Protein AF-0000000084715375 (afdb_homodimer)

Foldseek 3Di:
DAKEKFWAAQAAQDQVVLLVLVLVALLVCLVVRHQEYEAAFASRHDYDPVCQLVQAEACPDPSLQVVLVSLQVSLHWYWDHWGWHADDPPRATWTKIWIAGSNSDTFDIDTAADADQDDLPLPDTDDRVVRHPHDDDFDWGDYPVFIETEHEAVCLVPLVSLLVSLVVPGQEYEYRYFAAQRCCVPPVLVSQLVSLAQSLHKYWYHYHFADRDPSGGGHAFTFIAHSNRDTPFTDDGHTDMTMDDHDVVVSVVSCVVCVNSVVDDDD/DAKEKFWAAQAAQDQVVLLVLVLVALLVCLVVRHQEYEAAFASRHDYDPVCQLVQADACPDPSLQVVLVSLQVSLHWYWDHWGWHADDPPRATWTKIWIAGSNSDTFDIDTAADADQDDLPLPDTDDRVVRHPHDDDFDWTDYPVFIETEHEAVCLVPLVSLLVSLVVPGQEYEYRYFAAQRCCVPPVLVSQLVSLAQSLHKYWYHYHFADRDPRGGGHAFTFIAHSNRDTPFTDDGHTDMTMDDHDVVVSVVSCVVCVNSVVDDDD

Nearest PDB structures (foldseek):
  2w1v-assembly1_B  TM=9.618E-01  e=9.807E-34  Mus musculus
  1ems-assembly1_A  TM=9.326E-01  e=2.195E-31  Caenorhabditis elegans
  4hgd-assembly2_C  TM=9.286E-01  e=5.578E-31  Saccharomyces cerevisiae S288C
  4hgd-assembly2_B  TM=9.184E-01  e=4.629E-31  Saccharomyces cerevisiae S288C
  1f89-assembly1_B  TM=9.109E-01  e=2.325E-28  Saccharomyces cerevisiae

pLDDT: mean 96.84, std 4.15, range [70.62, 98.94]

InterPro domains:
  IPR001110 Uncharacterised protein family UPF0012, conserved site [PS01227] (149-169)
  IPR003010 Carbon-nitrogen hydrolase [PF00795] (3-256)
  IPR003010 Carbon-nitrogen hydrolase [PS50263] (1-248)
  IPR036526 Carbon-nitrogen hydrolase superfamily [G3DSA:3.60.110.10] (4-267)
  IPR036526 Carbon-nitrogen hydrolase superfamily [SSF56317] (3-264)
  IPR045254 Nit1/2, carbon-nitrogen hydrolase domain [cd07572] (3-265)

Radius of gyration: 24.36 Å; Cα contacts (8 Å, |Δi|>4): 1463; chains: 2; bounding box: 46×70×52 Å

Secondary structure (DSSP, 8-state):
-EEEEEEEE---S-HHHHHHHHHHHHHHHHHTTEEEEEPPTTTT----GGGHHHH-B-TTSHHHHHHHHHHHHHT-EEE---EEES--GGG-BEEEEEEE-TTS-EEEEEE--S--EE--SSS--EEGGGTBPPP----EEEETTEEEEE--GGGGG-HHHHHHHHHTT-SEEE--B--BHHHIIIIIHHHHHHHHHHHT-EEEE-EEEEEEETTEEEE---EEE-TTS-EEEE--SSSEEEEEEE-HHHHHHHHHHS-GGGG----/-EEEEEEEE---S-HHHHHHHHHHHHHHHHHTTEEEEEPPTTTT----GGGHHHH-B-TTSHHHHHHHHHHHHHT-EEE---EEES--GGG-BEEEEEEE-TTS-EEEEEE--S--EE--SSS--EEGGGTBPPP----EEEETTEEEEE--GGGGG-HHHHHHHHHTT-SEEE--B--BHHHIIIIIHHHHHHHHHHHT-EEEE-EEEEEEETTEEEE---EEE-TTS-EEEE--SSSEEEEEEE-HHHHHHHHHHS-GGGG----

Structure (mmCIF, N/CA/C/O backbone):
data_AF-0000000084715375-model_v1
#
loop_
_entity.id
_entity.type
_entity.pdbx_description
1 polymer 'Nitrilase/cyanide hydratase'
#
loop_
_atom_site.group_PDB
_atom_site.id
_atom_site.type_symbol
_atom_site.label_atom_id
_atom_site.label_alt_id
_atom_site.label_comp_id
_atom_site.label_asym_id
_atom_site.label_entity_id
_atom_site.label_seq_id
_atom_site.pdbx_PDB_ins_code
_atom_site.Cartn_x
_atom_site.Cartn_y
_atom_site.Cartn_z
_atom_site.occupancy
_atom_site.B_iso_or_equiv
_atom_site.auth_seq_id
_atom_site.auth_comp_id
_atom_site.auth_asym_id
_atom_site.auth_atom_id
_atom_site.pdbx_PDB_model_num
ATOM 1 N N . MET A 1 1 ? -22.453 -15.141 -0.609 1 87.88 1 MET A N 1
ATOM 2 C CA . MET A 1 1 ? -21.094 -15.242 -0.093 1 87.88 1 MET A CA 1
ATOM 3 C C . MET A 1 1 ? -20.375 -16.438 -0.702 1 87.88 1 MET A C 1
ATOM 5 O O . MET A 1 1 ? -20.953 -17.5 -0.887 1 87.88 1 MET A O 1
ATOM 9 N N . HIS A 1 2 ? -19.25 -16.172 -1.217 1 94 2 HIS A N 1
ATOM 10 C CA . HIS A 1 2 ? -18.422 -17.25 -1.771 1 94 2 HIS A CA 1
ATOM 11 C C . HIS A 1 2 ? -17.172 -17.469 -0.929 1 94 2 HIS A C 1
ATOM 13 O O . HIS A 1 2 ? -16.609 -16.516 -0.388 1 94 2 HIS A O 1
ATOM 19 N N . LEU A 1 3 ? -16.844 -18.766 -0.757 1 98 3 LEU A N 1
ATOM 20 C CA . LEU A 1 3 ? -15.531 -19.062 -0.186 1 98 3 LEU A CA 1
ATOM 21 C C . LEU A 1 3 ? -14.461 -19.047 -1.265 1 98 3 LEU A C 1
ATOM 23 O O . LEU A 1 3 ? -14.68 -19.547 -2.371 1 98 3 LEU A O 1
ATOM 27 N N . ILE A 1 4 ? -13.352 -18.484 -0.941 1 98.56 4 ILE A N 1
ATOM 28 C CA . ILE A 1 4 ? -12.195 -18.5 -1.824 1 98.56 4 ILE A CA 1
ATOM 29 C C . ILE A 1 4 ? -10.977 -19.031 -1.069 1 98.56 4 ILE A C 1
ATOM 31 O O . ILE A 1 4 ? -10.898 -18.922 0.156 1 98.56 4 ILE A O 1
ATOM 35 N N . ALA A 1 5 ? -10.047 -19.625 -1.796 1 98.88 5 ALA A N 1
ATOM 36 C CA . ALA A 1 5 ? -8.906 -20.266 -1.158 1 98.88 5 ALA A CA 1
ATOM 37 C C . ALA A 1 5 ? -7.598 -19.875 -1.847 1 98.88 5 ALA A C 1
ATOM 39 O O . ALA A 1 5 ? -7.477 -20 -3.068 1 98.88 5 ALA A O 1
ATOM 40 N N . ALA A 1 6 ? -6.664 -19.422 -1.084 1 98.94 6 ALA A N 1
ATOM 41 C CA . ALA A 1 6 ? -5.285 -19.219 -1.518 1 98.94 6 ALA A CA 1
ATOM 42 C C . ALA A 1 6 ? -4.395 -20.375 -1.066 1 98.94 6 ALA A C 1
ATOM 44 O O . ALA A 1 6 ? -4.207 -20.594 0.133 1 98.94 6 ALA A O 1
ATOM 45 N N . ALA A 1 7 ? -3.855 -21.062 -1.98 1 98.94 7 ALA A N 1
ATOM 46 C CA . ALA A 1 7 ? -3.002 -22.203 -1.64 1 98.94 7 ALA A CA 1
ATOM 47 C C . ALA A 1 7 ? -1.571 -21.75 -1.364 1 98.94 7 ALA A C 1
ATOM 49 O O . ALA A 1 7 ? -1.09 -20.781 -1.969 1 98.94 7 ALA A O 1
ATOM 50 N N . GLN A 1 8 ? -0.954 -22.406 -0.475 1 98.94 8 GLN A N 1
ATOM 51 C CA . GLN A 1 8 ? 0.484 -22.312 -0.246 1 98.94 8 GLN A CA 1
ATOM 52 C C . GLN A 1 8 ? 1.18 -23.625 -0.59 1 98.94 8 GLN A C 1
ATOM 54 O O . GLN A 1 8 ? 0.784 -24.703 -0.109 1 98.94 8 GLN A O 1
ATOM 59 N N . MET A 1 9 ? 2.121 -23.531 -1.477 1 98.88 9 MET A N 1
ATOM 60 C CA . MET A 1 9 ? 2.879 -24.719 -1.873 1 98.88 9 MET A CA 1
ATOM 61 C C . MET A 1 9 ? 4.363 -24.531 -1.577 1 98.88 9 MET A C 1
ATOM 63 O O . MET A 1 9 ? 4.82 -23.422 -1.327 1 98.88 9 MET A O 1
ATOM 67 N N . VAL A 1 10 ? 5.082 -25.641 -1.551 1 98.69 10 VAL A N 1
ATOM 68 C CA . VAL A 1 10 ? 6.543 -25.688 -1.549 1 98.69 10 VAL A CA 1
ATOM 69 C C . VAL A 1 10 ? 7.043 -26.406 -2.793 1 98.69 10 VAL A C 1
ATOM 71 O O . VAL A 1 10 ? 7.496 -27.562 -2.711 1 98.69 10 VAL A O 1
ATOM 74 N N . SER A 1 11 ? 7 -25.75 -3.891 1 98.69 11 SER A N 1
ATOM 75 C CA . SER A 1 11 ? 7.328 -26.375 -5.168 1 98.69 11 SER A CA 1
ATOM 76 C C . SER A 1 11 ? 8.828 -26.641 -5.285 1 98.69 11 SER A C 1
ATOM 78 O O . SER A 1 11 ? 9.641 -25.906 -4.723 1 98.69 11 SER A O 1
ATOM 80 N N . THR A 1 12 ? 9.133 -27.688 -5.992 1 98.06 12 THR A N 1
ATOM 81 C CA . THR A 1 12 ? 10.516 -28.078 -6.242 1 98.06 12 THR A CA 1
ATOM 82 C C . THR A 1 12 ? 10.766 -28.25 -7.738 1 98.06 12 THR A C 1
ATOM 84 O O . THR A 1 12 ? 9.953 -27.828 -8.562 1 98.06 12 THR A O 1
ATOM 87 N N . SER A 1 13 ? 11.945 -28.828 -8.031 1 97.56 13 SER A N 1
ATOM 88 C CA . SER A 1 13 ? 12.242 -29.094 -9.438 1 97.56 13 SER A CA 1
ATOM 89 C C . SER A 1 13 ? 11.539 -30.344 -9.93 1 97.56 13 SER A C 1
ATOM 91 O O . SER A 1 13 ? 11.586 -30.672 -11.125 1 97.56 13 SER A O 1
ATOM 93 N N . ASP A 1 14 ? 10.852 -31 -9.062 1 97.69 14 ASP A N 1
ATOM 94 C CA . ASP A 1 14 ? 10.094 -32.188 -9.406 1 97.69 14 ASP A CA 1
ATOM 95 C C . ASP A 1 14 ? 8.664 -31.828 -9.812 1 97.69 14 ASP A C 1
ATOM 97 O O . ASP A 1 14 ? 7.797 -31.672 -8.953 1 97.69 14 ASP A O 1
ATOM 101 N N . LYS A 1 15 ? 8.391 -31.797 -11.062 1 97.75 15 LYS A N 1
ATOM 102 C CA . LYS A 1 15 ? 7.102 -31.359 -11.594 1 97.75 15 LYS A CA 1
ATOM 103 C C . LYS A 1 15 ? 5.98 -32.281 -11.125 1 97.75 15 LYS A C 1
ATOM 105 O O . LYS A 1 15 ? 4.871 -31.828 -10.836 1 97.75 15 LYS A O 1
ATOM 110 N N . THR A 1 16 ? 6.27 -33.531 -11.148 1 97.88 16 THR A N 1
ATOM 111 C CA . THR A 1 16 ? 5.254 -34.469 -10.727 1 97.88 16 THR A CA 1
ATOM 112 C C . THR A 1 16 ? 4.832 -34.219 -9.281 1 97.88 16 THR A C 1
ATOM 114 O O . THR A 1 16 ? 3.641 -34.156 -8.977 1 97.88 16 THR A O 1
ATOM 117 N N . HIS A 1 17 ? 5.824 -34.062 -8.43 1 98.12 17 HIS A N 1
ATOM 118 C CA . HIS A 1 17 ? 5.566 -33.75 -7.031 1 98.12 17 HIS A CA 1
ATOM 119 C C . HIS A 1 17 ? 4.715 -32.469 -6.906 1 98.12 17 HIS A C 1
ATOM 121 O O . HIS A 1 17 ? 3.754 -32.438 -6.133 1 98.12 17 HIS A O 1
ATOM 127 N N . ASN A 1 18 ? 5.098 -31.5 -7.617 1 98.75 18 ASN A N 1
ATOM 128 C CA . ASN A 1 18 ? 4.395 -30.219 -7.566 1 98.75 18 ASN A CA 1
ATOM 129 C C . ASN A 1 18 ? 2.947 -30.359 -8.031 1 98.75 18 ASN A C 1
ATOM 131 O O . ASN A 1 18 ? 2.035 -29.797 -7.418 1 98.75 18 ASN A O 1
ATOM 135 N N . LEU A 1 19 ? 2.719 -31.062 -9.117 1 98.69 19 LEU A N 1
ATOM 136 C CA . LEU A 1 19 ? 1.375 -31.234 -9.656 1 98.69 19 LEU A CA 1
ATOM 137 C C . LEU A 1 19 ? 0.493 -32 -8.68 1 98.69 19 LEU A C 1
ATOM 139 O O . LEU A 1 19 ? -0.688 -31.688 -8.523 1 98.69 19 LEU A O 1
ATOM 143 N N . ASP A 1 20 ? 1.064 -33 -8.078 1 98.69 20 ASP A N 1
ATOM 144 C CA . ASP A 1 20 ? 0.317 -33.75 -7.082 1 98.69 20 ASP A CA 1
ATOM 145 C C . ASP A 1 20 ? -0.12 -32.844 -5.926 1 98.69 20 ASP A C 1
ATOM 147 O O . ASP A 1 20 ? -1.262 -32.938 -5.469 1 98.69 20 ASP A O 1
ATOM 151 N N . SER A 1 21 ? 0.772 -32.062 -5.441 1 98.75 21 SER A N 1
ATOM 152 C CA . SER A 1 21 ? 0.451 -31.125 -4.375 1 98.75 21 SER A CA 1
ATOM 153 C C . SER A 1 21 ? -0.646 -30.156 -4.801 1 98.75 21 SER A C 1
ATOM 155 O O . SER A 1 21 ? -1.585 -29.891 -4.043 1 98.75 21 SER A O 1
ATOM 157 N N . ALA A 1 22 ? -0.502 -29.609 -5.996 1 98.88 22 ALA A N 1
ATOM 158 C CA . ALA A 1 22 ? -1.492 -28.672 -6.527 1 98.88 22 ALA A CA 1
ATOM 159 C C . ALA A 1 22 ? -2.877 -29.312 -6.578 1 98.88 22 ALA A C 1
ATOM 161 O O . ALA A 1 22 ? -3.857 -28.734 -6.113 1 98.88 22 ALA A O 1
ATOM 162 N N . LEU A 1 23 ? -2.904 -30.5 -7.145 1 98.81 23 LEU A N 1
ATOM 163 C CA . LEU A 1 23 ? -4.176 -31.203 -7.277 1 98.81 23 LEU A CA 1
ATOM 164 C C . LEU A 1 23 ? -4.789 -31.484 -5.906 1 98.81 23 LEU A C 1
ATOM 166 O O . LEU A 1 23 ? -5.992 -31.312 -5.711 1 98.81 23 LEU A O 1
ATOM 170 N N . ARG A 1 24 ? -3.975 -31.891 -4.996 1 98.75 24 ARG A N 1
ATOM 171 C CA . ARG A 1 24 ? -4.438 -32.156 -3.639 1 98.75 24 ARG A CA 1
ATOM 172 C C . ARG A 1 24 ? -5.023 -30.906 -3.002 1 98.75 24 ARG A C 1
ATOM 174 O O . ARG A 1 24 ? -6.098 -30.953 -2.4 1 98.75 24 ARG A O 1
ATOM 181 N N . LEU A 1 25 ? -4.391 -29.844 -3.119 1 98.88 25 LEU A N 1
ATOM 182 C CA . LEU A 1 25 ? -4.82 -28.594 -2.494 1 98.88 25 LEU A CA 1
ATOM 183 C C . LEU A 1 25 ? -6.094 -28.078 -3.152 1 98.88 25 LEU A C 1
ATOM 185 O O . LEU A 1 25 ? -6.988 -27.578 -2.467 1 98.88 25 LEU A O 1
ATOM 189 N N . VAL A 1 26 ? -6.145 -28.141 -4.473 1 98.88 26 VAL A N 1
ATOM 190 C CA . VAL A 1 26 ? -7.348 -27.703 -5.18 1 98.88 26 VAL A CA 1
ATOM 191 C C . VAL A 1 26 ? -8.539 -28.547 -4.734 1 98.88 26 VAL A C 1
ATOM 193 O O . VAL A 1 26 ? -9.609 -28 -4.422 1 98.88 26 VAL A O 1
ATOM 196 N N . ARG A 1 27 ? -8.359 -29.844 -4.738 1 98.88 27 ARG A N 1
ATOM 197 C CA . ARG A 1 27 ? -9.438 -30.734 -4.332 1 98.88 27 ARG A CA 1
ATOM 198 C C . ARG A 1 27 ? -9.859 -30.469 -2.891 1 98.88 27 ARG A C 1
ATOM 200 O O . ARG A 1 27 ? -11.047 -30.422 -2.584 1 98.88 27 ARG A O 1
ATOM 207 N N . ARG A 1 28 ? -8.867 -30.297 -2.029 1 98.81 28 ARG A N 1
ATOM 208 C CA . ARG A 1 28 ? -9.172 -30.016 -0.629 1 98.81 28 ARG A CA 1
ATOM 209 C C . ARG A 1 28 ? -9.945 -28.703 -0.487 1 98.81 28 ARG A C 1
ATOM 211 O O . ARG A 1 28 ? -10.914 -28.625 0.275 1 98.81 28 ARG A O 1
ATOM 218 N N . ALA A 1 29 ? -9.508 -27.656 -1.15 1 98.88 29 ALA A N 1
ATOM 219 C CA . ALA A 1 29 ? -10.211 -26.375 -1.114 1 98.88 29 ALA A CA 1
ATOM 220 C C . ALA A 1 29 ? -11.648 -26.531 -1.59 1 98.88 29 ALA A C 1
ATOM 222 O O . ALA A 1 29 ? -12.57 -25.969 -0.987 1 98.88 29 ALA A O 1
ATOM 223 N N . ALA A 1 30 ? -11.812 -27.234 -2.672 1 98.62 30 ALA A N 1
ATOM 224 C CA . ALA A 1 30 ? -13.156 -27.5 -3.189 1 98.62 30 ALA A CA 1
ATOM 225 C C . ALA A 1 30 ? -14 -28.234 -2.164 1 98.62 30 ALA A C 1
ATOM 227 O O . ALA A 1 30 ? -15.18 -27.938 -1.986 1 98.62 30 ALA A O 1
ATOM 228 N N . ASP A 1 31 ? -13.391 -29.219 -1.522 1 98.62 31 ASP A N 1
ATOM 229 C CA . ASP A 1 31 ? -14.094 -29.984 -0.5 1 98.62 31 ASP A CA 1
ATOM 230 C C . ASP A 1 31 ? -14.547 -29.078 0.646 1 98.62 31 ASP A C 1
ATOM 232 O O . ASP A 1 31 ? -15.57 -29.344 1.279 1 98.62 31 ASP A O 1
ATOM 236 N N . LEU A 1 32 ? -13.82 -28.062 0.886 1 98.31 32 LEU A N 1
ATOM 237 C CA . LEU A 1 32 ? -14.156 -27.109 1.944 1 98.31 32 LEU A CA 1
ATOM 238 C C . LEU A 1 32 ? -15.227 -26.125 1.473 1 98.31 32 LEU A C 1
ATOM 240 O O . LEU A 1 32 ? -15.695 -25.297 2.252 1 98.31 32 LEU A O 1
ATOM 244 N N . GLY A 1 33 ? -15.5 -26.172 0.191 1 98.31 33 GLY A N 1
ATOM 245 C CA . GLY A 1 33 ? -16.594 -25.359 -0.335 1 98.31 33 GLY A CA 1
ATOM 246 C C . GLY A 1 33 ? -16.109 -24.156 -1.117 1 98.31 33 GLY A C 1
ATOM 247 O O . GLY A 1 33 ? -16.906 -23.297 -1.501 1 98.31 33 GLY A O 1
ATOM 248 N N . ALA A 1 34 ? -14.844 -24.031 -1.344 1 98.62 34 ALA A N 1
ATOM 249 C CA . ALA A 1 34 ? -14.312 -22.906 -2.1 1 98.62 34 ALA A CA 1
ATOM 250 C C . ALA A 1 34 ? -14.82 -22.922 -3.541 1 98.62 34 ALA A C 1
ATOM 252 O O . ALA A 1 34 ? -14.898 -23.984 -4.16 1 98.62 34 ALA A O 1
ATOM 253 N N . ARG A 1 35 ? -15.102 -21.781 -4.008 1 98.44 35 ARG A N 1
ATOM 254 C CA . ARG A 1 35 ? -15.555 -21.641 -5.387 1 98.44 35 ARG A CA 1
ATOM 255 C C . ARG A 1 35 ? -14.461 -21.047 -6.266 1 98.44 35 ARG A C 1
ATOM 257 O O . ARG A 1 35 ? -14.539 -21.109 -7.496 1 98.44 35 ARG A O 1
ATOM 264 N N . LEU A 1 36 ? -13.5 -20.5 -5.676 1 98.69 36 LEU A N 1
ATOM 265 C CA . LEU A 1 36 ? -12.281 -20 -6.305 1 98.69 36 LEU A CA 1
ATOM 266 C C . LEU A 1 36 ? -11.047 -20.469 -5.547 1 98.69 36 LEU A C 1
ATOM 268 O O . LEU A 1 36 ? -10.961 -20.297 -4.328 1 98.69 36 LEU A O 1
ATOM 272 N N . VAL A 1 37 ? -10.148 -21.125 -6.242 1 98.88 37 VAL A N 1
ATOM 273 C CA . VAL A 1 37 ? -8.891 -21.594 -5.68 1 98.88 37 VAL A CA 1
ATOM 274 C C . VAL A 1 37 ? -7.719 -21.031 -6.484 1 98.88 37 VAL A C 1
ATOM 276 O O . VAL A 1 37 ? -7.77 -20.984 -7.715 1 98.88 37 VAL A O 1
ATOM 279 N N . GLY A 1 38 ? -6.75 -20.531 -5.809 1 98.94 38 GLY A N 1
ATOM 280 C CA . GLY A 1 38 ? -5.555 -20.031 -6.477 1 98.94 38 GLY A CA 1
ATOM 281 C C . GLY A 1 38 ? -4.293 -20.766 -6.074 1 98.94 38 GLY A C 1
ATOM 282 O O . GLY A 1 38 ? -4.105 -21.094 -4.898 1 98.94 38 GLY A O 1
ATOM 283 N N . LEU A 1 39 ? -3.48 -21.078 -6.996 1 98.94 39 LEU A N 1
ATOM 284 C CA . LEU A 1 39 ? -2.156 -21.656 -6.793 1 98.94 39 LEU A CA 1
ATOM 285 C C . LEU A 1 39 ? -1.077 -20.578 -6.887 1 98.94 39 LEU A C 1
ATOM 287 O O . LEU A 1 39 ? -1.317 -19.5 -7.43 1 98.94 39 LEU A O 1
ATOM 291 N N . PRO A 1 40 ? 0.099 -20.844 -6.367 1 98.94 40 PRO A N 1
ATOM 292 C CA . PRO A 1 40 ? 1.11 -19.797 -6.301 1 98.94 40 PRO A CA 1
ATOM 293 C C . PRO A 1 40 ? 1.907 -19.656 -7.598 1 98.94 40 PRO A C 1
ATOM 295 O O . PRO A 1 40 ? 1.756 -20.469 -8.508 1 98.94 40 PRO A O 1
ATOM 298 N N . GLU A 1 41 ? 2.688 -18.547 -7.66 1 98.94 41 GLU A N 1
ATOM 299 C CA . GLU A 1 41 ? 3.658 -18.359 -8.734 1 98.94 41 GLU A CA 1
ATOM 300 C C . GLU A 1 41 ? 4.586 -19.562 -8.852 1 98.94 41 GLU A C 1
ATOM 302 O O . GLU A 1 41 ? 5.062 -20.078 -7.84 1 98.94 41 GLU A O 1
ATOM 307 N N . ASN A 1 42 ? 4.832 -19.984 -10.055 1 98.56 42 ASN A N 1
ATOM 308 C CA . ASN A 1 42 ? 5.754 -21.094 -10.328 1 98.56 42 ASN A CA 1
ATOM 309 C C . ASN A 1 42 ? 5.312 -22.375 -9.625 1 98.56 42 ASN A C 1
ATOM 311 O O . ASN A 1 42 ? 6.145 -23.125 -9.109 1 98.56 42 ASN A O 1
ATOM 315 N N . PHE A 1 43 ? 4.062 -22.578 -9.617 1 98.88 43 PHE A N 1
ATOM 316 C CA . PHE A 1 43 ? 3.561 -23.703 -8.852 1 98.88 43 PHE A CA 1
ATOM 317 C C . PHE A 1 43 ? 4.035 -25.031 -9.453 1 98.88 43 PHE A C 1
ATOM 319 O O . PHE A 1 43 ? 4.203 -26.016 -8.742 1 98.88 43 PHE A O 1
ATOM 326 N N . SER A 1 44 ? 4.273 -25.094 -10.758 1 98.5 44 SER A N 1
ATOM 327 C CA . SER A 1 44 ? 4.57 -26.344 -11.438 1 98.5 44 SER A CA 1
ATOM 328 C C . SER A 1 44 ? 6.059 -26.672 -11.367 1 98.5 44 SER A C 1
ATOM 330 O O . SER A 1 44 ? 6.461 -27.812 -11.594 1 98.5 44 SER A O 1
ATOM 332 N N . TRP A 1 45 ? 6.855 -25.609 -11.148 1 98.31 45 TRP A N 1
ATOM 333 C CA . TRP A 1 45 ? 8.289 -25.875 -11.203 1 98.31 45 TRP A CA 1
ATOM 334 C C . TRP A 1 45 ? 9.078 -24.75 -10.547 1 98.31 45 TRP A C 1
ATOM 336 O O . TRP A 1 45 ? 8.859 -23.578 -10.844 1 98.31 45 TRP A O 1
ATOM 346 N 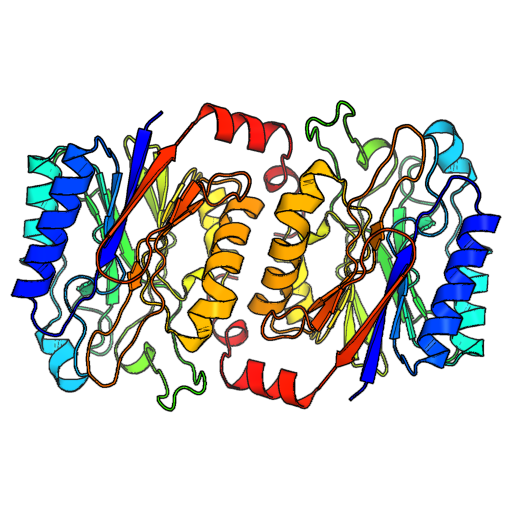N . MET A 1 46 ? 9.945 -25.078 -9.672 1 96.62 46 MET A N 1
ATOM 347 C CA . MET A 1 46 ? 10.984 -24.219 -9.109 1 96.62 46 MET A CA 1
ATOM 348 C C . MET A 1 46 ? 12.312 -24.969 -9.016 1 96.62 46 MET A C 1
ATOM 350 O O . MET A 1 46 ? 12.461 -25.891 -8.211 1 96.62 46 MET A O 1
ATOM 354 N N . GLY A 1 47 ? 13.242 -24.656 -9.82 1 94.19 47 GLY A N 1
ATOM 355 C CA . GLY A 1 47 ? 14.5 -25.391 -9.859 1 94.19 47 GLY A CA 1
ATOM 356 C C . GLY A 1 47 ? 15.648 -24.578 -10.422 1 94.19 47 GLY A C 1
ATOM 357 O O . GLY A 1 47 ? 15.562 -23.344 -10.508 1 94.19 47 GLY A O 1
ATOM 358 N N . PRO A 1 48 ? 16.734 -25.25 -10.711 1 92.69 48 PRO A N 1
ATOM 359 C CA . PRO A 1 48 ? 17.922 -24.562 -11.211 1 92.69 48 PRO A CA 1
ATOM 360 C C . PRO A 1 48 ? 17.688 -23.906 -12.57 1 92.69 48 PRO A C 1
ATOM 362 O O . PRO A 1 48 ? 16.969 -24.453 -13.414 1 92.69 48 PRO A O 1
ATOM 365 N N . GLU A 1 49 ? 18.391 -22.797 -12.742 1 89.5 49 GLU A N 1
ATOM 366 C CA . GLU A 1 49 ? 18.266 -22 -13.961 1 89.5 49 GLU A CA 1
ATOM 367 C C . GLU A 1 49 ? 18.531 -22.859 -15.203 1 89.5 49 GLU A C 1
ATOM 369 O O . GLU A 1 49 ? 17.844 -22.703 -16.219 1 89.5 49 GLU A O 1
ATOM 374 N N . ALA A 1 50 ? 19.406 -23.781 -15.102 1 92.06 50 ALA A N 1
ATOM 375 C CA . ALA A 1 50 ? 19.812 -24.594 -16.25 1 92.06 50 ALA A CA 1
ATOM 376 C C . ALA A 1 50 ? 18.656 -25.453 -16.75 1 92.06 50 ALA A C 1
ATOM 378 O O . ALA A 1 50 ? 18.641 -25.875 -17.906 1 92.06 50 ALA A O 1
ATOM 379 N N . GLU A 1 51 ? 17.703 -25.719 -15.945 1 95.19 51 GLU A N 1
ATOM 380 C CA . GLU A 1 51 ? 16.609 -26.625 -16.281 1 95.19 51 GLU A CA 1
ATOM 381 C C . GLU A 1 51 ? 15.328 -25.859 -16.625 1 95.19 51 GLU A C 1
ATOM 383 O O . GLU A 1 51 ? 14.312 -26.453 -16.969 1 95.19 51 GLU A O 1
ATOM 388 N N . ARG A 1 52 ? 15.359 -24.594 -16.609 1 94.56 52 ARG A N 1
ATOM 389 C CA . ARG A 1 52 ? 14.195 -23.734 -16.75 1 94.56 52 ARG A CA 1
ATOM 390 C C . ARG A 1 52 ? 13.531 -23.922 -18.109 1 94.56 52 ARG A C 1
ATOM 392 O O . ARG A 1 52 ? 12.312 -24.078 -18.188 1 94.56 52 ARG A O 1
ATOM 399 N N . ALA A 1 53 ? 14.312 -23.953 -19.125 1 94.06 53 ALA A N 1
ATOM 400 C CA . ALA A 1 53 ? 13.773 -24.078 -20.469 1 94.06 53 ALA A CA 1
ATOM 401 C C . ALA A 1 53 ? 13.047 -25.406 -20.656 1 94.06 53 ALA A C 1
ATOM 403 O O . ALA A 1 53 ? 11.992 -25.453 -21.297 1 94.06 53 ALA A O 1
ATOM 404 N N . ALA A 1 54 ? 13.609 -26.406 -20.109 1 95.75 54 ALA A N 1
ATOM 405 C CA . ALA A 1 54 ? 13.023 -27.734 -20.234 1 95.75 54 ALA A CA 1
ATOM 406 C C . ALA A 1 54 ? 11.719 -27.844 -19.438 1 95.75 54 ALA A C 1
ATOM 408 O O . ALA A 1 54 ? 10.852 -28.656 -19.766 1 95.75 54 ALA A O 1
ATOM 409 N N . ALA A 1 55 ? 11.57 -27.047 -18.422 1 97.19 55 ALA A N 1
ATOM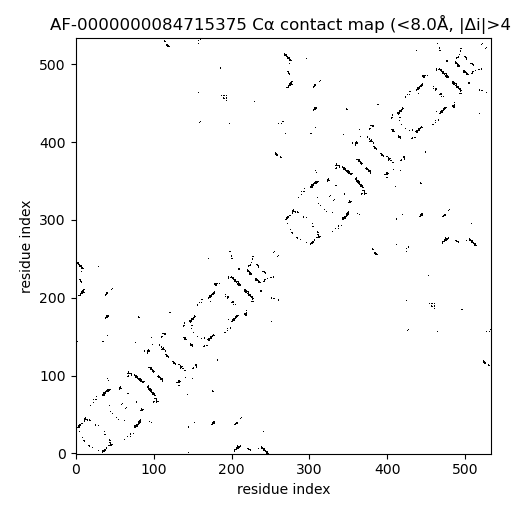 410 C CA . ALA A 1 55 ? 10.398 -27.078 -17.562 1 97.19 55 ALA A CA 1
ATOM 411 C C . ALA A 1 55 ? 9.242 -26.281 -18.172 1 97.19 55 ALA A C 1
ATOM 413 O O . ALA A 1 55 ? 8.102 -26.406 -17.734 1 97.19 55 ALA A O 1
ATOM 414 N N . ALA A 1 56 ? 9.539 -25.453 -19.172 1 98.25 56 ALA A N 1
ATOM 415 C CA . ALA A 1 56 ? 8.555 -24.562 -19.781 1 98.25 56 ALA A CA 1
ATOM 416 C C . ALA A 1 56 ? 7.57 -25.344 -20.641 1 98.25 56 ALA A C 1
ATOM 418 O O . ALA A 1 56 ? 7.906 -26.406 -21.156 1 98.25 56 ALA A O 1
ATOM 419 N N . GLU A 1 57 ? 6.398 -24.844 -20.703 1 98.44 57 GLU A N 1
ATOM 420 C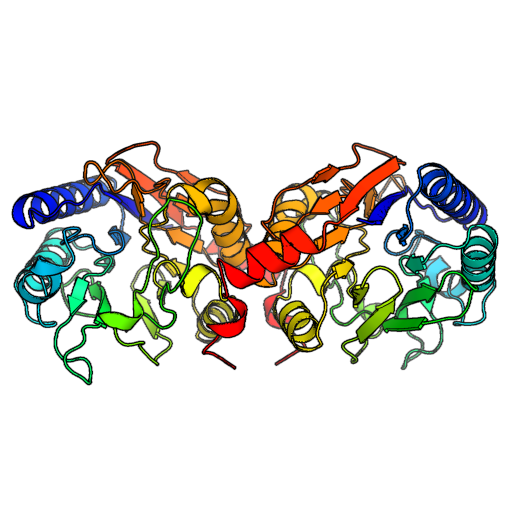 CA . GLU A 1 57 ? 5.336 -25.438 -21.516 1 98.44 57 GLU A CA 1
ATOM 421 C C . GLU A 1 57 ? 4.594 -24.375 -22.328 1 98.44 57 GLU A C 1
ATOM 423 O O . GLU A 1 57 ? 4.75 -23.188 -22.078 1 98.44 57 GLU A O 1
ATOM 428 N N . THR A 1 58 ? 3.836 -24.828 -23.297 1 98.31 58 THR A N 1
ATOM 429 C CA . THR A 1 58 ? 2.898 -23.953 -23.984 1 98.31 58 THR A CA 1
ATOM 430 C C . THR A 1 58 ? 1.585 -23.859 -23.219 1 98.31 58 THR A C 1
ATOM 432 O O . THR A 1 58 ? 1.381 -24.578 -22.234 1 98.31 58 THR A O 1
ATOM 435 N N . LEU A 1 59 ? 0.713 -23 -23.641 1 98.5 59 LEU A N 1
ATOM 436 C CA . LEU A 1 59 ? -0.589 -22.844 -23 1 98.5 59 LEU A CA 1
ATOM 437 C C . LEU A 1 59 ? -1.414 -24.125 -23.141 1 98.5 59 LEU A C 1
ATOM 439 O O . LEU A 1 59 ? -2.4 -24.312 -22.422 1 98.5 59 LEU A O 1
ATOM 443 N N . GLU A 1 60 ? -1.042 -24.969 -24.031 1 98.06 60 GLU A N 1
ATOM 444 C CA . GLU A 1 60 ? -1.744 -26.219 -24.266 1 98.06 60 GLU A CA 1
ATOM 445 C C . GLU A 1 60 ? -1.004 -27.391 -23.625 1 98.06 60 GLU A C 1
ATOM 447 O O . GLU A 1 60 ? -1.349 -28.562 -23.859 1 98.06 60 GLU A O 1
ATOM 452 N N . GLY A 1 61 ? -0.053 -27.125 -22.828 1 98.19 61 GLY A N 1
ATOM 453 C CA . GLY A 1 61 ? 0.794 -28.141 -22.234 1 98.19 61 GLY A CA 1
ATOM 454 C C . GLY A 1 61 ? 0.091 -28.953 -21.172 1 98.19 61 GLY A C 1
ATOM 455 O O . GLY A 1 61 ? -1.056 -28.672 -20.812 1 98.19 61 GLY A O 1
ATOM 456 N N . PRO A 1 62 ? 0.752 -30.016 -20.672 1 98.12 62 PRO A N 1
ATOM 457 C CA . PRO A 1 62 ? 0.134 -30.969 -19.75 1 98.12 62 PRO A CA 1
ATOM 458 C C . PRO A 1 62 ? -0.236 -30.344 -18.422 1 98.12 62 PRO A C 1
ATOM 460 O O . PRO A 1 62 ? -1.244 -30.719 -17.812 1 98.12 62 PRO A O 1
ATOM 463 N N . THR A 1 63 ? 0.592 -29.438 -17.922 1 98.62 63 THR A N 1
ATOM 464 C CA . THR A 1 63 ? 0.325 -28.828 -16.625 1 98.62 63 THR A CA 1
ATOM 465 C C . THR A 1 63 ? -1.022 -28.109 -16.625 1 98.62 63 THR A C 1
ATOM 467 O O . THR A 1 63 ? -1.882 -28.391 -15.789 1 98.62 63 THR A O 1
ATOM 470 N N . LEU A 1 64 ? -1.215 -27.219 -17.609 1 98.81 64 LEU A N 1
ATOM 471 C CA . LEU A 1 64 ? -2.449 -26.453 -17.656 1 98.81 64 LEU A CA 1
ATOM 472 C C . LEU A 1 64 ? -3.633 -27.344 -18.031 1 98.81 64 LEU A C 1
ATOM 474 O O . LEU A 1 64 ? -4.758 -27.094 -17.578 1 98.81 64 LEU A O 1
ATOM 478 N N . SER A 1 65 ? -3.342 -28.344 -18.828 1 98.69 65 SER A N 1
ATOM 479 C CA . SER A 1 65 ? -4.395 -29.297 -19.141 1 98.69 65 SER A CA 1
ATOM 480 C C . SER A 1 65 ? -4.91 -29.984 -17.875 1 98.69 65 SER A C 1
ATOM 482 O O . SER A 1 65 ? -6.117 -30.141 -17.703 1 98.69 65 SER A O 1
ATOM 484 N N . ARG A 1 66 ? -4.027 -30.375 -17 1 98.69 66 ARG A N 1
ATOM 485 C CA . ARG A 1 66 ? -4.41 -31 -15.734 1 98.69 66 ARG A CA 1
ATOM 486 C C . ARG A 1 66 ? -5.188 -30.016 -14.859 1 98.69 66 ARG A C 1
ATOM 488 O O . ARG A 1 66 ? -6.117 -30.422 -14.156 1 98.69 66 ARG A O 1
ATOM 495 N N . MET A 1 67 ? -4.785 -28.797 -14.867 1 98.81 67 MET A N 1
ATOM 496 C CA . MET A 1 67 ? -5.484 -27.781 -14.086 1 98.81 67 MET A CA 1
ATOM 497 C C . MET A 1 67 ? -6.895 -27.562 -14.617 1 98.81 67 MET A C 1
ATOM 499 O O . MET A 1 67 ? -7.84 -27.406 -13.836 1 98.81 67 MET A O 1
ATOM 503 N N . ALA A 1 68 ? -7.027 -27.484 -15.914 1 98.81 68 ALA A N 1
ATOM 504 C CA . ALA A 1 68 ? -8.352 -27.375 -16.516 1 98.81 68 ALA A CA 1
ATOM 505 C C . ALA A 1 68 ? -9.234 -28.562 -16.094 1 98.81 68 ALA A C 1
ATOM 507 O O . ALA A 1 68 ? -10.406 -28.375 -15.773 1 98.81 68 ALA A O 1
ATOM 508 N N . GLU A 1 69 ? -8.656 -29.688 -16.141 1 98.81 69 GLU A N 1
ATOM 509 C CA . GLU A 1 69 ? -9.383 -30.906 -15.805 1 98.81 69 GLU A CA 1
ATOM 510 C C . GLU A 1 69 ? -9.867 -30.875 -14.359 1 98.81 69 GLU A C 1
ATOM 512 O O . GLU A 1 69 ? -11.016 -31.203 -14.078 1 98.81 69 GLU A O 1
ATOM 517 N N . VAL A 1 70 ? -8.984 -30.531 -13.445 1 98.88 70 VAL A N 1
ATOM 518 C CA . VAL A 1 70 ? -9.383 -30.547 -12.039 1 98.88 70 VAL A CA 1
ATOM 519 C C . VAL A 1 70 ? -10.391 -29.438 -11.766 1 98.88 70 VAL A C 1
ATOM 521 O O . VAL A 1 70 ? -11.305 -29.609 -10.945 1 98.88 70 VAL A O 1
ATOM 524 N N . ALA A 1 71 ? -10.25 -28.281 -12.422 1 98.81 71 ALA A N 1
ATOM 525 C CA . ALA A 1 71 ? -11.25 -27.234 -12.297 1 98.81 71 ALA A CA 1
ATOM 526 C C . ALA A 1 71 ? -12.633 -27.734 -12.68 1 98.81 71 ALA A C 1
ATOM 528 O O . ALA A 1 71 ? -13.609 -27.5 -11.969 1 98.81 71 ALA A O 1
ATOM 529 N N . ARG A 1 72 ? -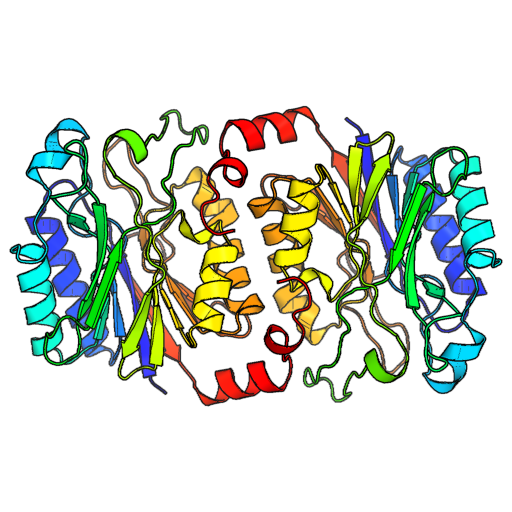12.672 -28.438 -13.773 1 98.69 72 ARG A N 1
ATOM 530 C CA . ARG A 1 72 ? -13.922 -29.016 -14.258 1 98.69 72 ARG A CA 1
ATOM 531 C C . ARG A 1 72 ? -14.438 -30.094 -13.305 1 98.69 72 ARG A C 1
ATOM 533 O O . ARG A 1 72 ? -15.617 -30.109 -12.953 1 98.69 72 ARG A O 1
ATOM 540 N N . GLU A 1 73 ? -13.531 -30.938 -12.961 1 98.69 73 GLU A N 1
ATOM 541 C CA . GLU A 1 73 ? -13.875 -32.031 -12.07 1 98.69 73 GLU A CA 1
ATOM 542 C C . GLU A 1 73 ? -14.516 -31.531 -10.781 1 98.69 73 GLU A C 1
ATOM 544 O O . GLU A 1 73 ? -15.508 -32.094 -10.312 1 98.69 73 GLU A O 1
ATOM 549 N N . ARG A 1 74 ? -13.938 -30.469 -10.227 1 98.75 74 ARG A N 1
ATOM 550 C CA . ARG A 1 74 ? -14.367 -30 -8.914 1 98.75 74 ARG A CA 1
ATOM 551 C C . ARG A 1 74 ? -15.297 -28.797 -9.055 1 98.75 74 ARG A C 1
ATOM 553 O O . ARG A 1 74 ? -15.797 -28.281 -8.055 1 98.75 74 ARG A O 1
ATOM 560 N N . LYS A 1 75 ? -15.562 -28.391 -10.266 1 98.56 75 LYS A N 1
ATOM 561 C CA . LYS A 1 75 ? -16.469 -27.297 -10.586 1 98.56 75 LYS A CA 1
ATOM 562 C C . LYS A 1 75 ? -16.094 -26.031 -9.828 1 98.56 75 LYS A C 1
ATOM 564 O O . LYS A 1 75 ? -16.938 -25.422 -9.172 1 98.56 75 LYS A O 1
ATOM 569 N N . VAL A 1 76 ? -14.891 -25.672 -9.891 1 98.69 76 VAL A N 1
ATOM 570 C CA . VAL A 1 76 ? -14.391 -24.453 -9.25 1 98.69 76 VAL A CA 1
ATOM 571 C C . VAL A 1 76 ? -13.719 -23.562 -10.281 1 98.69 76 VAL A C 1
ATOM 573 O O . VAL A 1 76 ? -13.281 -24.031 -11.328 1 98.69 76 VAL A O 1
ATOM 576 N N . THR A 1 77 ? -13.727 -22.266 -10.055 1 98.88 77 THR A N 1
ATOM 577 C CA . THR A 1 77 ? -12.797 -21.375 -10.742 1 98.88 77 THR A CA 1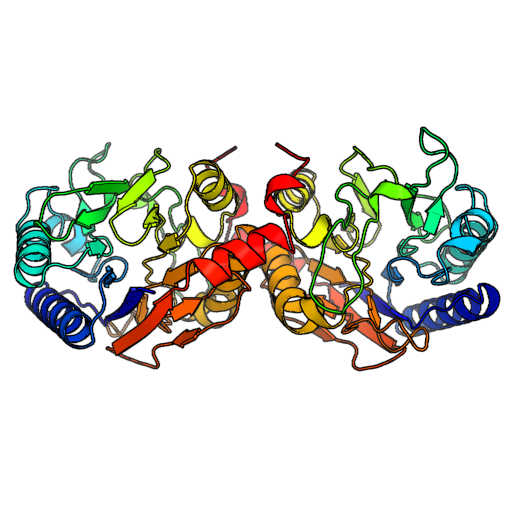
ATOM 578 C C . THR A 1 77 ? -11.383 -21.562 -10.219 1 98.88 77 THR A C 1
ATOM 580 O O . THR A 1 77 ? -11.164 -21.609 -9.008 1 98.88 77 THR A O 1
ATOM 583 N N . LEU A 1 78 ? -10.461 -21.781 -11.109 1 98.94 78 LEU A N 1
ATOM 584 C CA . LEU A 1 78 ? -9.094 -22.078 -10.695 1 98.94 78 LEU A CA 1
ATOM 585 C C . LEU A 1 78 ? -8.117 -21.078 -11.297 1 98.94 78 LEU A C 1
ATOM 587 O O . LEU A 1 78 ? -8.023 -20.938 -12.516 1 98.94 78 LEU A O 1
ATOM 591 N N . LEU A 1 79 ? -7.48 -20.25 -10.461 1 98.94 79 LEU A N 1
ATOM 592 C CA . LEU A 1 79 ? -6.27 -19.531 -10.852 1 98.94 79 LEU A CA 1
ATOM 593 C C . LEU A 1 79 ? -5.059 -20.469 -10.836 1 98.94 79 LEU A C 1
ATOM 595 O O . LEU A 1 79 ? -4.57 -20.844 -9.766 1 98.94 79 LEU A O 1
ATOM 599 N N . ALA A 1 80 ? -4.57 -20.812 -11.898 1 98.69 80 ALA A N 1
ATOM 600 C CA . ALA A 1 80 ? -3.463 -21.766 -12.008 1 98.69 80 ALA A CA 1
ATOM 601 C C . ALA A 1 80 ? -2.123 -21.062 -11.789 1 98.69 80 ALA A C 1
ATOM 603 O O . ALA A 1 80 ? -1.248 -21.109 -12.656 1 98.69 80 ALA A O 1
ATOM 604 N N . GLY A 1 81 ? -1.978 -20.453 -10.555 1 98.5 81 GLY A N 1
ATOM 605 C CA . GLY A 1 81 ? -0.718 -19.781 -10.25 1 98.5 81 GLY A CA 1
ATOM 606 C C . GLY A 1 81 ? -0.044 -19.188 -11.461 1 98.5 81 GLY A C 1
ATOM 607 O O . GLY A 1 81 ? -0.631 -18.344 -12.156 1 98.5 81 GLY A O 1
ATOM 608 N N . SER A 1 82 ? 1.191 -19.609 -11.602 1 98.75 82 SER A N 1
ATOM 609 C CA . SER A 1 82 ? 1.809 -19.266 -12.875 1 98.75 82 SER A CA 1
ATOM 610 C C . SER A 1 82 ? 2.764 -20.359 -13.336 1 98.75 82 SER A C 1
ATOM 612 O O . SER A 1 82 ? 3.199 -21.203 -12.539 1 98.75 82 SER A O 1
ATOM 614 N N . ILE A 1 83 ? 2.967 -20.453 -14.617 1 98.69 83 ILE A N 1
ATOM 615 C CA . ILE A 1 83 ? 3.906 -21.391 -15.242 1 98.69 83 ILE A CA 1
ATOM 616 C C . ILE A 1 83 ? 4.891 -20.609 -16.109 1 98.69 83 ILE A C 1
ATOM 618 O O . ILE A 1 83 ? 4.672 -19.438 -16.406 1 98.69 83 ILE A O 1
ATOM 622 N N . LEU A 1 84 ? 5.938 -21.344 -16.453 1 98.56 84 LEU A N 1
ATOM 623 C CA . LEU A 1 84 ? 6.832 -20.875 -17.5 1 98.56 84 LEU A CA 1
ATOM 624 C C . LEU A 1 84 ? 6.289 -21.203 -18.875 1 98.56 84 LEU A C 1
ATOM 626 O O . LEU A 1 84 ? 6.141 -22.375 -19.219 1 98.56 84 LEU A O 1
ATOM 630 N N . GLU A 1 85 ? 5.973 -20.156 -19.594 1 98.81 85 GLU A N 1
ATOM 631 C CA . GLU A 1 85 ? 5.352 -20.312 -20.906 1 98.81 85 GLU A CA 1
ATOM 632 C C . GLU A 1 85 ? 6.363 -20.094 -22.016 1 98.81 85 GLU A C 1
ATOM 634 O O . GLU A 1 85 ? 7.039 -19.062 -22.062 1 98.81 85 GLU A O 1
ATOM 639 N N . GLN A 1 86 ? 6.395 -21 -22.875 1 98.12 86 GLN A N 1
ATOM 640 C CA . GLN A 1 86 ? 7.246 -20.859 -24.062 1 98.12 86 GLN A CA 1
ATOM 641 C C . GLN A 1 86 ? 6.688 -19.828 -25.016 1 98.12 86 GLN A C 1
ATOM 643 O O . GLN A 1 86 ? 5.504 -19.484 -24.969 1 98.12 86 GLN A O 1
ATOM 648 N N . GLY A 1 87 ? 7.652 -19.219 -25.875 1 95.31 87 GLY A N 1
ATOM 649 C CA . GLY A 1 87 ? 7.188 -18.438 -27.016 1 95.31 87 GLY A CA 1
ATOM 650 C C . GLY A 1 87 ? 7.422 -16.953 -26.859 1 95.31 87 GLY A C 1
ATOM 651 O O . GLY A 1 87 ? 7.031 -16.172 -27.734 1 95.31 87 GLY A O 1
ATOM 652 N N . ALA A 1 88 ? 7.973 -16.562 -25.797 1 96.25 88 ALA A N 1
ATOM 653 C CA . ALA A 1 88 ? 8.305 -15.141 -25.672 1 96.25 88 ALA A CA 1
ATOM 654 C C . ALA A 1 88 ? 9.43 -14.758 -26.625 1 96.25 88 ALA A C 1
ATOM 656 O O . ALA A 1 88 ? 10.195 -15.617 -27.078 1 96.25 88 ALA A O 1
ATOM 657 N N . PRO A 1 89 ? 9.508 -13.484 -26.953 1 93.88 89 PRO A N 1
ATOM 658 C CA . PRO A 1 89 ? 10.547 -13.039 -27.875 1 93.88 89 PRO A CA 1
ATOM 659 C C . PRO A 1 89 ? 11.961 -13.328 -27.359 1 93.88 89 PRO A C 1
ATOM 661 O O . PRO A 1 89 ? 12.188 -13.336 -26.156 1 93.88 89 PRO A O 1
ATOM 664 N N . GLY A 1 90 ? 12.945 -13.531 -28.312 1 92.88 90 GLY A N 1
ATOM 665 C CA . GLY A 1 90 ? 14.359 -13.641 -27.984 1 92.88 90 GLY A CA 1
ATOM 666 C C . GLY A 1 90 ? 14.703 -14.922 -27.25 1 92.88 90 GLY A C 1
ATOM 667 O O . GLY A 1 90 ? 15.656 -14.961 -26.469 1 92.88 90 GLY A O 1
ATOM 668 N N . GLY A 1 91 ? 13.789 -15.977 -27.453 1 92.56 91 GLY A N 1
ATOM 669 C CA . GLY A 1 91 ? 14.039 -17.25 -26.797 1 92.56 91 GLY A CA 1
ATOM 670 C C . GLY A 1 91 ? 13.727 -17.219 -25.312 1 92.56 91 GLY A C 1
ATOM 671 O O . GLY A 1 91 ? 14.023 -18.172 -24.594 1 92.56 91 GLY A O 1
ATOM 672 N N . ARG A 1 92 ? 13.219 -16.219 -24.875 1 96.06 92 ARG A N 1
ATOM 673 C CA . ARG A 1 92 ? 12.828 -16.094 -23.484 1 96.06 92 ARG A CA 1
ATOM 674 C C . ARG A 1 92 ? 11.484 -16.766 -23.234 1 96.06 92 ARG A C 1
ATOM 676 O O . ARG A 1 92 ? 10.898 -17.359 -24.141 1 96.06 92 ARG A O 1
ATOM 683 N N . LEU A 1 93 ? 11.031 -16.75 -21.984 1 98.56 93 LEU A N 1
ATOM 684 C CA . LEU A 1 93 ? 9.758 -17.312 -21.547 1 98.56 93 LEU A CA 1
ATOM 685 C C . LEU A 1 93 ? 8.852 -16.234 -20.984 1 98.56 93 LEU A C 1
ATOM 687 O O . LEU A 1 93 ? 9.289 -15.102 -20.766 1 98.56 93 LEU A O 1
ATOM 691 N N . TYR A 1 94 ? 7.609 -16.516 -20.844 1 98.81 94 TYR A N 1
ATOM 692 C CA . TYR A 1 94 ? 6.711 -15.703 -20.031 1 98.81 94 TYR A CA 1
ATOM 693 C C . TYR A 1 94 ? 6.445 -16.359 -18.688 1 98.81 94 TYR A C 1
ATOM 695 O O . TYR A 1 94 ? 6.535 -17.594 -18.562 1 98.81 94 TYR A O 1
ATOM 703 N N . ASN A 1 95 ? 6.301 -15.57 -17.688 1 98.81 95 ASN A N 1
ATOM 704 C CA . ASN A 1 95 ? 5.652 -15.992 -16.453 1 98.81 95 ASN A CA 1
ATOM 705 C C . ASN A 1 95 ? 4.145 -15.758 -16.5 1 98.81 95 ASN A C 1
ATOM 707 O O . ASN A 1 95 ? 3.689 -14.617 -16.422 1 98.81 95 ASN A O 1
ATOM 711 N N . THR A 1 96 ? 3.375 -16.859 -16.594 1 98.94 96 THR A N 1
ATOM 712 C CA . THR A 1 96 ? 2.006 -16.734 -17.078 1 98.94 96 THR A CA 1
ATOM 713 C C . THR A 1 96 ? 1.02 -17.344 -16.094 1 98.94 96 THR A C 1
ATOM 715 O O . THR A 1 96 ? 1.21 -18.484 -15.648 1 98.94 96 THR A O 1
ATOM 718 N N . THR A 1 97 ? 0.068 -16.562 -15.742 1 98.75 97 THR A N 1
ATOM 719 C CA . THR A 1 97 ? -1.087 -17.031 -14.984 1 98.75 97 THR A CA 1
ATOM 720 C C . THR A 1 97 ? -2.256 -17.344 -15.922 1 98.75 97 THR A C 1
ATOM 722 O O . THR A 1 97 ? -2.535 -16.578 -16.844 1 98.75 97 THR A O 1
ATOM 725 N N . VAL A 1 98 ? -2.953 -18.453 -15.695 1 98.88 98 VAL A N 1
ATOM 726 C CA . VAL A 1 98 ? -4.16 -18.797 -16.438 1 98.88 98 VAL A CA 1
ATOM 727 C C . VAL A 1 98 ? -5.312 -19.047 -15.461 1 98.88 98 VAL A C 1
ATOM 729 O O . VAL A 1 98 ? -5.129 -19.672 -14.414 1 98.88 98 VAL A O 1
ATOM 732 N N . VAL A 1 99 ? -6.469 -18.531 -15.82 1 98.94 99 VAL A N 1
ATOM 733 C CA . VAL A 1 99 ? -7.68 -18.75 -15.031 1 98.94 99 VAL A CA 1
ATOM 734 C C . VAL A 1 99 ? -8.602 -19.719 -15.766 1 98.94 99 VAL A C 1
ATOM 736 O O . VAL A 1 99 ? -8.906 -19.531 -16.953 1 98.94 99 VAL A O 1
ATOM 739 N N . PHE A 1 100 ? -9.023 -20.75 -15.078 1 98.88 100 PHE A N 1
ATOM 740 C CA . PHE A 1 100 ? -9.992 -21.703 -15.617 1 98.88 100 PHE A CA 1
ATOM 741 C C . PHE A 1 100 ? -11.336 -21.562 -14.914 1 98.88 100 PHE A C 1
ATOM 743 O O . PHE A 1 100 ? -11.391 -21.391 -13.695 1 98.88 100 PHE A O 1
ATOM 750 N N . GLY A 1 101 ? -12.375 -21.672 -15.711 1 98.75 101 GLY A N 1
ATOM 751 C CA . GLY A 1 101 ? -13.703 -21.703 -15.133 1 98.75 101 GLY A CA 1
ATOM 752 C C . GLY A 1 101 ? -14.109 -23.078 -14.625 1 98.75 101 GLY A C 1
ATOM 753 O O . GLY A 1 101 ? -13.367 -24.047 -14.789 1 98.75 101 GLY A O 1
ATOM 754 N N . PRO A 1 102 ? -15.297 -23.125 -13.992 1 98.5 102 PRO A N 1
ATOM 755 C CA . PRO A 1 102 ? -15.773 -24.391 -13.422 1 98.5 102 PRO A CA 1
ATOM 756 C C . PRO A 1 102 ? -16.047 -25.438 -14.484 1 98.5 102 PRO A C 1
ATOM 758 O O . PRO A 1 102 ? -16.266 -26.609 -14.156 1 98.5 102 PRO A O 1
ATOM 761 N N . ASP A 1 103 ? -16.078 -25.047 -15.719 1 98.44 103 ASP A N 1
ATOM 762 C CA . ASP A 1 103 ? -16.281 -26.016 -16.797 1 98.44 103 ASP A CA 1
ATOM 763 C C . ASP A 1 103 ? -14.945 -26.422 -17.422 1 98.44 103 ASP A C 1
ATOM 765 O O . ASP A 1 103 ? -14.922 -27.172 -18.406 1 98.44 103 ASP A O 1
ATOM 769 N N . GLY A 1 104 ? -13.867 -25.859 -16.875 1 98.44 104 GLY A N 1
ATOM 770 C CA . GLY A 1 104 ? -12.539 -26.172 -17.375 1 98.44 104 GLY A CA 1
ATOM 771 C C . GLY A 1 104 ? -12.094 -25.266 -18.5 1 98.44 104 GLY A C 1
ATOM 772 O O . GLY A 1 104 ? -10.961 -25.375 -18.984 1 98.44 104 GLY A O 1
ATOM 773 N N . ALA A 1 105 ? -12.977 -24.375 -18.969 1 98.44 105 ALA A N 1
ATOM 774 C CA . ALA A 1 105 ? -12.617 -23.453 -20.031 1 98.44 105 ALA A CA 1
ATOM 775 C C . ALA A 1 105 ? -11.633 -22.406 -19.531 1 98.44 105 ALA A C 1
ATOM 777 O O . ALA A 1 105 ? -11.742 -21.922 -18.406 1 98.44 105 ALA A O 1
ATOM 778 N N . ARG A 1 106 ? -10.711 -22.016 -20.391 1 98.62 106 ARG A N 1
ATOM 779 C CA . ARG A 1 106 ? -9.797 -20.922 -20.094 1 98.62 106 ARG A CA 1
ATOM 780 C C . ARG A 1 106 ? -10.516 -19.578 -20.125 1 98.62 106 ARG A C 1
ATOM 782 O O . ARG A 1 106 ? -11.086 -19.203 -21.156 1 98.62 106 ARG A O 1
ATOM 789 N N . LEU A 1 107 ? -10.5 -18.844 -19.062 1 98.69 107 LEU A N 1
ATOM 790 C CA . LEU A 1 107 ? -11.211 -17.562 -18.969 1 98.69 107 LEU A CA 1
ATOM 791 C C . LEU A 1 107 ? -10.273 -16.391 -19.25 1 98.69 107 LEU A C 1
ATOM 793 O O . LEU A 1 107 ? -10.711 -15.352 -19.734 1 98.69 107 LEU A O 1
ATOM 797 N N . ALA A 1 108 ? -9.023 -16.531 -18.906 1 98.88 108 ALA A N 1
ATOM 798 C CA . ALA A 1 108 ? -8.078 -15.422 -19.047 1 98.88 108 ALA A CA 1
ATOM 799 C C . ALA A 1 108 ? -6.637 -15.922 -19.016 1 98.88 108 ALA A C 1
ATOM 801 O O . ALA A 1 108 ? -6.355 -16.984 -18.453 1 98.88 108 ALA A O 1
ATOM 802 N N . VAL A 1 109 ? -5.801 -15.25 -19.641 1 98.88 109 VAL A N 1
ATOM 803 C CA . VAL A 1 109 ? -4.352 -15.414 -19.609 1 98.88 109 VAL A CA 1
ATOM 804 C C . VAL A 1 109 ? -3.684 -14.086 -19.281 1 98.88 109 VAL A C 1
ATOM 806 O O . VAL A 1 109 ? -4.004 -13.055 -19.875 1 98.88 109 VAL A O 1
ATOM 809 N N . TYR A 1 110 ? -2.814 -14.086 -18.297 1 98.88 110 TYR A N 1
ATOM 810 C CA . TYR A 1 110 ? -2.037 -12.914 -17.906 1 98.88 110 TYR A CA 1
ATOM 811 C C . TYR A 1 110 ? -0.549 -13.234 -17.859 1 98.88 110 TYR A C 1
ATOM 813 O O . TYR A 1 110 ? -0.143 -14.242 -17.266 1 98.88 110 TYR A O 1
ATOM 821 N N . ARG A 1 111 ? 0.217 -12.453 -18.5 1 98.94 111 ARG A N 1
ATOM 822 C CA . ARG A 1 111 ? 1.672 -12.555 -18.469 1 98.94 111 ARG A CA 1
ATOM 823 C C . ARG A 1 111 ? 2.279 -11.438 -17.625 1 98.94 111 ARG A C 1
ATOM 825 O O . ARG A 1 111 ? 1.972 -10.258 -17.828 1 98.94 111 ARG A O 1
ATOM 832 N N . LYS A 1 112 ? 3.133 -11.852 -16.75 1 98.75 112 LYS A N 1
ATOM 833 C CA . LYS A 1 112 ? 3.709 -10.945 -15.758 1 98.75 112 LYS A CA 1
ATOM 834 C C . LYS A 1 112 ? 4.32 -9.719 -16.422 1 98.75 112 LYS A C 1
ATOM 836 O O . LYS A 1 112 ? 5.066 -9.844 -17.406 1 98.75 112 LYS A O 1
ATOM 841 N N . ILE A 1 113 ? 3.973 -8.578 -15.812 1 98.56 113 ILE A N 1
ATOM 842 C CA . ILE A 1 113 ? 4.395 -7.332 -16.438 1 98.56 113 ILE A CA 1
ATOM 843 C C . ILE A 1 113 ? 5.719 -6.875 -15.836 1 98.56 113 ILE A C 1
ATOM 845 O O . ILE A 1 113 ? 6.633 -6.477 -16.562 1 98.56 113 ILE A O 1
ATOM 849 N N . HIS A 1 114 ? 5.809 -6.844 -14.547 1 98.5 114 HIS A N 1
ATOM 850 C CA . HIS A 1 114 ? 7.004 -6.379 -13.859 1 98.5 114 HIS A CA 1
ATOM 851 C C . HIS A 1 114 ? 7.91 -7.543 -13.477 1 98.5 114 HIS A C 1
ATOM 853 O O . HIS A 1 114 ? 7.48 -8.469 -12.781 1 98.5 114 HIS A O 1
ATOM 859 N N . LEU A 1 115 ? 9.125 -7.426 -13.875 1 98 115 LEU A N 1
ATOM 860 C CA . LEU A 1 115 ? 10.055 -8.531 -13.672 1 98 115 LEU A CA 1
ATOM 861 C C . LEU A 1 115 ? 11.008 -8.234 -12.516 1 98 115 LEU A C 1
ATOM 863 O O . LEU A 1 115 ? 11.453 -7.094 -12.352 1 98 115 LEU A O 1
ATOM 867 N N . PHE A 1 116 ? 11.367 -9.203 -11.75 1 96.56 116 PHE A N 1
ATOM 868 C CA . PHE A 1 116 ? 12.102 -9.117 -10.5 1 96.56 116 PHE A CA 1
ATOM 869 C C . PHE A 1 116 ? 13.609 -9.109 -10.758 1 96.56 116 PHE A C 1
ATOM 871 O O . PHE A 1 116 ? 14.266 -10.148 -10.656 1 96.56 116 PHE A O 1
ATOM 878 N N . ASP A 1 117 ? 14.164 -7.98 -11.078 1 96.31 117 ASP A N 1
ATOM 879 C CA . ASP A 1 117 ? 15.594 -7.742 -11.234 1 96.31 117 ASP A CA 1
ATOM 880 C C . ASP A 1 117 ? 16.156 -6.969 -10.047 1 96.31 117 ASP A C 1
ATOM 882 O O . ASP A 1 117 ? 16.188 -5.734 -10.055 1 96.31 117 ASP A O 1
ATOM 886 N N . VAL A 1 118 ? 16.578 -7.738 -9 1 94.88 118 VAL A N 1
ATOM 887 C CA . VAL A 1 118 ? 16.938 -7.078 -7.746 1 94.88 118 VAL A CA 1
ATOM 888 C C . VAL A 1 118 ? 18.125 -7.777 -7.109 1 94.88 118 VAL A C 1
ATOM 890 O O . VAL A 1 118 ? 18.516 -8.875 -7.523 1 94.88 118 VAL A O 1
ATOM 893 N N . ASP A 1 119 ? 18.75 -7.078 -6.172 1 91.69 119 ASP A N 1
ATOM 894 C CA . ASP A 1 119 ? 19.75 -7.621 -5.262 1 91.69 119 ASP A CA 1
ATOM 895 C C . ASP A 1 119 ? 19.344 -7.395 -3.805 1 91.69 119 ASP A C 1
ATOM 897 O O . ASP A 1 119 ? 19.75 -6.398 -3.195 1 91.69 119 ASP A O 1
ATOM 901 N N . VAL A 1 120 ? 18.656 -8.312 -3.215 1 80.62 120 VAL A N 1
ATOM 902 C CA . VAL A 1 120 ? 18.016 -8.023 -1.938 1 80.62 120 VAL A CA 1
ATOM 903 C C . VAL A 1 120 ? 18.906 -8.484 -0.792 1 80.62 120 VAL A C 1
ATOM 905 O O . VAL A 1 120 ? 18.484 -8.5 0.367 1 80.62 120 VAL A O 1
ATOM 908 N N . GLY A 1 121 ? 20.047 -8.805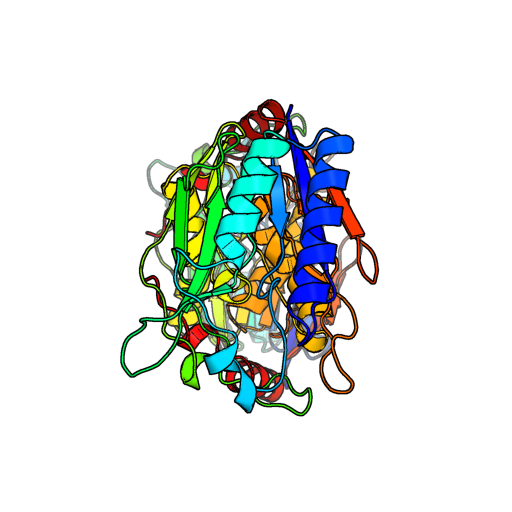 -1.048 1 73.88 121 GLY A N 1
ATOM 909 C CA . GLY A 1 121 ? 21.031 -9.023 -0.006 1 73.88 121 GLY A CA 1
ATOM 910 C C . GLY A 1 121 ? 21.031 -10.445 0.531 1 73.88 121 GLY A C 1
ATOM 911 O O . GLY A 1 121 ? 21.469 -10.688 1.651 1 73.88 121 GLY A O 1
ATOM 912 N N . ASP A 1 122 ? 20.375 -11.297 -0.16 1 71.31 122 ASP A N 1
ATOM 913 C CA . ASP A 1 122 ? 20.375 -12.68 0.297 1 71.31 122 ASP A CA 1
ATOM 914 C C . ASP A 1 122 ? 21.516 -13.469 -0.349 1 71.31 122 ASP A C 1
ATOM 916 O O . ASP A 1 122 ? 21.578 -14.695 -0.222 1 71.31 122 ASP A O 1
ATOM 920 N N . GLY A 1 123 ? 22.391 -12.703 -0.913 1 73.06 123 GLY A N 1
ATOM 921 C CA . GLY A 1 123 ? 23.562 -13.344 -1.504 1 73.06 123 GLY A CA 1
ATOM 922 C C . GLY A 1 123 ? 23.344 -13.766 -2.943 1 73.06 123 GLY A C 1
ATOM 923 O O . GLY A 1 123 ? 24.281 -14.203 -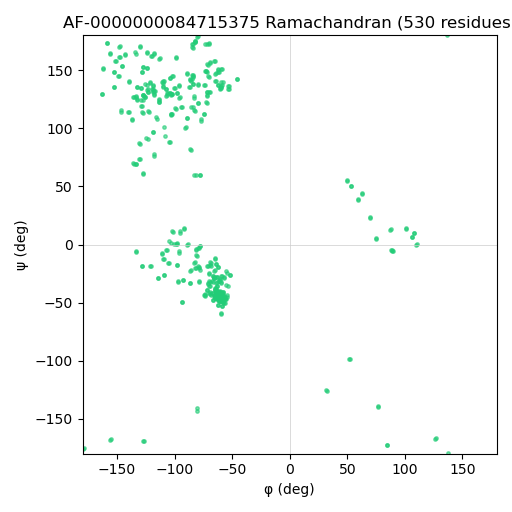3.613 1 73.06 123 GLY A O 1
ATOM 924 N N . THR A 1 124 ? 22.188 -13.617 -3.457 1 77.81 124 THR A N 1
ATOM 925 C CA . THR A 1 124 ? 21.859 -14.039 -4.816 1 77.81 124 THR A CA 1
ATOM 926 C C . THR A 1 124 ? 21.203 -12.898 -5.594 1 77.81 124 THR A C 1
ATOM 928 O O . THR A 1 124 ? 20.109 -12.461 -5.254 1 77.81 124 THR A O 1
ATOM 931 N N . PRO A 1 125 ? 21.875 -12.422 -6.594 1 85.5 125 PRO A N 1
ATOM 932 C CA . PRO A 1 125 ? 21.188 -11.469 -7.473 1 85.5 125 PRO A CA 1
ATOM 933 C C . PRO A 1 125 ? 20.094 -12.117 -8.312 1 85.5 125 PRO A C 1
ATOM 935 O O . PRO A 1 125 ? 20.281 -13.227 -8.82 1 85.5 125 PRO A O 1
ATOM 938 N N . TYR A 1 126 ? 18.969 -11.477 -8.289 1 90.56 126 TYR A N 1
ATOM 939 C CA . TYR A 1 126 ? 17.875 -11.938 -9.133 1 90.56 126 TYR A CA 1
ATOM 940 C C . TYR A 1 126 ? 17.812 -11.133 -10.43 1 90.56 126 TYR A C 1
ATOM 942 O O . TYR A 1 126 ? 17.875 -9.898 -10.406 1 90.56 126 TYR A O 1
ATOM 950 N N . ARG A 1 127 ? 17.734 -11.859 -11.516 1 93.12 127 ARG A N 1
ATOM 951 C CA . ARG A 1 127 ? 17.609 -11.273 -12.844 1 93.12 127 ARG A CA 1
ATOM 952 C C . ARG A 1 127 ? 16.562 -12.008 -13.664 1 93.12 127 ARG A C 1
ATOM 954 O O . ARG A 1 127 ? 16.875 -12.641 -14.672 1 93.12 127 ARG A O 1
ATOM 961 N N . GLU A 1 128 ? 15.344 -11.82 -13.266 1 94.94 128 GLU A N 1
ATOM 962 C CA . GLU A 1 128 ? 14.234 -12.508 -13.914 1 94.94 128 GLU A CA 1
ATOM 963 C C . GLU A 1 128 ? 14.164 -12.148 -15.398 1 94.94 128 GLU A C 1
ATOM 965 O O . GLU A 1 128 ? 13.812 -12.992 -16.219 1 94.94 128 GLU A O 1
ATOM 970 N N . SER A 1 129 ? 14.539 -10.953 -15.758 1 95.25 129 SER A N 1
ATOM 971 C CA . SER A 1 129 ? 14.406 -10.461 -17.125 1 95.25 129 SER A CA 1
ATOM 972 C C . SER A 1 129 ? 15.359 -11.18 -18.062 1 95.25 129 SER A C 1
ATOM 974 O O . SER A 1 129 ? 15.211 -11.109 -19.297 1 95.25 129 SER A O 1
ATOM 976 N N . ALA A 1 130 ? 16.344 -11.805 -17.531 1 93.94 130 ALA A N 1
ATOM 977 C CA . ALA A 1 130 ? 17.281 -12.562 -18.359 1 93.94 130 ALA A CA 1
ATOM 978 C C . ALA A 1 130 ? 16.609 -13.758 -19 1 93.94 130 ALA A C 1
ATOM 980 O O . ALA A 1 130 ? 16.969 -14.156 -20.109 1 93.94 130 ALA A O 1
ATOM 981 N N . ALA A 1 131 ? 15.547 -14.297 -18.359 1 95.75 131 ALA A N 1
ATOM 982 C CA . ALA A 1 131 ? 14.93 -15.531 -18.844 1 95.75 131 ALA A CA 1
ATOM 983 C C . ALA A 1 131 ? 13.453 -15.312 -19.172 1 95.75 131 ALA A C 1
ATOM 985 O O . ALA A 1 131 ? 12.836 -16.109 -19.875 1 95.75 131 ALA A O 1
ATOM 986 N N . VAL A 1 132 ? 12.891 -14.258 -18.641 1 97.75 132 VAL A N 1
ATOM 987 C CA . VAL A 1 132 ? 11.453 -14.023 -18.766 1 97.75 132 VAL A CA 1
ATOM 988 C C . VAL A 1 132 ? 11.203 -12.672 -19.422 1 97.75 132 VAL A C 1
ATOM 990 O O . VAL A 1 132 ? 11.844 -11.672 -19.078 1 97.75 132 VAL A O 1
ATOM 993 N N . ALA A 1 133 ? 10.344 -12.664 -20.422 1 98.06 133 ALA A N 1
ATOM 994 C CA . ALA A 1 133 ? 9.93 -11.422 -21.062 1 98.06 133 ALA A CA 1
ATOM 995 C C . ALA A 1 133 ? 8.711 -10.828 -20.375 1 98.06 133 ALA A C 1
ATOM 997 O O . ALA A 1 133 ? 7.852 -11.555 -19.875 1 98.06 133 ALA A O 1
ATOM 998 N N . PRO A 1 134 ? 8.633 -9.492 -20.344 1 98.06 134 PRO A N 1
ATOM 999 C CA . PRO A 1 134 ? 7.477 -8.852 -19.719 1 98.06 134 PRO A CA 1
ATOM 1000 C C . PRO A 1 134 ? 6.207 -8.961 -20.562 1 98.06 134 PRO A C 1
ATOM 1002 O O . PRO A 1 134 ? 6.262 -8.883 -21.781 1 98.06 134 PRO A O 1
ATOM 1005 N N . GLY A 1 135 ? 5.094 -9.266 -19.875 1 98.06 135 GLY A N 1
ATOM 1006 C CA . GLY A 1 135 ? 3.807 -9.039 -20.516 1 98.06 135 GLY A CA 1
ATOM 1007 C C . GLY A 1 135 ? 3.463 -7.57 -20.672 1 98.06 135 GLY A C 1
ATOM 1008 O O . GLY A 1 135 ? 4.188 -6.707 -20.172 1 98.06 135 GLY A O 1
ATOM 1009 N N . THR A 1 136 ? 2.369 -7.293 -21.375 1 96.88 136 THR A N 1
ATOM 1010 C CA . THR A 1 136 ? 2.018 -5.895 -21.594 1 96.88 136 THR A CA 1
ATOM 1011 C C . THR A 1 136 ? 0.535 -5.656 -21.328 1 96.88 136 THR A C 1
ATOM 1013 O O . THR A 1 136 ? 0.079 -4.512 -21.281 1 96.88 136 THR A O 1
ATOM 1016 N N . GLU A 1 137 ? -0.196 -6.668 -21.078 1 98.12 137 GLU A N 1
ATOM 1017 C CA . GLU A 1 137 ? -1.646 -6.523 -20.984 1 98.12 137 GLU A CA 1
ATOM 1018 C C . GLU A 1 137 ? -2.119 -6.559 -19.531 1 98.12 137 GLU A C 1
ATOM 1020 O O . GLU A 1 137 ? -1.706 -7.43 -18.766 1 98.12 137 GLU A O 1
ATOM 1025 N N . VAL A 1 138 ? -2.938 -5.559 -19.203 1 98.75 138 VAL A N 1
ATOM 1026 C CA . VAL A 1 138 ? -3.666 -5.586 -17.938 1 98.75 138 VAL A CA 1
ATOM 1027 C C . VAL A 1 138 ? -4.93 -6.426 -18.094 1 98.75 138 VAL A C 1
ATOM 1029 O O . VAL A 1 138 ? -5.754 -6.168 -18.969 1 98.75 138 VAL A O 1
ATOM 1032 N N . VAL A 1 139 ? -5.18 -7.43 -17.219 1 98.88 139 VAL A N 1
ATOM 1033 C CA . VAL A 1 139 ? -6.223 -8.414 -17.5 1 98.88 139 VAL A CA 1
ATOM 1034 C C . VAL A 1 139 ? -7.148 -8.531 -16.281 1 98.88 139 VAL A C 1
ATOM 1036 O O . VAL A 1 139 ? -6.688 -8.711 -15.156 1 98.88 139 VAL A O 1
ATOM 1039 N N . VAL A 1 140 ? -8.391 -8.336 -16.5 1 98.88 140 VAL A N 1
ATOM 1040 C CA . VAL A 1 140 ? -9.453 -8.648 -15.555 1 98.88 140 VAL A CA 1
ATOM 1041 C C . VAL A 1 140 ? -10.32 -9.773 -16.109 1 98.88 140 VAL A C 1
ATOM 1043 O O . VAL A 1 140 ? -10.852 -9.672 -17.219 1 98.88 140 VAL A O 1
ATOM 1046 N N . ALA A 1 141 ? -10.492 -10.852 -15.352 1 98.75 141 ALA A N 1
ATOM 1047 C CA . ALA A 1 141 ? -11.25 -12.023 -15.797 1 98.75 141 ALA A CA 1
ATOM 1048 C C . ALA A 1 141 ? -12.656 -12.016 -15.211 1 98.75 141 ALA A C 1
ATOM 1050 O O . ALA A 1 141 ? -12.828 -11.82 -14.008 1 98.75 141 ALA A O 1
ATOM 1051 N N . ASP A 1 142 ? -13.641 -12.289 -16.031 1 98.25 142 ASP A N 1
ATOM 1052 C CA . ASP A 1 142 ? -14.992 -12.5 -15.523 1 98.25 142 ASP A CA 1
ATOM 1053 C C . ASP A 1 142 ? -15.148 -13.906 -14.953 1 98.25 142 ASP A C 1
ATOM 1055 O O . ASP A 1 142 ? -14.906 -14.898 -15.648 1 98.25 142 ASP A O 1
ATOM 1059 N N . THR A 1 143 ? -15.516 -13.977 -13.688 1 97.69 143 THR A N 1
ATOM 1060 C CA . THR A 1 143 ? -15.742 -15.266 -13.047 1 97.69 143 THR A CA 1
ATOM 1061 C C . THR A 1 143 ? -17.094 -15.281 -12.328 1 97.69 143 THR A C 1
ATOM 1063 O O . THR A 1 143 ? -17.734 -14.242 -12.188 1 97.69 143 THR A O 1
ATOM 1066 N N . GLU A 1 144 ? -17.484 -16.438 -11.883 1 93.44 144 GLU A N 1
ATOM 1067 C CA . GLU A 1 144 ? -18.734 -16.562 -11.148 1 93.44 144 GLU A CA 1
ATOM 1068 C C . GLU A 1 144 ? -18.625 -15.945 -9.758 1 93.44 144 GLU A C 1
ATOM 1070 O O . GLU A 1 144 ? -19.625 -15.609 -9.133 1 93.44 144 GLU A O 1
ATOM 1075 N N . VAL A 1 145 ? -17.406 -15.773 -9.336 1 94.44 145 VAL A N 1
ATOM 1076 C CA . VAL A 1 145 ? -17.203 -15.258 -7.984 1 94.44 145 VAL A CA 1
ATOM 1077 C C . VAL A 1 145 ? -16.984 -13.75 -8.039 1 94.44 145 VAL A C 1
ATOM 1079 O O . VAL A 1 145 ? -16.891 -13.094 -6.996 1 94.44 145 VAL A O 1
ATOM 1082 N N . GLY A 1 146 ? -16.891 -13.18 -9.18 1 95.69 146 GLY A N 1
ATOM 1083 C CA . GLY A 1 146 ? -16.625 -11.766 -9.383 1 95.69 146 GLY A CA 1
ATOM 1084 C C . GLY A 1 146 ? -15.617 -11.5 -10.477 1 95.69 146 GLY A C 1
ATOM 1085 O O . GLY A 1 146 ? -15.172 -12.422 -11.156 1 95.69 146 GLY A O 1
ATOM 1086 N N . ARG A 1 147 ? -15.336 -10.281 -10.711 1 98.19 147 ARG A N 1
ATOM 1087 C CA . ARG A 1 147 ? -14.32 -9.883 -11.68 1 98.19 147 ARG A CA 1
ATOM 1088 C C . ARG A 1 147 ? -12.922 -9.906 -11.055 1 98.19 147 ARG A C 1
ATOM 1090 O O . ARG A 1 147 ? -12.641 -9.133 -10.133 1 98.19 147 ARG A O 1
ATOM 1097 N N . LEU A 1 148 ? -12.086 -10.727 -11.594 1 98.81 148 LEU A N 1
ATOM 1098 C CA . LEU A 1 148 ? -10.797 -11.062 -10.992 1 98.81 148 LEU A CA 1
ATOM 1099 C C . LEU A 1 148 ? -9.656 -10.336 -11.711 1 98.81 148 LEU A C 1
ATOM 1101 O O . LEU A 1 148 ? -9.383 -10.602 -12.883 1 98.81 148 LEU A O 1
ATOM 1105 N N . GLY A 1 149 ? -9.008 -9.352 -10.977 1 98.94 149 GLY A N 1
ATOM 1106 C CA . GLY A 1 149 ? -7.801 -8.734 -11.508 1 98.94 149 GLY A CA 1
ATOM 1107 C C . GLY A 1 149 ? -6.562 -9.586 -11.312 1 98.94 149 GLY A C 1
ATOM 1108 O O . GLY A 1 149 ? -6.355 -10.164 -10.242 1 98.94 149 GLY A O 1
ATOM 1109 N N . LEU A 1 150 ? -5.727 -9.656 -12.336 1 98.94 150 LEU A N 1
ATOM 1110 C CA . LEU A 1 150 ? -4.621 -10.609 -12.305 1 98.94 150 LEU A CA 1
ATOM 1111 C C . LEU A 1 150 ? -3.287 -9.883 -12.156 1 98.94 150 LEU A C 1
ATOM 1113 O O . LEU A 1 150 ? -3.076 -8.828 -12.766 1 98.94 150 LEU A O 1
ATOM 1117 N N . SER A 1 151 ? -2.436 -10.352 -11.32 1 98.94 151 SER A N 1
ATOM 1118 C CA . SER A 1 151 ? -1.044 -9.945 -11.141 1 98.94 151 SER A CA 1
ATOM 1119 C C . SER A 1 151 ? -0.181 -11.133 -10.711 1 98.94 151 SER A C 1
ATOM 1121 O O . SER A 1 151 ? -0.694 -12.227 -10.469 1 98.94 151 SER A O 1
ATOM 1123 N N . ILE A 1 152 ? 1.125 -10.945 -10.688 1 98.94 152 ILE A N 1
ATOM 1124 C CA . ILE A 1 152 ? 2.031 -11.992 -10.227 1 98.94 152 ILE A CA 1
ATOM 1125 C C . ILE A 1 152 ? 3.156 -11.367 -9.398 1 98.94 152 ILE A C 1
ATOM 1127 O O . ILE A 1 152 ? 3.955 -10.586 -9.922 1 98.94 152 ILE A O 1
ATOM 1131 N N . CYS A 1 153 ? 3.215 -11.641 -8.203 1 98.69 153 CYS A N 1
ATOM 1132 C CA . CYS A 1 153 ? 4.344 -11.469 -7.301 1 98.69 153 CYS A CA 1
ATOM 1133 C C . CYS A 1 153 ? 4.895 -10.047 -7.371 1 98.69 153 CYS A C 1
ATOM 1135 O O . CYS A 1 153 ? 4.277 -9.117 -6.859 1 98.69 153 CYS A O 1
ATOM 1137 N N . TYR A 1 154 ? 5.992 -9.773 -8.133 1 98.69 154 TYR A N 1
ATOM 1138 C CA . TYR A 1 154 ? 6.672 -8.484 -8.211 1 98.69 154 TYR A CA 1
ATOM 1139 C C . TYR A 1 154 ? 5.711 -7.387 -8.648 1 98.69 154 TYR A C 1
ATOM 1141 O O . TYR A 1 154 ? 5.875 -6.227 -8.266 1 98.69 154 TYR A O 1
ATOM 1149 N N . ASP A 1 155 ? 4.66 -7.699 -9.414 1 98.81 155 ASP A N 1
ATOM 1150 C CA . ASP A 1 155 ? 3.604 -6.766 -9.797 1 98.81 155 ASP A CA 1
ATOM 1151 C C . ASP A 1 155 ? 3.023 -6.062 -8.578 1 98.81 155 ASP A C 1
ATOM 1153 O O . ASP A 1 155 ? 2.559 -4.926 -8.672 1 98.81 155 ASP A O 1
ATOM 1157 N N . LEU A 1 156 ? 3.129 -6.746 -7.434 1 98.81 156 LEU A N 1
ATOM 1158 C CA . LEU A 1 156 ? 2.531 -6.262 -6.191 1 98.81 156 LEU A CA 1
ATOM 1159 C C . LEU A 1 156 ? 3.096 -4.895 -5.816 1 98.81 156 LEU A C 1
ATOM 1161 O O . LEU A 1 156 ? 2.412 -4.094 -5.18 1 98.81 156 LEU A O 1
ATOM 1165 N N . ARG A 1 157 ? 4.289 -4.621 -6.23 1 98.5 157 ARG A N 1
ATOM 1166 C CA . ARG A 1 157 ? 4.992 -3.418 -5.805 1 98.5 157 ARG A CA 1
ATOM 1167 C C . ARG A 1 157 ? 4.547 -2.205 -6.613 1 98.5 157 ARG A C 1
ATOM 1169 O O . ARG A 1 157 ? 4.957 -1.077 -6.332 1 98.5 157 ARG A O 1
ATOM 1176 N N . PHE A 1 158 ? 3.699 -2.379 -7.602 1 98.5 158 PHE A N 1
ATOM 1177 C CA . PHE A 1 158 ? 3.352 -1.313 -8.531 1 98.5 158 PHE A CA 1
ATOM 1178 C C . PHE A 1 158 ? 1.86 -1.002 -8.469 1 98.5 158 PHE A C 1
ATOM 1180 O O . PHE A 1 158 ? 1.061 -1.616 -9.18 1 98.5 158 PHE A O 1
ATOM 1187 N N . PRO A 1 159 ? 1.523 0.045 -7.684 1 97.88 159 PRO A N 1
ATOM 1188 C CA . PRO A 1 159 ? 0.106 0.37 -7.504 1 97.88 159 PRO A CA 1
ATOM 1189 C C . PRO A 1 159 ? -0.582 0.749 -8.812 1 97.88 159 PRO A C 1
ATOM 1191 O O . PRO A 1 159 ? -1.805 0.633 -8.93 1 97.88 159 PRO A O 1
ATOM 1194 N N . GLU A 1 160 ? 0.171 1.134 -9.852 1 97.25 160 GLU A N 1
ATOM 1195 C CA . GLU A 1 160 ? -0.387 1.491 -11.148 1 97.25 160 GLU A CA 1
ATOM 1196 C C . GLU A 1 160 ? -1.204 0.343 -11.734 1 97.25 160 GLU A C 1
ATOM 1198 O O . GLU A 1 160 ? -2.295 0.558 -12.273 1 97.25 160 GLU A O 1
ATOM 1203 N N . LEU A 1 161 ? -0.708 -0.824 -11.594 1 98.56 161 LEU A N 1
ATOM 1204 C CA . LEU A 1 161 ? -1.399 -1.993 -12.125 1 98.56 161 LEU A CA 1
ATOM 1205 C C . LEU A 1 161 ? -2.738 -2.199 -11.422 1 98.56 161 LEU A C 1
ATOM 1207 O O . LEU A 1 161 ? -3.766 -2.387 -12.086 1 98.56 161 LEU A O 1
ATOM 1211 N N . TYR A 1 162 ? -2.762 -2.102 -10.18 1 98.56 162 TYR A N 1
ATOM 1212 C CA . TYR A 1 162 ? -3.957 -2.402 -9.398 1 98.56 162 TYR A CA 1
ATOM 1213 C C . TYR A 1 162 ? -5.02 -1.329 -9.602 1 98.56 162 TYR A C 1
ATOM 1215 O O . TYR A 1 162 ? -6.219 -1.62 -9.57 1 98.56 162 TYR A O 1
ATOM 1223 N N . ARG A 1 163 ? -4.555 -0.106 -9.781 1 97.5 163 ARG A N 1
ATOM 1224 C CA . ARG A 1 163 ? -5.512 0.941 -10.125 1 97.5 163 ARG A CA 1
ATOM 1225 C C . ARG A 1 163 ? -6.168 0.668 -11.469 1 97.5 163 ARG A C 1
ATOM 1227 O O . ARG A 1 163 ? -7.371 0.874 -11.641 1 97.5 163 ARG A O 1
ATOM 1234 N N . ARG A 1 164 ? -5.352 0.211 -12.414 1 97.69 164 ARG A N 1
ATOM 1235 C CA . ARG A 1 164 ? -5.914 -0.135 -13.711 1 97.69 164 ARG A CA 1
ATOM 1236 C C . ARG A 1 164 ? -6.879 -1.312 -13.602 1 97.69 164 ARG A C 1
ATOM 1238 O O . ARG A 1 164 ? -7.906 -1.348 -14.281 1 97.69 164 ARG A O 1
ATOM 1245 N N . LEU A 1 165 ? -6.555 -2.273 -12.773 1 98.69 165 LEU A N 1
ATOM 1246 C CA . LEU A 1 165 ? -7.445 -3.404 -12.547 1 98.69 165 LEU A CA 1
ATOM 1247 C C . LEU A 1 165 ? -8.766 -2.941 -11.945 1 98.69 165 LEU A C 1
ATOM 1249 O O . LEU A 1 165 ? -9.836 -3.365 -12.383 1 98.69 165 LEU A O 1
ATOM 1253 N N . ALA A 1 166 ? -8.672 -2.078 -10.953 1 97.38 166 ALA A N 1
ATOM 1254 C CA . ALA A 1 166 ? -9.883 -1.534 -10.336 1 97.38 166 ALA A CA 1
ATOM 1255 C C . ALA A 1 166 ? -10.711 -0.759 -11.359 1 97.38 166 ALA A C 1
ATOM 1257 O O . ALA A 1 166 ? -11.938 -0.886 -11.391 1 97.38 166 ALA A O 1
ATOM 1258 N N . ALA A 1 167 ? -10.031 0.024 -12.172 1 95.88 167 ALA A N 1
ATOM 1259 C CA . ALA A 1 167 ? -10.711 0.78 -13.219 1 95.88 167 ALA A CA 1
ATOM 1260 C C . ALA A 1 167 ? -11.406 -0.154 -14.203 1 95.88 167 ALA A C 1
ATOM 1262 O O . ALA A 1 167 ? -12.438 0.197 -14.781 1 95.88 167 ALA A O 1
ATOM 1263 N N . GLY A 1 168 ? -10.797 -1.309 -14.367 1 97.31 168 GLY A N 1
ATOM 1264 C CA . GLY A 1 168 ? -11.383 -2.316 -15.234 1 97.31 168 GLY A CA 1
ATOM 1265 C C . GLY A 1 168 ? -12.531 -3.064 -14.578 1 97.31 168 GLY A C 1
ATOM 1266 O O . GLY A 1 168 ? -13.109 -3.977 -15.18 1 97.31 168 GLY A O 1
ATOM 1267 N N . GLY A 1 169 ? -12.82 -2.736 -13.344 1 97.75 169 GLY A N 1
ATOM 1268 C CA . GLY A 1 169 ? -14 -3.277 -12.688 1 97.75 169 GLY A CA 1
ATOM 1269 C C . GLY A 1 169 ? -13.68 -4.426 -11.742 1 97.75 169 GLY A C 1
ATOM 1270 O O . GLY A 1 169 ? -14.586 -5.113 -11.273 1 97.75 169 GLY A O 1
ATOM 1271 N N . ALA A 1 170 ? -12.469 -4.633 -11.414 1 98.62 170 ALA A N 1
ATOM 1272 C CA . ALA A 1 170 ? -12.102 -5.738 -10.531 1 98.62 170 ALA A CA 1
ATOM 1273 C C . ALA A 1 170 ? -12.773 -5.598 -9.164 1 98.62 170 ALA A C 1
ATOM 1275 O O . ALA A 1 170 ? -12.844 -4.5 -8.609 1 98.62 170 ALA A O 1
ATOM 1276 N N . THR A 1 171 ? -13.328 -6.652 -8.672 1 98.12 171 THR A N 1
ATOM 1277 C CA . THR A 1 171 ? -13.867 -6.738 -7.324 1 98.12 171 THR A CA 1
ATOM 1278 C C . THR A 1 171 ? -13 -7.641 -6.449 1 98.12 171 THR A C 1
ATOM 1280 O O . THR A 1 171 ? -13.141 -7.652 -5.227 1 98.12 171 THR A O 1
ATOM 1283 N N . LEU A 1 172 ? -12.125 -8.352 -7.094 1 98.12 172 LEU A N 1
ATOM 1284 C CA . LEU A 1 172 ? -11.164 -9.273 -6.496 1 98.12 172 LEU A CA 1
ATOM 1285 C C . LEU A 1 172 ? -9.812 -9.164 -7.18 1 98.12 172 LEU A C 1
ATOM 1287 O O . LEU A 1 172 ? -9.734 -8.984 -8.398 1 98.12 172 LEU A O 1
ATOM 1291 N N . LEU A 1 173 ? -8.773 -9.242 -6.363 1 98.88 173 LEU A N 1
ATOM 1292 C CA . LEU A 1 173 ? -7.41 -9.195 -6.891 1 98.88 173 LEU A CA 1
ATOM 1293 C C . LEU A 1 173 ? -6.656 -10.477 -6.551 1 98.88 173 LEU A C 1
ATOM 1295 O O . LEU A 1 173 ? -6.738 -10.977 -5.426 1 98.88 173 LEU A O 1
ATOM 1299 N N . ALA A 1 174 ? -5.98 -11.047 -7.484 1 98.88 174 ALA A N 1
ATOM 1300 C CA . ALA A 1 174 ? -5.156 -12.234 -7.273 1 98.88 174 ALA A CA 1
ATOM 1301 C C . ALA A 1 174 ? -3.67 -11.891 -7.32 1 98.88 174 ALA A C 1
ATOM 1303 O O . ALA A 1 174 ? -3.221 -11.172 -8.219 1 98.88 174 ALA A O 1
ATOM 1304 N N . VAL A 1 175 ? -2.939 -12.391 -6.379 1 98.94 175 VAL A N 1
ATOM 1305 C CA . VAL A 1 175 ? -1.501 -12.148 -6.332 1 98.94 175 VAL A CA 1
ATOM 1306 C C . VAL A 1 175 ? -0.764 -13.461 -6.074 1 98.94 175 VAL A C 1
ATOM 1308 O O . VAL A 1 175 ? -0.18 -13.656 -5.004 1 98.94 175 VAL A O 1
ATOM 1311 N N . PRO A 1 176 ? -0.747 -14.406 -7.043 1 98.94 176 PRO A N 1
ATOM 1312 C CA . PRO A 1 176 ? 0.151 -15.547 -6.867 1 98.94 176 PRO A CA 1
ATOM 1313 C C . PRO A 1 176 ? 1.617 -15.133 -6.758 1 98.94 176 PRO A C 1
ATOM 1315 O O . PRO A 1 176 ? 2.082 -14.289 -7.523 1 98.94 176 PRO A O 1
ATOM 1318 N N . ALA A 1 177 ? 2.285 -15.773 -5.77 1 98.88 177 ALA A N 1
ATOM 1319 C CA . ALA A 1 177 ? 3.605 -15.188 -5.539 1 98.88 177 ALA A CA 1
ATOM 1320 C C . ALA A 1 177 ? 4.578 -16.234 -5 1 98.88 177 ALA A C 1
ATOM 1322 O O . ALA A 1 177 ? 4.16 -17.266 -4.477 1 98.88 177 ALA A O 1
ATOM 1323 N N . ALA A 1 178 ? 5.832 -15.969 -5.176 1 98.19 178 ALA A N 1
ATOM 1324 C CA . ALA A 1 178 ? 6.984 -16.609 -4.543 1 98.19 178 ALA A CA 1
ATOM 1325 C C . ALA A 1 178 ? 7.91 -15.57 -3.916 1 98.19 178 ALA A C 1
ATOM 1327 O O . ALA A 1 178 ? 9.109 -15.547 -4.203 1 98.19 178 ALA A O 1
ATOM 1328 N N . PHE A 1 179 ? 7.418 -14.836 -2.988 1 96.81 179 PHE A N 1
ATOM 1329 C CA . PHE A 1 179 ? 8.211 -13.797 -2.334 1 96.81 179 PHE A CA 1
ATOM 1330 C C . PHE A 1 179 ? 9.406 -14.406 -1.607 1 96.81 179 PHE A C 1
ATOM 1332 O O . PHE A 1 179 ? 9.258 -15.398 -0.892 1 96.81 179 PHE A O 1
ATOM 1339 N N . THR A 1 180 ? 10.523 -13.75 -1.754 1 94.81 180 THR A N 1
ATOM 1340 C CA . THR A 1 180 ? 11.68 -14.18 -0.984 1 94.81 180 THR A CA 1
ATOM 1341 C C . THR A 1 180 ? 11.445 -13.977 0.509 1 94.81 180 THR A C 1
ATOM 1343 O O . THR A 1 180 ? 10.625 -13.141 0.905 1 94.81 180 THR A O 1
ATOM 1346 N N . LEU A 1 181 ? 12.172 -14.695 1.257 1 94.38 181 LEU A N 1
ATOM 1347 C CA . LEU A 1 181 ? 12.094 -14.531 2.703 1 94.38 181 LEU A CA 1
ATOM 1348 C C . LEU A 1 181 ? 12.445 -13.102 3.105 1 94.38 181 LEU A C 1
ATOM 1350 O O . LEU A 1 181 ? 11.766 -12.5 3.934 1 94.38 181 LEU A O 1
ATOM 1354 N N . MET A 1 182 ? 13.477 -12.484 2.523 1 92.25 182 MET A N 1
ATOM 1355 C CA . MET A 1 182 ? 14.031 -11.195 2.904 1 92.25 182 MET A CA 1
ATOM 1356 C C . MET A 1 182 ? 13.023 -10.078 2.674 1 92.25 182 MET A C 1
ATOM 1358 O O . MET A 1 182 ? 12.844 -9.211 3.529 1 92.25 182 MET A O 1
ATOM 1362 N N . THR A 1 183 ? 12.344 -10.078 1.56 1 94.75 183 THR A N 1
ATOM 1363 C CA . THR A 1 183 ? 11.375 -9.023 1.298 1 94.75 183 THR A CA 1
ATOM 1364 C C . THR A 1 183 ? 10.016 -9.383 1.889 1 94.75 183 THR A C 1
ATOM 1366 O O . THR A 1 183 ? 9.266 -8.5 2.316 1 94.75 183 THR A O 1
ATOM 1369 N N . GLY A 1 184 ? 9.734 -10.68 1.871 1 96.62 184 GLY A N 1
ATOM 1370 C CA . GLY A 1 184 ? 8.422 -11.117 2.312 1 96.62 184 GLY A CA 1
ATOM 1371 C C . GLY A 1 184 ? 8.125 -10.758 3.756 1 96.62 184 GLY A C 1
ATOM 1372 O O . GLY A 1 184 ? 7.023 -10.312 4.07 1 96.62 184 GLY A O 1
ATOM 1373 N N . LYS A 1 185 ? 9.109 -10.891 4.598 1 95.88 185 LYS A N 1
ATOM 1374 C CA . LYS A 1 185 ? 8.883 -10.672 6.023 1 95.88 185 LYS A CA 1
ATOM 1375 C C . LYS A 1 185 ? 8.477 -9.227 6.301 1 95.88 185 LYS A C 1
ATOM 1377 O O . LYS A 1 185 ? 7.762 -8.953 7.266 1 95.88 185 LYS A O 1
ATOM 1382 N N . ASP A 1 186 ? 8.906 -8.305 5.465 1 97.25 186 ASP A N 1
ATOM 1383 C CA . ASP A 1 186 ? 8.695 -6.891 5.754 1 97.25 186 ASP A CA 1
ATOM 1384 C C . ASP A 1 186 ? 7.664 -6.281 4.809 1 97.25 186 ASP A C 1
ATOM 1386 O O . ASP A 1 186 ? 6.973 -5.328 5.168 1 97.25 186 ASP A O 1
ATOM 1390 N N . HIS A 1 187 ? 7.469 -6.82 3.586 1 98.56 187 HIS A N 1
ATOM 1391 C CA . HIS A 1 187 ? 6.727 -6.105 2.553 1 98.56 187 HIS A CA 1
ATOM 1392 C C . HIS A 1 187 ? 5.426 -6.824 2.211 1 98.56 187 HIS A C 1
ATOM 1394 O O . HIS A 1 187 ? 4.438 -6.184 1.846 1 98.56 187 HIS A O 1
ATOM 1400 N N . TRP A 1 188 ? 5.367 -8.148 2.365 1 98.69 188 TRP A N 1
ATOM 1401 C CA . TRP A 1 188 ? 4.32 -8.984 1.798 1 98.69 188 TRP A CA 1
ATOM 1402 C C . TRP A 1 188 ? 2.947 -8.57 2.314 1 98.69 188 TRP A C 1
ATOM 1404 O O . TRP A 1 188 ? 2.115 -8.07 1.552 1 98.69 188 TRP A O 1
ATOM 1414 N N . GLU A 1 189 ? 2.762 -8.617 3.572 1 98.81 189 GLU A N 1
ATOM 1415 C CA . GLU A 1 189 ? 1.457 -8.312 4.152 1 98.81 189 GLU A CA 1
ATOM 1416 C C . GLU A 1 189 ? 1.097 -6.844 3.967 1 98.81 189 GLU A C 1
ATOM 1418 O O . GLU A 1 189 ? -0.038 -6.516 3.611 1 98.81 189 GLU A O 1
ATOM 1423 N N . VAL A 1 190 ? 2.037 -5.984 4.16 1 98.88 190 VAL A N 1
ATOM 1424 C CA . VAL A 1 190 ? 1.809 -4.547 4.07 1 98.88 190 VAL A CA 1
ATOM 1425 C C . VAL A 1 190 ? 1.284 -4.191 2.68 1 98.88 190 VAL A C 1
ATOM 1427 O O . VAL A 1 190 ? 0.271 -3.498 2.551 1 98.88 190 VAL A O 1
ATOM 1430 N N . LEU A 1 191 ? 1.927 -4.676 1.69 1 98.94 191 LEU A N 1
ATOM 1431 C CA . LEU A 1 191 ? 1.57 -4.309 0.324 1 98.94 191 LEU A CA 1
ATOM 1432 C C . LEU A 1 191 ? 0.25 -4.953 -0.084 1 98.94 191 LEU A C 1
ATOM 1434 O O . LEU A 1 191 ? -0.557 -4.332 -0.783 1 98.94 191 LEU A O 1
ATOM 1438 N N . LEU A 1 192 ? 0.016 -6.199 0.319 1 98.94 192 LEU A N 1
ATOM 1439 C CA . LEU A 1 192 ? -1.25 -6.855 0.007 1 98.94 192 LEU A CA 1
ATOM 1440 C C . LEU A 1 192 ? -2.422 -6.086 0.606 1 98.94 192 LEU A C 1
ATOM 1442 O O . LEU A 1 192 ? -3.404 -5.805 -0.085 1 98.94 192 LEU A O 1
ATOM 1446 N N . ARG A 1 193 ? -2.291 -5.754 1.856 1 98.94 193 ARG A N 1
ATOM 1447 C CA . ARG A 1 193 ? -3.359 -5.023 2.525 1 98.94 193 ARG A CA 1
ATOM 1448 C C . ARG A 1 193 ? -3.561 -3.646 1.896 1 98.94 193 ARG A C 1
ATOM 1450 O O . ARG A 1 193 ? -4.695 -3.195 1.729 1 98.94 193 ARG A O 1
ATOM 1457 N N . ALA A 1 194 ? -2.482 -3.006 1.582 1 98.94 194 ALA A N 1
ATOM 1458 C CA . ALA A 1 194 ? -2.586 -1.69 0.957 1 98.94 194 ALA A CA 1
ATOM 1459 C C . ALA A 1 194 ? -3.361 -1.767 -0.356 1 98.94 194 ALA A C 1
ATOM 1461 O O . ALA A 1 194 ? -4.211 -0.916 -0.634 1 98.94 194 ALA A O 1
ATOM 1462 N N . ARG A 1 195 ? -3.021 -2.797 -1.186 1 98.94 195 ARG A N 1
ATOM 1463 C CA . ARG A 1 195 ? -3.723 -2.943 -2.457 1 98.94 195 ARG A CA 1
ATOM 1464 C C . ARG A 1 195 ? -5.211 -3.188 -2.234 1 98.94 195 ARG A C 1
ATOM 1466 O O . ARG A 1 195 ? -6.051 -2.65 -2.965 1 98.94 195 ARG A O 1
ATOM 1473 N N . ALA A 1 196 ? -5.516 -3.98 -1.249 1 98.88 196 ALA A N 1
ATOM 1474 C CA . ALA A 1 196 ? -6.926 -4.223 -0.947 1 98.88 196 ALA A CA 1
ATOM 1475 C C . ALA A 1 196 ? -7.617 -2.936 -0.503 1 98.88 196 ALA A C 1
ATOM 1477 O O . ALA A 1 196 ? -8.703 -2.609 -0.988 1 98.88 196 ALA A O 1
ATOM 1478 N N . ILE A 1 197 ? -6.996 -2.191 0.38 1 98.69 197 ILE A N 1
ATOM 1479 C CA . ILE A 1 197 ? -7.555 -0.978 0.962 1 98.69 197 ILE A CA 1
ATOM 1480 C C . ILE A 1 197 ? -7.793 0.059 -0.134 1 98.69 197 ILE A C 1
ATOM 1482 O O . ILE A 1 197 ? -8.914 0.552 -0.298 1 98.69 197 ILE A O 1
ATOM 1486 N N . GLU A 1 198 ? -6.781 0.345 -0.931 1 98.12 198 GLU A N 1
ATOM 1487 C CA . GLU A 1 198 ? -6.84 1.507 -1.812 1 98.12 198 GLU A CA 1
ATOM 1488 C C . GLU A 1 198 ? -7.676 1.217 -3.055 1 98.12 198 GLU A C 1
ATOM 1490 O O . GLU A 1 198 ? -8.117 2.141 -3.746 1 98.12 198 GLU A O 1
ATOM 1495 N N . ASN A 1 199 ? -7.863 -0.086 -3.348 1 98.5 199 ASN A N 1
ATOM 1496 C CA . ASN A 1 199 ? -8.688 -0.431 -4.5 1 98.5 199 ASN A CA 1
ATOM 1497 C C . ASN A 1 199 ? -10.047 -0.979 -4.078 1 98.5 199 ASN A C 1
ATOM 1499 O O . ASN A 1 199 ? -10.891 -1.272 -4.922 1 98.5 199 ASN A O 1
ATOM 1503 N N . GLN A 1 200 ? -10.203 -1.13 -2.77 1 97.5 200 GLN A N 1
ATOM 1504 C CA . GLN A 1 200 ? -11.445 -1.615 -2.189 1 97.5 200 GLN A CA 1
ATOM 1505 C C . GLN A 1 200 ? -11.914 -2.896 -2.879 1 97.5 200 GLN A C 1
ATOM 1507 O O . GLN A 1 200 ? -13.047 -2.975 -3.354 1 97.5 200 GLN A O 1
ATOM 1512 N N . CYS A 1 201 ? -11.055 -3.828 -2.891 1 98.56 201 CYS A N 1
ATOM 1513 C CA . CYS A 1 201 ? -11.258 -5.164 -3.438 1 98.56 201 CYS A CA 1
ATOM 1514 C C . CYS A 1 201 ? -10.883 -6.234 -2.416 1 98.56 201 CYS A C 1
ATOM 1516 O O . CYS A 1 201 ? -10.039 -6.004 -1.549 1 98.56 201 CYS A O 1
ATOM 1518 N N . TYR A 1 202 ? -11.57 -7.355 -2.494 1 98.75 202 TYR A N 1
ATOM 1519 C CA . TYR A 1 202 ? -10.961 -8.531 -1.89 1 98.75 202 TYR A CA 1
ATOM 1520 C C . TYR A 1 202 ? -9.648 -8.883 -2.574 1 98.75 202 TYR A C 1
ATOM 1522 O O . TYR A 1 202 ? -9.453 -8.586 -3.756 1 98.75 202 TYR A O 1
ATOM 1530 N N . LEU A 1 203 ? -8.789 -9.422 -1.811 1 98.88 203 LEU A N 1
ATOM 1531 C CA . LEU A 1 203 ? -7.508 -9.859 -2.357 1 98.88 203 LEU A CA 1
ATOM 1532 C C . LEU A 1 203 ? -7.133 -11.234 -1.831 1 98.88 203 LEU A C 1
ATOM 1534 O O . LEU A 1 203 ? -7.266 -11.508 -0.635 1 98.88 203 LEU A O 1
ATOM 1538 N N . PHE A 1 204 ? -6.824 -12.164 -2.682 1 98.38 204 PHE A N 1
ATOM 1539 C CA . PHE A 1 204 ? -6.242 -13.414 -2.207 1 98.38 204 PHE A CA 1
ATOM 1540 C C . PHE A 1 204 ? -4.883 -13.656 -2.852 1 98.38 204 PHE A C 1
ATOM 1542 O O . PHE A 1 204 ? -4.684 -13.344 -4.027 1 98.38 204 PHE A O 1
ATOM 1549 N N . ALA A 1 205 ? -4.023 -14.133 -2.064 1 98.88 205 ALA A N 1
ATOM 1550 C CA . ALA A 1 205 ? -2.611 -14.219 -2.432 1 98.88 205 ALA A CA 1
ATOM 1551 C C . ALA A 1 205 ? -2.053 -15.609 -2.15 1 98.88 205 ALA A C 1
ATOM 1553 O O . ALA A 1 205 ? -1.479 -15.852 -1.085 1 98.88 205 ALA A O 1
ATOM 1554 N N . PRO A 1 206 ? -2.209 -16.516 -3.146 1 98.94 206 PRO A N 1
ATOM 1555 C CA . PRO A 1 206 ? -1.467 -17.766 -3.016 1 98.94 206 PRO A CA 1
ATOM 1556 C C . PRO A 1 206 ? 0.047 -17.562 -3.018 1 98.94 206 PRO A C 1
ATOM 1558 O O . PRO A 1 206 ? 0.547 -16.641 -3.668 1 98.94 206 PRO A O 1
ATOM 1561 N N . ALA A 1 207 ? 0.733 -18.5 -2.318 1 98.88 207 ALA A N 1
ATOM 1562 C CA . ALA A 1 207 ? 2.15 -18.188 -2.152 1 98.88 207 ALA A CA 1
ATOM 1563 C C . ALA A 1 207 ? 2.986 -19.453 -2.078 1 98.88 207 ALA A C 1
ATOM 1565 O O . ALA A 1 207 ? 2.547 -20.469 -1.516 1 98.88 207 ALA A O 1
ATOM 1566 N N . GLN A 1 208 ? 4.168 -19.344 -2.637 1 98.75 208 GLN A N 1
ATOM 1567 C CA . GLN A 1 208 ? 5.207 -20.281 -2.25 1 98.75 208 GLN A CA 1
ATOM 1568 C C . GLN A 1 208 ? 5.703 -20 -0.833 1 98.75 208 GLN A C 1
ATOM 1570 O O . GLN A 1 208 ? 5.996 -18.859 -0.486 1 98.75 208 GLN A O 1
ATOM 1575 N N . GLY A 1 209 ? 5.77 -21.062 0.001 1 98.19 209 GLY A N 1
ATOM 1576 C CA . GLY A 1 209 ? 6.16 -20.859 1.386 1 98.19 209 GLY A CA 1
ATOM 1577 C C . GLY A 1 209 ? 6.938 -22.016 1.97 1 98.19 209 GLY A C 1
ATOM 1578 O O . GLY A 1 209 ? 6.355 -23.031 2.34 1 98.19 209 GLY A O 1
ATOM 1579 N N . GLY A 1 210 ? 8.094 -21.781 2.258 1 97.12 210 GLY A N 1
ATOM 1580 C CA . GLY A 1 210 ? 8.953 -22.812 2.803 1 97.12 210 GLY A CA 1
ATOM 1581 C C . GLY A 1 210 ? 10.258 -22.969 2.045 1 97.12 210 GLY A C 1
ATOM 1582 O O . GLY A 1 210 ? 10.664 -22.062 1.312 1 97.12 210 GLY A O 1
ATOM 1583 N N . ARG A 1 211 ? 10.961 -24.062 2.301 1 96.94 211 ARG A N 1
ATOM 1584 C CA . ARG A 1 211 ? 12.25 -24.328 1.672 1 96.94 211 ARG A CA 1
ATOM 1585 C C . ARG A 1 211 ? 12.078 -25.188 0.427 1 96.94 211 ARG A C 1
ATOM 1587 O O . ARG A 1 211 ? 11.625 -26.328 0.516 1 96.94 211 ARG A O 1
ATOM 1594 N N . HIS A 1 212 ? 12.453 -24.656 -0.696 1 96.38 212 HIS A N 1
ATOM 1595 C CA . HIS A 1 212 ? 12.273 -25.312 -1.985 1 96.38 212 HIS A CA 1
ATOM 1596 C C . HIS A 1 212 ? 13.508 -26.125 -2.367 1 96.38 212 HIS A C 1
ATOM 1598 O O . HIS A 1 212 ? 13.414 -27.078 -3.141 1 96.38 212 HIS A O 1
ATOM 1604 N N . SER A 1 213 ? 14.672 -25.672 -1.913 1 93.81 213 SER A N 1
ATOM 1605 C CA . SER A 1 213 ? 16 -26.25 -2.076 1 93.81 213 SER A CA 1
ATOM 1606 C C . SER A 1 213 ? 16.953 -25.75 -1.003 1 93.81 213 SER A C 1
ATOM 1608 O O . SER A 1 213 ? 16.578 -24.922 -0.171 1 93.81 213 SER A O 1
ATOM 1610 N N . PRO A 1 214 ? 18.141 -26.297 -0.954 1 90.44 214 PRO A N 1
ATOM 1611 C CA . PRO A 1 214 ? 19.094 -25.781 0.029 1 90.44 214 PRO A CA 1
ATOM 1612 C C . PRO A 1 214 ? 19.328 -24.281 -0.099 1 90.44 214 PRO A C 1
ATOM 1614 O O . PRO A 1 214 ? 19.641 -23.609 0.891 1 90.44 214 PRO A O 1
ATOM 1617 N N . GLN A 1 215 ? 19.078 -23.688 -1.272 1 86.94 215 GLN A N 1
ATOM 1618 C CA . GLN A 1 215 ? 19.453 -22.312 -1.526 1 86.94 215 GLN A CA 1
ATOM 1619 C C . GLN A 1 215 ? 18.234 -21.406 -1.631 1 86.94 215 GLN A C 1
ATOM 1621 O O . GLN A 1 215 ? 18.359 -20.188 -1.718 1 86.94 215 GLN A O 1
ATOM 1626 N N . ARG A 1 216 ? 17.062 -22 -1.629 1 92 216 ARG A N 1
ATOM 1627 C CA . ARG A 1 216 ? 15.898 -21.188 -1.946 1 92 216 ARG A CA 1
ATOM 1628 C C . ARG A 1 216 ? 14.805 -21.359 -0.892 1 92 216 ARG A C 1
ATOM 1630 O O . ARG A 1 216 ? 14.312 -22.469 -0.669 1 92 216 ARG A O 1
ATOM 1637 N N . VAL A 1 217 ? 14.453 -20.219 -0.226 1 94.94 217 VAL A N 1
ATOM 1638 C CA . VAL A 1 217 ? 13.375 -20.172 0.753 1 94.94 217 VAL A CA 1
ATOM 1639 C C . VAL A 1 217 ? 12.43 -19.016 0.418 1 94.94 217 VAL A C 1
ATOM 1641 O O . VAL A 1 217 ? 12.875 -17.938 0.034 1 94.94 217 VAL A O 1
ATOM 1644 N N . THR A 1 218 ? 11.195 -19.25 0.461 1 96.81 218 THR A N 1
ATOM 1645 C CA . THR A 1 218 ? 10.195 -18.219 0.246 1 96.81 218 THR A CA 1
ATOM 1646 C C . THR A 1 218 ? 9.406 -17.953 1.525 1 96.81 218 THR A C 1
ATOM 1648 O O . THR A 1 218 ? 9.398 -18.781 2.439 1 96.81 218 THR A O 1
ATOM 1651 N N . TRP A 1 219 ? 8.789 -16.844 1.611 1 97.5 219 TRP A N 1
ATOM 1652 C CA . TRP A 1 219 ? 8.164 -16.297 2.816 1 97.5 219 TRP A CA 1
ATOM 1653 C C . TRP A 1 219 ? 6.883 -17.047 3.152 1 97.5 219 TRP A C 1
ATOM 1655 O O . TRP A 1 219 ? 6.648 -17.406 4.309 1 97.5 219 TRP A O 1
ATOM 1665 N N . GLY A 1 220 ? 6.074 -17.328 2.055 1 98.38 220 GLY A N 1
ATOM 1666 C CA . GLY A 1 220 ? 4.781 -17.953 2.283 1 98.38 220 GLY A CA 1
ATOM 1667 C C . GLY A 1 220 ? 3.734 -16.984 2.803 1 98.38 220 GLY A C 1
ATOM 1668 O O . GLY A 1 220 ? 3.553 -15.898 2.246 1 98.38 220 GLY A O 1
ATOM 1669 N N . HIS A 1 221 ? 2.93 -17.5 3.773 1 98.69 221 HIS A N 1
ATOM 1670 C CA . HIS A 1 221 ? 1.856 -16.719 4.379 1 98.69 221 HIS A CA 1
ATOM 1671 C C . HIS A 1 221 ? 0.806 -16.344 3.344 1 98.69 221 HIS A C 1
ATOM 1673 O O . HIS A 1 221 ? 0.415 -15.172 3.256 1 98.69 221 HIS A O 1
ATOM 1679 N N . ALA A 1 222 ? 0.444 -17.328 2.508 1 98.94 222 ALA A N 1
ATOM 1680 C CA . ALA A 1 222 ? -0.731 -17.109 1.669 1 98.94 222 ALA A CA 1
ATOM 1681 C C . ALA A 1 222 ? -1.888 -16.531 2.482 1 98.94 222 ALA A C 1
ATOM 1683 O O . ALA A 1 222 ? -2.086 -16.906 3.641 1 98.94 222 ALA A O 1
ATOM 1684 N N . MET A 1 223 ? -2.621 -15.617 1.849 1 98.88 223 MET A N 1
ATOM 1685 C CA . MET A 1 223 ? -3.641 -15 2.691 1 98.88 223 MET A CA 1
ATOM 1686 C C . MET A 1 223 ? -4.781 -14.445 1.846 1 98.88 223 MET A C 1
ATOM 1688 O O . MET A 1 223 ? -4.68 -14.383 0.619 1 98.88 223 MET A O 1
ATOM 1692 N N . VAL A 1 224 ? -5.863 -14.18 2.533 1 98.88 224 VAL A N 1
ATOM 1693 C CA . VAL A 1 224 ? -7.008 -13.453 1.994 1 98.88 224 VAL A CA 1
ATOM 1694 C C . VAL A 1 224 ? -7.203 -12.148 2.77 1 98.88 224 VAL A C 1
ATOM 1696 O O . VAL A 1 224 ? -7.102 -12.133 4 1 98.88 224 VAL A O 1
ATOM 1699 N N . VAL A 1 225 ? -7.367 -11.07 2.086 1 98.88 225 VAL A N 1
ATOM 1700 C CA . VAL A 1 225 ? -7.598 -9.75 2.666 1 98.88 225 VAL A CA 1
ATOM 1701 C C . VAL A 1 225 ? -8.953 -9.211 2.211 1 98.88 225 VAL A C 1
ATOM 1703 O O . VAL A 1 225 ? -9.289 -9.289 1.026 1 98.88 225 VAL A O 1
ATOM 1706 N N . ASP A 1 226 ? -9.75 -8.727 3.094 1 98.75 226 ASP A N 1
ATOM 1707 C CA . ASP A 1 226 ? -11.047 -8.18 2.699 1 98.75 226 ASP A CA 1
ATOM 1708 C C . ASP A 1 226 ? -10.914 -6.746 2.199 1 98.75 226 ASP A C 1
ATOM 1710 O O . ASP A 1 226 ? -9.82 -6.176 2.223 1 98.75 226 ASP A O 1
ATOM 1714 N N . PRO A 1 227 ? -12 -6.148 1.691 1 98.44 227 PRO A N 1
ATOM 1715 C CA . PRO A 1 227 ? -11.883 -4.832 1.055 1 98.44 227 PRO A CA 1
ATOM 1716 C C . PRO A 1 227 ? -11.555 -3.723 2.051 1 98.44 227 PRO A C 1
ATOM 1718 O O . PRO A 1 227 ? -11.172 -2.619 1.648 1 98.44 227 PRO A O 1
ATOM 1721 N N . TRP A 1 228 ? -11.727 -3.963 3.33 1 97.88 228 TRP A N 1
ATOM 1722 C CA . TRP A 1 228 ? -11.352 -2.998 4.363 1 97.88 228 TRP A CA 1
ATOM 1723 C C . TRP A 1 228 ? -9.859 -3.072 4.668 1 97.88 228 TRP A C 1
ATOM 1725 O O . TRP A 1 228 ? -9.289 -2.131 5.219 1 97.88 228 TRP A O 1
ATOM 1735 N N . GLY A 1 229 ? -9.273 -4.188 4.312 1 98.5 229 GLY A N 1
ATOM 1736 C CA . GLY A 1 229 ? -7.84 -4.352 4.523 1 98.5 229 GLY A CA 1
ATOM 1737 C C . GLY A 1 229 ? -7.512 -5.32 5.645 1 98.5 229 GLY A C 1
ATOM 1738 O O . GLY A 1 229 ? -6.352 -5.445 6.043 1 98.5 229 GLY A O 1
ATOM 1739 N N . LEU A 1 230 ? -8.469 -6.02 6.137 1 98.44 230 LEU A N 1
ATOM 1740 C CA . LEU A 1 230 ? -8.227 -6.988 7.199 1 98.44 230 LEU A CA 1
ATOM 1741 C C . LEU A 1 230 ? -7.832 -8.344 6.621 1 98.44 230 LEU A C 1
ATOM 1743 O O . LEU A 1 230 ? -8.43 -8.805 5.648 1 98.44 230 LEU A O 1
ATOM 1747 N N . VAL A 1 231 ? -6.812 -8.953 7.215 1 98.81 231 VAL A N 1
ATOM 1748 C CA . VAL A 1 231 ? -6.461 -10.328 6.871 1 98.81 231 VAL A CA 1
ATOM 1749 C C . VAL A 1 231 ? -7.48 -11.289 7.48 1 98.81 231 VAL A C 1
ATOM 1751 O O . VAL A 1 231 ? -7.551 -11.43 8.703 1 98.81 231 VAL A O 1
ATOM 1754 N N . THR A 1 232 ? -8.219 -11.906 6.637 1 98.69 232 THR A N 1
ATOM 1755 C CA . THR A 1 232 ? -9.312 -12.734 7.145 1 98.69 232 THR A CA 1
ATOM 1756 C C . THR A 1 232 ? -8.898 -14.203 7.191 1 98.69 232 THR A C 1
ATOM 1758 O O . THR A 1 232 ? -9.562 -15.016 7.84 1 98.69 232 THR A O 1
ATOM 1761 N N . ALA A 1 233 ? -7.855 -14.602 6.492 1 98.81 233 ALA A N 1
ATOM 1762 C CA . ALA A 1 233 ? -7.25 -15.93 6.543 1 98.81 233 ALA A CA 1
ATOM 1763 C C . ALA A 1 233 ? -5.77 -15.875 6.18 1 98.81 233 ALA A C 1
ATOM 1765 O O . ALA A 1 233 ? -5.363 -15.07 5.336 1 98.81 233 ALA A O 1
ATOM 1766 N N . ARG A 1 234 ? -4.977 -16.734 6.742 1 98.69 234 ARG A N 1
ATOM 1767 C CA . ARG A 1 234 ? -3.545 -16.812 6.473 1 98.69 234 ARG A CA 1
ATOM 1768 C C . ARG A 1 234 ? -3.016 -18.219 6.695 1 98.69 234 ARG A C 1
ATOM 1770 O O . ARG A 1 234 ? -3.379 -18.875 7.676 1 98.69 234 ARG A O 1
ATOM 1777 N N . ALA A 1 235 ? -2.201 -18.625 5.742 1 98.25 235 ALA A N 1
ATOM 1778 C CA . ALA A 1 235 ? -1.499 -19.891 5.941 1 98.25 235 ALA A CA 1
ATOM 1779 C C . ALA A 1 235 ? -0.23 -19.688 6.762 1 98.25 235 ALA A C 1
ATOM 1781 O O . ALA A 1 235 ? 0.448 -18.656 6.633 1 98.25 235 ALA A O 1
ATOM 1782 N N . SER A 1 236 ? 0.086 -20.656 7.586 1 94.38 236 SER A N 1
ATOM 1783 C CA . SER A 1 236 ? 1.34 -20.641 8.328 1 94.38 236 SER A CA 1
ATOM 1784 C C . SER A 1 236 ? 2.502 -21.125 7.469 1 94.38 236 SER A C 1
ATOM 1786 O O . SER A 1 236 ? 2.488 -20.969 6.25 1 94.38 236 SER A O 1
ATOM 1788 N N . GLU A 1 237 ? 3.432 -21.844 8.031 1 92.12 237 GLU A N 1
ATOM 1789 C CA . GLU A 1 237 ? 4.602 -22.328 7.297 1 92.12 237 GLU A CA 1
ATOM 1790 C C . GLU A 1 237 ? 4.297 -23.625 6.566 1 92.12 237 GLU A C 1
ATOM 1792 O O . GLU A 1 237 ? 3.572 -24.484 7.078 1 92.12 237 GLU A O 1
ATOM 1797 N N . GLY A 1 238 ? 4.844 -23.766 5.375 1 96.88 238 GLY A N 1
ATOM 1798 C CA . GLY A 1 238 ? 4.695 -25 4.613 1 96.88 238 GLY A CA 1
ATOM 1799 C C . GLY A 1 238 ? 3.408 -25.047 3.811 1 96.88 238 GLY A C 1
ATOM 1800 O O . GLY A 1 238 ? 2.73 -24.031 3.646 1 96.88 238 GLY A O 1
ATOM 1801 N N . GLU A 1 239 ? 3.133 -26.203 3.225 1 98.25 239 GLU A N 1
ATOM 1802 C CA . GLU A 1 239 ? 1.948 -26.406 2.398 1 98.25 239 GLU A CA 1
ATOM 1803 C C . GLU A 1 239 ? 0.669 -26.156 3.191 1 98.25 239 GLU A C 1
ATOM 1805 O O . GLU A 1 239 ? 0.564 -26.562 4.352 1 98.25 239 GLU A O 1
ATOM 1810 N N . GLY A 1 240 ? -0.274 -25.469 2.6 1 98.44 240 GLY A N 1
ATOM 1811 C CA . GLY A 1 240 ? -1.513 -25.172 3.305 1 98.44 240 GLY A CA 1
ATOM 1812 C C . GLY A 1 240 ? -2.502 -24.391 2.469 1 98.44 240 GLY A C 1
ATOM 1813 O O . GLY A 1 240 ? -2.334 -24.266 1.255 1 98.44 240 GLY A O 1
ATOM 1814 N N . LEU A 1 241 ? -3.611 -24.016 3.123 1 98.81 241 LEU A N 1
ATOM 1815 C CA . LEU A 1 241 ? -4.668 -23.234 2.498 1 98.81 241 LEU A CA 1
ATOM 1816 C C . LEU A 1 241 ? -5.086 -22.078 3.393 1 98.81 241 LEU A C 1
ATOM 1818 O O . LEU A 1 241 ? -5.18 -22.219 4.613 1 98.81 241 LEU A O 1
ATOM 1822 N N . ALA A 1 242 ? -5.242 -20.938 2.857 1 98.88 242 ALA A N 1
ATOM 1823 C CA . ALA A 1 242 ? -6 -19.844 3.469 1 98.88 242 ALA A CA 1
ATOM 1824 C C . ALA A 1 242 ? -7.379 -19.719 2.832 1 98.88 242 ALA A C 1
ATOM 1826 O O . ALA A 1 242 ? -7.496 -19.312 1.67 1 98.88 242 ALA A O 1
ATOM 1827 N N . VAL A 1 243 ? -8.414 -20.016 3.59 1 98.75 243 VAL A N 1
ATOM 1828 C CA . VAL A 1 243 ? -9.773 -20.031 3.064 1 98.75 243 VAL A CA 1
ATOM 1829 C C . VAL A 1 243 ? -10.625 -18.984 3.787 1 98.75 243 VAL A C 1
ATOM 1831 O O . VAL A 1 243 ? -10.625 -18.922 5.02 1 98.75 243 VAL A O 1
ATOM 1834 N N . ALA A 1 244 ? -11.289 -18.188 3.047 1 98.44 244 ALA A N 1
ATOM 1835 C CA . ALA A 1 244 ? -12.133 -17.172 3.66 1 98.44 244 ALA A CA 1
ATOM 1836 C C . ALA A 1 244 ? -13.359 -16.875 2.807 1 98.44 244 ALA A C 1
ATOM 1838 O O . ALA A 1 244 ? -13.406 -17.234 1.628 1 98.44 244 ALA A O 1
ATOM 1839 N N . ALA A 1 245 ? -14.32 -16.281 3.449 1 97.62 245 ALA A N 1
ATOM 1840 C CA . ALA A 1 245 ? -15.539 -15.891 2.752 1 97.62 245 ALA A CA 1
ATOM 1841 C C . ALA A 1 245 ? -15.391 -14.523 2.105 1 97.62 245 ALA A C 1
ATOM 1843 O O . ALA A 1 245 ? -14.766 -13.625 2.678 1 97.62 245 ALA A O 1
ATOM 1844 N N . MET A 1 246 ? -15.93 -14.438 0.973 1 96.44 246 MET A N 1
ATOM 1845 C CA . MET A 1 246 ? -16.125 -13.141 0.332 1 96.44 246 MET A CA 1
ATOM 1846 C C . MET A 1 246 ? -17.578 -12.695 0.428 1 96.44 246 MET A C 1
ATOM 1848 O O . MET A 1 246 ? -18.484 -13.461 0.111 1 96.44 246 MET A O 1
ATOM 1852 N N . ASP A 1 247 ? -17.734 -11.492 0.885 1 95.62 247 ASP A N 1
ATOM 1853 C CA . ASP A 1 247 ? -19.062 -10.906 1.082 1 95.62 247 ASP A CA 1
ATOM 1854 C C . ASP A 1 247 ? -19.266 -9.695 0.173 1 95.62 247 ASP A C 1
ATOM 1856 O O . ASP A 1 247 ? -18.75 -8.617 0.442 1 95.62 247 ASP A O 1
ATOM 1860 N N . THR A 1 248 ? -20.141 -9.93 -0.812 1 94.38 248 THR A N 1
ATOM 1861 C CA . THR A 1 248 ? -20.359 -8.867 -1.781 1 94.38 248 THR A CA 1
ATOM 1862 C C . THR A 1 248 ? -21.031 -7.664 -1.117 1 94.38 248 THR A C 1
ATOM 1864 O O . THR A 1 248 ? -20.859 -6.527 -1.561 1 94.38 248 THR A O 1
ATOM 1867 N N . GLU A 1 249 ? -21.734 -7.926 -0.102 1 96.19 249 GLU A N 1
ATOM 1868 C CA . GLU A 1 249 ? -22.375 -6.824 0.615 1 96.19 249 GLU A CA 1
ATOM 1869 C C . GLU A 1 249 ? -21.328 -5.98 1.356 1 96.19 249 GLU A C 1
ATOM 1871 O O . GLU A 1 249 ? -21.453 -4.754 1.424 1 96.19 249 GLU A O 1
ATOM 1876 N N . LEU A 1 250 ? -20.406 -6.691 1.936 1 96.44 250 LEU A N 1
ATOM 1877 C CA . LEU A 1 250 ? -19.344 -5.957 2.596 1 96.44 250 LEU A CA 1
ATOM 1878 C C . LEU A 1 250 ? -18.594 -5.078 1.6 1 96.44 250 LEU A C 1
ATOM 1880 O O . LEU A 1 250 ? -18.297 -3.916 1.888 1 96.44 250 LEU A O 1
ATOM 1884 N N . LEU A 1 251 ? -18.312 -5.645 0.494 1 96.94 251 LEU A N 1
ATOM 1885 C CA . LEU A 1 251 ? -17.625 -4.891 -0.553 1 96.94 251 LEU A CA 1
ATOM 1886 C C . LEU A 1 251 ? -18.422 -3.641 -0.921 1 96.94 251 LEU A C 1
ATOM 1888 O O . LEU A 1 251 ? -17.859 -2.543 -0.987 1 96.94 251 LEU A O 1
ATOM 1892 N N . ALA A 1 252 ? -19.672 -3.826 -1.187 1 96.31 252 ALA A N 1
ATOM 1893 C CA . ALA A 1 252 ? -20.531 -2.711 -1.562 1 96.31 252 ALA A CA 1
ATOM 1894 C C . ALA A 1 252 ? -20.562 -1.647 -0.466 1 96.31 252 ALA A C 1
ATOM 1896 O O . ALA A 1 252 ? -20.516 -0.449 -0.754 1 96.31 252 ALA A O 1
ATOM 1897 N N . ARG A 1 253 ? -20.641 -2.07 0.742 1 96.31 253 ARG A N 1
ATOM 1898 C CA . ARG A 1 253 ? -20.688 -1.154 1.877 1 96.31 253 ARG A CA 1
ATOM 1899 C C . ARG A 1 253 ? -19.406 -0.351 1.997 1 96.31 253 ARG A C 1
ATOM 1901 O O . ARG A 1 253 ? -19.438 0.861 2.219 1 96.31 253 ARG A O 1
ATOM 1908 N N . VAL A 1 254 ? -18.281 -1.024 1.876 1 96.75 254 VAL A N 1
ATOM 1909 C CA . VAL A 1 254 ? -17 -0.351 1.965 1 96.75 254 VAL A CA 1
ATOM 1910 C C . VAL A 1 254 ? -16.891 0.704 0.865 1 96.75 254 VAL A C 1
ATOM 1912 O O . VAL A 1 254 ? -16.5 1.844 1.127 1 96.75 254 VAL A O 1
ATOM 1915 N N . ARG A 1 255 ? -17.25 0.356 -0.338 1 96.5 255 ARG A N 1
ATOM 1916 C CA . ARG A 1 255 ? -17.156 1.271 -1.47 1 96.5 255 ARG A CA 1
ATOM 1917 C C . ARG A 1 255 ? -18.125 2.441 -1.319 1 96.5 255 ARG A C 1
ATOM 1919 O O . ARG A 1 255 ? -17.812 3.559 -1.745 1 96.5 255 ARG A O 1
ATOM 1926 N N . ARG A 1 256 ? -19.234 2.197 -0.699 1 95.06 256 ARG A N 1
ATOM 1927 C CA . ARG A 1 256 ? -20.203 3.256 -0.463 1 95.06 256 ARG A CA 1
ATOM 1928 C C . ARG A 1 256 ? -19.734 4.207 0.629 1 95.06 256 ARG A C 1
ATOM 1930 O O . ARG A 1 256 ? -19.828 5.426 0.483 1 95.06 256 ARG A O 1
ATOM 1937 N N . ASN A 1 257 ? -19.219 3.652 1.684 1 94.75 257 ASN A N 1
ATOM 1938 C CA . ASN A 1 257 ? -18.891 4.426 2.879 1 94.75 257 ASN A CA 1
ATOM 1939 C C . ASN A 1 257 ? -17.578 5.176 2.723 1 94.75 257 ASN A C 1
ATOM 1941 O O . ASN A 1 257 ? -17.375 6.227 3.334 1 94.75 257 ASN A O 1
ATOM 1945 N N . LEU A 1 258 ? -16.656 4.656 2.004 1 95.44 258 LEU A N 1
ATOM 1946 C CA . LEU A 1 258 ? -15.352 5.242 1.729 1 95.44 258 LEU A CA 1
ATOM 1947 C C . LEU A 1 258 ? -15.055 5.223 0.233 1 95.44 258 LEU A C 1
ATOM 1949 O O . LEU A 1 258 ? -14.18 4.48 -0.219 1 95.44 258 LEU A O 1
ATOM 1953 N N . PRO A 1 259 ? -15.727 6.105 -0.503 1 94.69 259 PRO A N 1
ATOM 1954 C CA . PRO A 1 259 ? -15.633 6.023 -1.963 1 94.69 259 PRO A CA 1
ATOM 1955 C C . PRO A 1 259 ? -14.328 6.605 -2.504 1 94.69 259 PRO A C 1
ATOM 1957 O O . PRO A 1 259 ? -14.352 7.477 -3.379 1 94.69 259 PRO A O 1
ATOM 1960 N N . CYS A 1 260 ? -13.203 6.062 -2.105 1 93.69 260 CYS A N 1
ATOM 1961 C CA . CYS A 1 260 ? -11.883 6.57 -2.455 1 93.69 260 CYS A CA 1
ATOM 1962 C C . CYS A 1 260 ? -11.648 6.492 -3.959 1 93.69 260 CYS A C 1
ATOM 1964 O O . CYS A 1 260 ? -11 7.371 -4.539 1 93.69 260 CYS A O 1
ATOM 1966 N N . LEU A 1 261 ? -12.164 5.449 -4.613 1 94.5 261 LEU A N 1
ATOM 1967 C CA . LEU A 1 261 ? -11.961 5.297 -6.047 1 94.5 261 LEU A CA 1
ATOM 1968 C C . LEU A 1 261 ? -12.617 6.441 -6.812 1 94.5 261 LEU A C 1
ATOM 1970 O O . LEU A 1 261 ? -12.102 6.891 -7.836 1 94.5 261 LEU A O 1
ATOM 1974 N N . GLN A 1 262 ? -13.68 6.902 -6.293 1 93.88 262 GLN A N 1
ATOM 1975 C CA . GLN A 1 262 ? -14.398 8.008 -6.926 1 93.88 262 GLN A CA 1
ATOM 1976 C C . GLN A 1 262 ? -13.711 9.336 -6.641 1 93.88 262 GLN A C 1
ATOM 1978 O O . GLN A 1 262 ? -13.93 10.32 -7.355 1 93.88 262 GLN A O 1
ATOM 1983 N N . HIS A 1 263 ? -12.906 9.438 -5.59 1 95.12 263 HIS A N 1
ATOM 1984 C CA . HIS A 1 263 ? -12.297 10.68 -5.145 1 95.12 263 HIS A CA 1
ATOM 1985 C C . HIS A 1 263 ? -10.961 10.922 -5.836 1 95.12 263 HIS A C 1
ATOM 1987 O O . HIS A 1 263 ? -10.312 11.945 -5.602 1 95.12 263 HIS A O 1
ATOM 1993 N N . ARG A 1 264 ? -10.539 10.023 -6.723 1 93.69 264 ARG A N 1
ATOM 1994 C CA . ARG A 1 264 ? -9.266 10.188 -7.422 1 93.69 264 ARG A CA 1
ATOM 1995 C C . ARG A 1 264 ? -9.25 11.484 -8.227 1 93.69 264 ARG A C 1
ATOM 1997 O O . ARG A 1 264 ? -10.25 11.859 -8.844 1 93.69 264 ARG A O 1
ATOM 2004 N N . ARG A 1 265 ? -8.086 12.148 -8.188 1 91.38 265 ARG A N 1
ATOM 2005 C CA . ARG A 1 265 ? -7.965 13.414 -8.906 1 91.38 265 ARG A CA 1
ATOM 2006 C C . ARG A 1 265 ? -6.738 13.414 -9.812 1 91.38 265 ARG A C 1
ATOM 2008 O O . ARG A 1 265 ? -6.625 14.25 -10.711 1 91.38 265 ARG A O 1
ATOM 2015 N N . LEU A 1 266 ? -5.766 12.523 -9.586 1 84.69 266 LEU A N 1
ATOM 2016 C CA . LEU A 1 266 ? -4.523 12.523 -10.352 1 84.69 266 LEU A CA 1
ATOM 2017 C C . LEU A 1 266 ? -4.461 11.336 -11.297 1 84.69 266 LEU A C 1
ATOM 2019 O O . LEU A 1 266 ? -4.668 10.195 -10.875 1 84.69 266 LEU A O 1
ATOM 2023 N N . GLU A 1 267 ? -4.926 11.57 -12.633 1 70.69 267 GLU A N 1
ATOM 2024 C CA . GLU A 1 267 ? -4.93 10.5 -13.625 1 70.69 267 GLU A CA 1
ATOM 2025 C C . GLU A 1 267 ? -3.525 10.25 -14.172 1 70.69 267 GLU A C 1
ATOM 2027 O O . GLU A 1 267 ? -2.699 11.164 -14.219 1 70.69 267 GLU A O 1
ATOM 2032 N N . MET B 1 1 ? 23.625 11.898 8.391 1 87.81 1 MET B N 1
ATOM 2033 C CA . MET B 1 1 ? 22.359 11.453 8.969 1 87.81 1 MET B CA 1
ATOM 2034 C C . MET B 1 1 ? 21.625 12.602 9.656 1 87.81 1 MET B C 1
ATOM 2036 O O . MET B 1 1 ? 22.266 13.438 10.305 1 87.81 1 MET B O 1
ATOM 2040 N N . HIS B 1 2 ? 20.438 12.781 9.297 1 93.94 2 HIS B N 1
ATOM 2041 C CA . HIS B 1 2 ? 19.625 13.812 9.93 1 93.94 2 HIS B CA 1
ATOM 2042 C C . HIS B 1 2 ? 18.531 13.195 10.805 1 93.94 2 HIS B C 1
ATOM 2044 O O . HIS B 1 2 ? 17.984 12.148 10.461 1 93.94 2 HIS B O 1
ATOM 2050 N N . LEU B 1 3 ? 18.328 13.82 11.977 1 97.94 3 LEU B N 1
ATOM 2051 C CA . LEU B 1 3 ? 17.156 13.453 12.75 1 97.94 3 LEU B CA 1
ATOM 2052 C C . LEU B 1 3 ? 15.922 14.219 12.266 1 97.94 3 LEU B C 1
ATOM 2054 O O . LEU B 1 3 ? 16 15.406 11.961 1 97.94 3 LEU B O 1
ATOM 2058 N N . ILE B 1 4 ? 14.844 13.523 12.188 1 98.56 4 ILE B N 1
ATOM 2059 C CA . ILE B 1 4 ? 13.562 14.148 11.844 1 98.56 4 ILE B CA 1
ATOM 2060 C C . ILE B 1 4 ? 12.516 13.781 12.898 1 98.56 4 ILE B C 1
ATOM 2062 O O . ILE B 1 4 ? 12.617 12.742 13.547 1 98.56 4 ILE B O 1
ATOM 2066 N N . ALA B 1 5 ? 11.531 14.656 13.062 1 98.88 5 ALA B N 1
ATOM 2067 C CA . ALA B 1 5 ? 10.547 14.461 14.133 1 98.88 5 ALA B CA 1
ATOM 2068 C C . ALA B 1 5 ? 9.133 14.664 13.609 1 98.88 5 ALA B C 1
ATOM 2070 O O . ALA B 1 5 ? 8.828 15.688 12.992 1 98.88 5 ALA B O 1
ATOM 2071 N N . ALA B 1 6 ? 8.297 13.703 13.844 1 98.94 6 ALA B N 1
ATOM 2072 C CA . ALA B 1 6 ? 6.852 13.82 13.641 1 98.94 6 ALA B CA 1
ATOM 2073 C C . ALA B 1 6 ? 6.133 14.102 14.953 1 98.94 6 ALA B C 1
ATOM 2075 O O . ALA B 1 6 ? 6.141 13.273 15.867 1 98.94 6 ALA B O 1
ATOM 2076 N N . ALA B 1 7 ? 5.52 15.211 15.039 1 98.94 7 ALA B N 1
ATOM 2077 C CA . ALA B 1 7 ? 4.816 15.578 16.266 1 98.94 7 ALA B CA 1
ATOM 2078 C C . ALA B 1 7 ? 3.412 14.977 16.297 1 98.94 7 ALA B C 1
ATOM 2080 O O . ALA B 1 7 ? 2.775 14.828 15.25 1 98.94 7 ALA B O 1
ATOM 2081 N N . GLN B 1 8 ? 2.988 14.633 17.438 1 98.94 8 GLN B N 1
ATOM 2082 C CA . GLN B 1 8 ? 1.6 14.289 17.719 1 98.94 8 GLN B CA 1
ATOM 2083 C C . GLN B 1 8 ? 0.958 15.312 18.656 1 98.94 8 GLN B C 1
ATOM 2085 O O . GLN B 1 8 ? 1.497 15.602 19.719 1 98.94 8 GLN B O 1
ATOM 2090 N N . MET B 1 9 ? -0.105 15.875 18.188 1 98.88 9 MET B N 1
ATOM 2091 C CA . MET B 1 9 ? -0.825 16.859 19 1 98.88 9 MET B CA 1
ATOM 2092 C C . MET B 1 9 ? -2.256 16.406 19.266 1 98.88 9 MET B C 1
ATOM 2094 O O . MET B 1 9 ? -2.75 15.484 18.609 1 98.88 9 MET B O 1
ATOM 2098 N N . VAL B 1 10 ? -2.873 17 20.266 1 98.69 10 VAL B N 1
ATOM 2099 C CA . VAL B 1 10 ? -4.309 16.922 20.516 1 98.69 10 VAL B CA 1
ATOM 2100 C C . VAL B 1 10 ? -4.934 18.312 20.422 1 98.69 10 VAL B C 1
ATOM 2102 O O . VAL B 1 10 ? -5.277 18.906 21.438 1 98.69 10 VAL B O 1
ATOM 2105 N N . SER B 1 11 ? -5.117 18.75 19.234 1 98.69 11 SER B N 1
ATOM 2106 C CA . SER B 1 11 ? -5.59 20.125 19.016 1 98.69 11 SER B CA 1
ATOM 2107 C C . SER B 1 11 ? -7.062 20.266 19.375 1 98.69 11 SER B C 1
ATOM 2109 O O . SER B 1 11 ? -7.828 19.312 19.266 1 98.69 11 SER B O 1
ATOM 2111 N N . THR B 1 12 ? -7.406 21.438 19.812 1 98.06 12 THR B N 1
ATOM 2112 C CA . THR B 1 12 ? -8.773 21.766 20.188 1 98.06 12 THR B CA 1
ATOM 2113 C C . THR B 1 12 ? -9.234 23.031 19.469 1 98.06 12 THR B C 1
ATOM 2115 O O . THR B 1 12 ? -8.594 23.484 18.516 1 98.06 12 THR B O 1
ATOM 2118 N N . SER B 1 13 ? -10.406 23.531 19.938 1 97.56 13 SER B N 1
ATOM 2119 C CA . SER B 1 13 ? -10.891 24.781 19.359 1 97.56 13 SER B CA 1
ATOM 2120 C C . SER B 1 13 ? -10.172 25.984 19.938 1 97.56 13 SER B C 1
ATOM 2122 O O . SER B 1 13 ? -10.375 27.125 19.484 1 97.56 13 SER B O 1
ATOM 2124 N N . ASP B 1 14 ? -9.32 25.75 20.859 1 97.69 14 ASP B N 1
ATOM 2125 C CA . ASP B 1 14 ? -8.531 26.812 21.484 1 97.69 14 ASP B CA 1
ATOM 2126 C C . ASP B 1 14 ? -7.211 27.016 20.75 1 97.69 14 ASP B C 1
ATOM 2128 O O . ASP B 1 14 ? -6.234 26.297 21 1 97.69 14 ASP B O 1
ATOM 2132 N N . LYS B 1 15 ? -7.141 28 19.922 1 97.75 15 LYS B N 1
ATOM 2133 C CA . LYS B 1 15 ? -5.977 28.25 19.078 1 97.75 15 LYS B CA 1
ATOM 2134 C C . LYS B 1 15 ? -4.734 28.531 19.906 1 97.75 15 LYS B C 1
ATOM 2136 O O . LYS B 1 15 ? -3.631 28.109 19.562 1 97.75 15 LYS B O 1
ATOM 2141 N N . THR B 1 16 ? -4.93 29.281 20.922 1 97.88 16 THR B N 1
ATOM 2142 C CA . THR B 1 16 ? -3.795 29.609 21.766 1 97.88 16 THR B CA 1
ATOM 2143 C C . THR B 1 16 ? -3.178 28.344 22.359 1 97.88 16 THR B C 1
ATOM 2145 O O . THR B 1 16 ? -1.959 28.172 22.328 1 97.88 16 THR B O 1
ATOM 2148 N N . HIS B 1 17 ? -4.039 27.5 22.891 1 98.12 17 HIS B N 1
ATOM 2149 C CA . HIS B 1 17 ? -3.592 26.234 23.438 1 98.12 17 HIS B CA 1
ATOM 2150 C C . HIS B 1 17 ? -2.83 25.422 22.391 1 98.12 17 HIS B C 1
ATOM 2152 O O . HIS B 1 17 ? -1.771 24.859 22.672 1 98.12 17 HIS B O 1
ATOM 2158 N N . ASN B 1 18 ? -3.385 25.359 21.25 1 98.75 18 ASN B N 1
ATOM 2159 C CA . ASN B 1 18 ? -2.779 24.594 20.172 1 98.75 18 ASN B CA 1
ATOM 2160 C C . ASN B 1 18 ? -1.413 25.141 19.781 1 98.75 18 ASN B C 1
ATOM 2162 O O . ASN B 1 18 ? -0.464 24.391 19.578 1 98.75 18 ASN B O 1
ATOM 2166 N N . LEU B 1 19 ? -1.304 26.453 19.656 1 98.69 19 LEU B N 1
ATOM 2167 C CA . LEU B 1 19 ? -0.047 27.078 19.266 1 98.69 19 LEU B CA 1
ATOM 2168 C C . LEU B 1 19 ? 1.026 26.844 20.328 1 98.69 19 LEU B C 1
ATOM 2170 O O . LEU B 1 19 ? 2.191 26.625 19.984 1 98.69 19 LEU B O 1
ATOM 2174 N N . ASP B 1 20 ? 0.627 26.922 21.547 1 98.69 20 ASP B N 1
ATOM 2175 C CA . ASP B 1 20 ? 1.57 26.656 22.625 1 98.69 20 ASP B CA 1
ATOM 2176 C C . ASP B 1 20 ? 2.109 25.234 22.547 1 98.69 20 ASP B C 1
ATOM 2178 O O . ASP B 1 20 ? 3.311 25.016 22.703 1 98.69 20 ASP B O 1
ATOM 2182 N N . SER B 1 21 ? 1.251 24.297 22.344 1 98.75 21 SER B N 1
ATOM 2183 C CA . SER B 1 21 ? 1.661 22.906 22.188 1 98.75 21 SER B CA 1
ATOM 2184 C C . SER B 1 21 ? 2.605 22.734 21 1 98.75 21 SER B C 1
ATOM 2186 O O . SER B 1 21 ? 3.627 22.047 21.109 1 98.75 21 SER B O 1
ATOM 2188 N N . ALA B 1 22 ? 2.236 23.344 19.891 1 98.88 22 ALA B N 1
ATOM 2189 C CA . ALA B 1 22 ? 3.064 23.266 18.688 1 98.88 22 ALA B CA 1
ATOM 2190 C C . ALA B 1 22 ? 4.469 23.797 18.953 1 98.88 22 ALA B C 1
ATOM 2192 O O . ALA B 1 22 ? 5.461 23.141 18.609 1 98.88 22 ALA B O 1
ATOM 2193 N N . LEU B 1 23 ? 4.496 24.969 19.547 1 98.81 23 LEU B N 1
ATOM 2194 C CA . LEU B 1 23 ? 5.781 25.594 19.828 1 98.81 23 LEU B CA 1
ATOM 2195 C C . LEU B 1 23 ? 6.613 24.734 20.781 1 98.81 23 LEU B C 1
ATOM 2197 O O . LEU B 1 23 ? 7.816 24.562 20.578 1 98.81 23 LEU B O 1
ATOM 2201 N N . ARG B 1 24 ? 5.98 24.203 21.766 1 98.75 24 ARG B N 1
ATOM 2202 C CA . ARG B 1 24 ? 6.664 23.328 22.703 1 98.75 24 ARG B CA 1
ATOM 2203 C C . ARG B 1 24 ? 7.246 22.094 22.016 1 98.75 24 ARG B C 1
ATOM 2205 O O . ARG B 1 24 ? 8.398 21.734 22.25 1 98.75 24 ARG B O 1
ATOM 2212 N N . LEU B 1 25 ? 6.523 21.5 21.203 1 98.88 25 LEU B N 1
ATOM 2213 C CA . LEU B 1 25 ? 6.949 20.281 20.531 1 98.88 25 LEU B CA 1
ATOM 2214 C C . LEU B 1 25 ? 8.062 20.578 19.531 1 98.88 25 LEU B C 1
ATOM 2216 O O . LEU B 1 25 ? 9.016 19.797 19.406 1 98.88 25 LEU B O 1
ATOM 2220 N N . VAL B 1 26 ? 7.922 21.656 18.781 1 98.88 26 VAL B N 1
ATOM 2221 C CA . VAL B 1 26 ? 8.961 22.031 17.828 1 98.88 26 VAL B CA 1
ATOM 2222 C C . VAL B 1 26 ? 10.273 22.297 18.578 1 98.88 26 VAL B C 1
ATOM 2224 O O . VAL B 1 26 ? 11.328 21.797 18.172 1 98.88 26 VAL B O 1
ATOM 2227 N N . ARG B 1 27 ? 10.18 23.078 19.625 1 98.88 27 ARG B N 1
ATOM 2228 C CA . ARG B 1 27 ? 11.375 23.391 20.406 1 98.88 27 ARG B CA 1
ATOM 2229 C C . ARG B 1 27 ? 11.984 22.125 21 1 98.88 27 ARG B C 1
ATOM 2231 O O . ARG B 1 27 ? 13.211 21.953 20.953 1 98.88 27 ARG B O 1
ATOM 2238 N N . ARG B 1 28 ? 11.141 21.266 21.516 1 98.81 28 ARG B N 1
ATOM 2239 C CA . ARG B 1 28 ? 11.625 20.016 22.094 1 98.81 28 ARG B CA 1
ATOM 2240 C C . ARG B 1 28 ? 12.32 19.172 21.031 1 98.81 28 ARG B C 1
ATOM 2242 O O . ARG B 1 28 ? 13.383 18.594 21.281 1 98.81 28 ARG B O 1
ATOM 2249 N N . ALA B 1 29 ? 11.703 19.016 19.891 1 98.88 29 ALA B N 1
ATOM 2250 C CA . ALA B 1 29 ? 12.297 18.25 18.797 1 98.88 29 ALA B CA 1
ATOM 2251 C C . ALA B 1 29 ? 13.656 18.828 18.406 1 98.88 29 ALA B C 1
ATOM 2253 O O . ALA B 1 29 ? 14.617 18.078 18.188 1 98.88 29 ALA B O 1
ATOM 2254 N N . ALA B 1 30 ? 13.703 20.125 18.281 1 98.62 30 ALA B N 1
ATOM 2255 C CA . ALA B 1 30 ? 14.969 20.797 17.969 1 98.62 30 ALA B CA 1
ATOM 2256 C C . ALA B 1 30 ? 16.016 20.5 19.047 1 98.62 30 ALA B C 1
ATOM 2258 O O . ALA B 1 30 ? 17.188 20.266 18.719 1 98.62 30 ALA B O 1
ATOM 2259 N N . ASP B 1 31 ? 15.586 20.547 20.297 1 98.62 31 ASP B N 1
ATOM 2260 C CA . ASP B 1 31 ? 16.5 20.266 21.406 1 98.62 31 ASP B CA 1
ATOM 2261 C C . ASP B 1 31 ? 17.047 18.844 21.297 1 98.62 31 ASP B C 1
ATOM 2263 O O . ASP B 1 31 ? 18.172 18.578 21.734 1 98.62 31 ASP B O 1
ATOM 2267 N N . LEU B 1 32 ? 16.297 17.984 20.75 1 98.31 32 LEU B N 1
ATOM 2268 C CA . LEU B 1 32 ? 16.719 16.594 20.594 1 98.31 32 LEU B CA 1
ATOM 2269 C C . LEU B 1 32 ? 17.625 16.438 19.375 1 98.31 32 LEU B C 1
ATOM 2271 O O . LEU B 1 32 ? 18.156 15.359 19.109 1 98.31 32 LEU B O 1
ATOM 2275 N N . GLY B 1 33 ? 17.703 17.5 18.594 1 98.31 33 GLY B N 1
ATOM 2276 C CA . GLY B 1 33 ? 18.641 17.5 17.484 1 98.31 33 GLY B CA 1
ATOM 2277 C C . GLY B 1 33 ? 17.953 17.344 16.141 1 98.31 33 GLY B C 1
ATOM 2278 O O . GLY B 1 33 ? 18.625 17.188 15.109 1 98.31 33 GLY B O 1
ATOM 2279 N N . ALA B 1 34 ? 16.656 17.359 16.094 1 98.62 34 ALA B N 1
ATOM 2280 C CA . ALA B 1 34 ? 15.945 17.219 14.828 1 98.62 34 ALA B CA 1
ATOM 2281 C C . ALA B 1 34 ? 16.219 18.406 13.914 1 98.62 34 ALA B C 1
ATOM 2283 O O . ALA B 1 34 ? 16.297 19.547 14.367 1 98.62 34 ALA B O 1
ATOM 2284 N N . ARG B 1 35 ? 16.359 18.094 12.695 1 98.44 35 ARG B N 1
ATOM 2285 C CA . ARG B 1 35 ? 16.578 19.125 11.688 1 98.44 35 ARG B CA 1
ATOM 2286 C C . ARG B 1 35 ? 15.32 19.375 10.867 1 98.44 35 ARG B C 1
ATOM 2288 O O . ARG B 1 35 ? 15.219 20.391 10.172 1 98.44 35 ARG B O 1
ATOM 2295 N N . LEU B 1 36 ? 14.422 18.5 10.93 1 98.69 36 LEU B N 1
ATOM 2296 C CA . LEU B 1 36 ? 13.086 18.609 10.344 1 98.69 36 LEU B CA 1
ATOM 2297 C C . LEU B 1 36 ? 12.023 18.203 11.359 1 98.69 36 LEU B C 1
ATOM 2299 O O . LEU B 1 36 ? 12.102 17.141 11.961 1 98.69 36 LEU B O 1
ATOM 2303 N N . VAL B 1 37 ? 11.078 19.078 11.586 1 98.88 37 VAL B N 1
ATOM 2304 C CA . VAL B 1 37 ? 9.961 18.828 12.492 1 98.88 37 VAL B CA 1
ATOM 2305 C C . VAL B 1 37 ? 8.641 19.031 11.742 1 98.88 37 VAL B C 1
ATOM 2307 O O . VAL B 1 37 ? 8.5 19.984 10.969 1 98.88 37 VAL B O 1
ATOM 2310 N N . GLY B 1 38 ? 7.746 18.109 11.891 1 98.94 38 GLY B N 1
ATOM 2311 C CA . GLY B 1 38 ? 6.434 18.25 11.281 1 98.94 38 GLY B CA 1
ATOM 2312 C C . GLY B 1 38 ? 5.305 18.281 12.297 1 98.94 38 GLY B C 1
ATOM 2313 O O . GLY B 1 38 ? 5.328 17.547 13.281 1 98.94 38 GLY B O 1
ATOM 2314 N N . LEU B 1 39 ? 4.387 19.141 12.117 1 98.94 39 LEU B N 1
ATOM 2315 C CA . LEU B 1 39 ? 3.154 19.234 12.891 1 98.94 39 LEU B CA 1
ATOM 2316 C C . LEU B 1 39 ? 1.998 18.578 12.148 1 98.94 39 LEU B C 1
ATOM 2318 O O . LEU B 1 39 ? 2.072 18.359 10.938 1 98.94 39 LEU B O 1
ATOM 2322 N N . PRO B 1 40 ? 0.93 18.234 12.844 1 98.94 40 PRO B N 1
ATOM 2323 C CA . PRO B 1 40 ? -0.134 17.453 12.195 1 98.94 40 PRO B CA 1
ATOM 2324 C C . PRO B 1 40 ? -1.126 18.344 11.438 1 98.94 40 PRO B C 1
ATOM 2326 O O . PRO B 1 40 ? -1.051 19.562 11.508 1 98.94 40 PRO B O 1
ATOM 2329 N N . GLU B 1 41 ? -1.988 17.641 10.656 1 98.94 41 GLU B N 1
ATOM 2330 C CA . GLU B 1 41 ? -3.121 18.297 10.016 1 98.94 41 GLU B CA 1
ATOM 2331 C C . GLU B 1 41 ? -3.965 19.062 11.031 1 98.94 41 GLU B C 1
ATOM 2333 O O . GLU B 1 41 ? -4.242 18.547 12.117 1 98.94 41 GLU B O 1
ATOM 2338 N N . ASN B 1 42 ? -4.359 20.266 10.672 1 98.56 42 ASN B N 1
ATOM 2339 C CA . ASN B 1 42 ? -5.223 21.078 11.523 1 98.56 42 ASN B CA 1
ATOM 2340 C C . ASN B 1 42 ? -4.59 21.344 12.883 1 98.56 42 ASN B C 1
ATOM 2342 O O . ASN B 1 42 ? -5.277 21.328 13.906 1 98.56 42 ASN B O 1
ATOM 2346 N N . PHE B 1 43 ? -3.334 21.547 12.867 1 98.81 43 PHE B N 1
ATOM 2347 C CA . PHE B 1 43 ? -2.639 21.672 14.141 1 98.81 43 PHE B CA 1
ATOM 2348 C C . PHE B 1 43 ? -3.098 22.922 14.891 1 98.81 43 PHE B C 1
ATOM 2350 O O . PHE B 1 43 ? -3.08 22.953 16.125 1 98.81 43 PHE B O 1
ATOM 2357 N N . SER B 1 44 ? -3.529 23.969 14.203 1 98.5 44 SER B N 1
ATOM 2358 C CA . SER B 1 44 ? -3.832 25.25 14.828 1 98.5 44 SER B CA 1
ATOM 2359 C C . SER B 1 44 ? -5.266 25.281 15.352 1 98.5 44 SER B C 1
ATOM 2361 O O . SER B 1 44 ? -5.605 26.125 16.188 1 98.5 44 SER B O 1
ATOM 2363 N N . TRP B 1 45 ? -6.098 24.406 14.766 1 98.31 45 TRP B N 1
ATOM 2364 C CA . TRP B 1 45 ? -7.496 24.5 15.164 1 98.31 45 TRP B CA 1
ATOM 2365 C C . TRP B 1 45 ? -8.258 23.234 14.789 1 98.31 45 TRP B C 1
ATOM 2367 O O . TRP B 1 45 ? -8.172 22.766 13.648 1 98.31 45 TRP B O 1
ATOM 2377 N N . MET B 1 46 ? -8.961 22.688 15.703 1 96.69 46 MET B N 1
ATOM 2378 C CA . MET B 1 46 ? -9.961 21.641 15.516 1 96.69 46 MET B CA 1
ATOM 2379 C C . MET B 1 46 ? -11.203 21.922 16.359 1 96.69 46 MET B C 1
ATOM 2381 O O . MET B 1 46 ? -11.156 21.828 17.594 1 96.69 46 MET B O 1
ATOM 2385 N N . GLY B 1 47 ? -12.258 22.312 15.781 1 94.25 47 GLY B N 1
ATOM 2386 C CA . GLY B 1 47 ? -13.445 22.688 16.531 1 94.25 47 GLY B CA 1
ATOM 2387 C C . GLY B 1 47 ? -14.727 22.547 15.734 1 94.25 47 GLY B C 1
ATOM 2388 O O . GLY B 1 47 ? -14.75 21.859 14.711 1 94.25 47 GLY B O 1
ATOM 2389 N N . PRO B 1 48 ? -15.789 23.109 16.25 1 92.62 48 PRO B N 1
ATOM 2390 C CA . PRO B 1 48 ? -17.094 22.984 15.586 1 92.62 48 PRO B CA 1
ATOM 2391 C C . PRO B 1 48 ? -17.125 23.672 14.227 1 92.62 48 PRO B C 1
ATOM 2393 O O . PRO B 1 48 ? -16.5 24.719 14.039 1 92.62 48 PRO B O 1
ATOM 2396 N N . GLU B 1 49 ? -17.906 23.062 13.359 1 89.44 49 GLU B N 1
ATOM 2397 C CA . GLU B 1 49 ? -18.031 23.547 11.984 1 89.44 49 GLU B CA 1
ATOM 2398 C C . GLU B 1 49 ? -18.422 25.031 11.953 1 89.44 49 GLU B C 1
ATOM 2400 O O . GLU B 1 49 ? -17.922 25.781 11.125 1 89.44 49 GLU B O 1
ATOM 2405 N N . ALA B 1 50 ? -19.219 25.453 12.875 1 91.94 50 ALA B N 1
ATOM 2406 C CA . ALA B 1 50 ? -19.734 26.812 12.891 1 91.94 50 ALA B CA 1
ATOM 2407 C C . ALA B 1 50 ? -18.609 27.828 13.102 1 91.94 50 ALA B C 1
ATOM 2409 O O . ALA B 1 50 ? -18.734 29 12.734 1 91.94 50 ALA B O 1
ATOM 2410 N N . GLU B 1 51 ? -17.516 27.438 13.641 1 95.06 51 GLU B N 1
ATOM 2411 C CA . GLU B 1 51 ? -16.422 28.344 13.984 1 95.06 51 GLU B CA 1
ATOM 2412 C C . GLU B 1 51 ? -15.273 28.219 12.992 1 95.06 51 GLU B C 1
ATOM 2414 O O . GLU B 1 51 ? -14.273 28.938 13.102 1 95.06 51 GLU B O 1
ATOM 2419 N N . ARG B 1 52 ? -15.391 27.453 12.016 1 94.56 52 ARG B N 1
ATOM 2420 C CA . ARG B 1 52 ? -14.328 27.109 11.07 1 94.56 52 ARG B CA 1
ATOM 2421 C C . ARG B 1 52 ? -13.867 28.344 10.312 1 94.56 52 ARG B C 1
ATOM 2423 O O . ARG B 1 52 ? -12.664 28.594 10.195 1 94.56 52 ARG B O 1
ATOM 2430 N N . ALA B 1 53 ? -14.789 29.109 9.836 1 94 53 ALA B N 1
ATOM 2431 C CA . ALA B 1 53 ? -14.461 30.297 9.039 1 94 53 ALA B CA 1
ATOM 2432 C C . ALA B 1 53 ? -13.664 31.297 9.867 1 94 53 ALA B C 1
ATOM 2434 O O . ALA B 1 53 ? -12.719 31.922 9.367 1 94 53 ALA B O 1
ATOM 2435 N N . ALA B 1 54 ? -14.062 31.438 11.078 1 95.69 54 ALA B N 1
ATOM 2436 C CA . ALA B 1 54 ? -13.406 32.406 11.961 1 95.69 54 ALA B CA 1
ATOM 2437 C C . ALA B 1 54 ? -11.992 31.938 12.32 1 95.69 54 ALA B C 1
ATOM 2439 O O . ALA B 1 54 ? -11.125 32.75 12.625 1 95.69 54 ALA B O 1
ATOM 2440 N N . ALA B 1 55 ? -11.75 30.672 12.266 1 97.12 55 ALA B N 1
ATOM 2441 C CA . ALA B 1 55 ? -10.453 30.094 12.633 1 97.12 55 ALA B CA 1
ATOM 2442 C C . ALA B 1 55 ? -9.469 30.172 11.461 1 97.12 55 ALA B C 1
ATOM 2444 O O . ALA B 1 55 ? -8.266 30 11.648 1 97.12 55 ALA B O 1
ATOM 2445 N N . ALA B 1 56 ? -9.984 30.422 10.266 1 98.25 56 ALA B N 1
ATOM 2446 C CA . ALA B 1 56 ? -9.164 30.438 9.055 1 98.25 56 ALA B CA 1
ATOM 2447 C C . ALA B 1 56 ? -8.273 31.672 9 1 98.25 56 ALA B C 1
ATOM 2449 O O . ALA B 1 56 ? -8.594 32.688 9.586 1 98.25 56 ALA B O 1
ATOM 2450 N N . GLU B 1 57 ? -7.156 31.5 8.391 1 98.44 57 GLU B N 1
ATOM 2451 C CA . GLU B 1 57 ? -6.184 32.562 8.227 1 98.44 57 GLU B CA 1
ATOM 2452 C C . GLU B 1 57 ? -5.652 32.625 6.797 1 98.44 57 GLU B C 1
ATOM 2454 O O . GLU B 1 57 ? -5.855 31.688 6.02 1 98.44 57 GLU B O 1
ATOM 2459 N N . THR B 1 58 ? -5.031 33.719 6.449 1 98.31 58 THR B N 1
ATOM 2460 C CA . THR B 1 58 ? -4.281 33.812 5.203 1 98.31 58 THR B CA 1
ATOM 2461 C C . THR B 1 58 ? -2.873 33.25 5.387 1 98.31 58 THR B C 1
ATOM 2463 O O . THR B 1 58 ? -2.467 32.938 6.508 1 98.31 58 THR B O 1
ATOM 2466 N N . LEU B 1 59 ? -2.146 33.125 4.32 1 98.5 59 LEU B N 1
ATOM 2467 C CA . LEU B 1 59 ? -0.774 32.625 4.387 1 98.5 59 LEU B CA 1
ATOM 2468 C C . LEU B 1 59 ? 0.111 33.562 5.18 1 98.5 59 LEU B C 1
ATOM 2470 O O . LEU B 1 59 ? 1.209 33.188 5.602 1 98.5 59 LEU B O 1
ATOM 2474 N N . GLU B 1 60 ? -0.332 34.781 5.383 1 98.06 60 GLU B N 1
ATOM 2475 C CA . GLU B 1 60 ? 0.417 35.781 6.129 1 98.06 60 GLU B CA 1
ATOM 2476 C C . GLU B 1 60 ? -0.126 35.938 7.547 1 98.06 60 GLU B C 1
ATOM 2478 O O . GLU B 1 60 ? 0.262 36.844 8.266 1 98.06 60 GLU B O 1
ATOM 2483 N N . GLY B 1 61 ? -0.957 35.062 7.953 1 98.19 61 GLY B N 1
ATOM 2484 C CA . GLY B 1 61 ? -1.625 35.156 9.242 1 98.19 61 GLY B CA 1
ATOM 2485 C C . GLY B 1 61 ? -0.708 34.844 10.414 1 98.19 61 GLY B C 1
ATOM 2486 O O . GLY B 1 61 ? 0.454 34.5 10.219 1 98.19 61 GLY B O 1
ATOM 2487 N N . PRO B 1 62 ? -1.199 35.062 11.633 1 98.12 62 PRO B N 1
ATOM 2488 C CA . PRO B 1 62 ? -0.378 34.969 12.844 1 98.12 62 PRO B CA 1
ATOM 2489 C C . PRO B 1 62 ? 0.146 33.562 13.094 1 98.12 62 PRO B C 1
ATOM 2491 O O . PRO B 1 62 ? 1.26 33.375 13.594 1 98.12 62 PRO B O 1
ATOM 2494 N N . THR B 1 63 ? -0.667 32.562 12.805 1 98.62 63 THR B N 1
ATOM 2495 C CA . THR B 1 63 ? -0.25 31.188 13.055 1 98.62 63 THR B CA 1
ATOM 2496 C C . THR B 1 63 ? 1.024 30.844 12.289 1 98.62 63 THR B C 1
ATOM 2498 O O . THR B 1 63 ? 2.02 30.422 12.875 1 98.62 63 THR B O 1
ATOM 2501 N N . LEU B 1 64 ? 0.997 31.078 10.977 1 98.81 64 LEU B N 1
ATOM 2502 C CA . LEU B 1 64 ? 2.146 30.75 10.141 1 98.81 64 LEU B CA 1
ATOM 2503 C C . LEU B 1 64 ? 3.322 31.672 10.445 1 98.81 64 LEU B C 1
ATOM 2505 O O . LEU B 1 64 ? 4.48 31.25 10.359 1 98.81 64 LEU B O 1
ATOM 2509 N N . SER B 1 65 ? 2.992 32.906 10.805 1 98.69 65 SER B N 1
ATOM 2510 C CA . SER B 1 65 ? 4.055 33.812 11.219 1 98.69 65 SER B CA 1
ATOM 2511 C C . SER B 1 65 ? 4.805 33.281 12.438 1 98.69 65 SER B C 1
ATOM 2513 O O . SER B 1 65 ? 6.035 33.312 12.484 1 98.69 65 SER B O 1
ATOM 2515 N N . ARG B 1 66 ? 4.094 32.75 13.398 1 98.69 66 ARG B N 1
ATOM 2516 C CA . ARG B 1 66 ? 4.715 32.156 14.578 1 98.69 66 ARG B CA 1
ATOM 2517 C C . ARG B 1 66 ? 5.543 30.938 14.219 1 98.69 66 ARG B C 1
ATOM 2519 O O . ARG B 1 66 ? 6.594 30.688 14.812 1 98.69 66 ARG B O 1
ATOM 2526 N N . MET B 1 67 ? 5.047 30.156 13.312 1 98.81 67 MET B N 1
ATOM 2527 C CA . MET B 1 67 ? 5.777 28.969 12.867 1 98.81 67 MET B CA 1
ATOM 2528 C C . MET B 1 67 ? 7.07 29.359 12.164 1 98.81 67 MET B C 1
ATOM 2530 O O . MET B 1 67 ? 8.109 28.734 12.359 1 98.81 67 MET B O 1
ATOM 2534 N N . ALA B 1 68 ? 7 30.359 11.305 1 98.81 68 ALA B N 1
ATOM 2535 C CA . ALA B 1 68 ? 8.211 30.859 10.664 1 98.81 68 ALA B CA 1
ATOM 2536 C C . ALA B 1 68 ? 9.227 31.328 11.703 1 98.81 68 ALA B C 1
ATOM 2538 O O . ALA B 1 68 ? 10.422 31.047 11.578 1 98.81 68 ALA B O 1
ATOM 2539 N N . GLU B 1 69 ? 8.742 32 12.664 1 98.81 69 GLU B N 1
ATOM 2540 C CA . GLU B 1 69 ? 9.594 32.531 13.719 1 98.81 69 GLU B CA 1
ATOM 2541 C C . GLU B 1 69 ? 10.289 31.422 14.484 1 98.81 69 GLU B C 1
ATOM 2543 O O . GLU B 1 69 ? 11.492 31.484 14.734 1 98.81 69 GLU B O 1
ATOM 2548 N N . VAL B 1 70 ? 9.539 30.406 14.883 1 98.88 70 VAL B N 1
ATOM 2549 C CA . VAL B 1 70 ? 10.141 29.344 15.68 1 98.88 70 VAL B CA 1
ATOM 2550 C C . VAL B 1 70 ? 11.094 28.531 14.812 1 98.88 70 VAL B C 1
ATOM 2552 O O . VAL B 1 70 ? 12.125 28.062 15.289 1 98.88 70 VAL B O 1
ATOM 2555 N N . ALA B 1 71 ? 10.766 28.328 13.531 1 98.81 71 ALA B N 1
ATOM 2556 C CA . ALA B 1 71 ? 11.688 27.672 12.617 1 98.81 71 ALA B CA 1
ATOM 2557 C C . ALA B 1 71 ? 13.039 28.391 12.586 1 98.81 71 ALA B C 1
ATOM 2559 O O . ALA B 1 71 ? 14.086 27.75 12.664 1 98.81 71 ALA B O 1
ATOM 2560 N N . ARG B 1 72 ? 12.961 29.672 12.477 1 98.69 72 ARG B N 1
ATOM 2561 C CA . ARG B 1 72 ? 14.156 30.5 12.453 1 98.69 72 ARG B CA 1
ATOM 2562 C C . ARG B 1 72 ? 14.883 30.453 13.797 1 98.69 72 ARG B C 1
ATOM 2564 O O . ARG B 1 72 ? 16.109 30.266 13.836 1 98.69 72 ARG B O 1
ATOM 2571 N N . GLU B 1 73 ? 14.133 30.625 14.805 1 98.69 73 GLU B N 1
ATOM 2572 C CA . GLU B 1 73 ? 14.68 30.625 16.156 1 98.69 73 GLU B CA 1
ATOM 2573 C C . GLU B 1 73 ? 15.477 29.344 16.422 1 98.69 73 GLU B C 1
ATOM 2575 O O . GLU B 1 73 ? 16.562 29.391 17 1 98.69 73 GLU B O 1
ATOM 2580 N N . ARG B 1 74 ? 14.898 28.219 16.016 1 98.75 74 ARG B N 1
ATOM 2581 C CA . ARG B 1 74 ? 15.484 26.938 16.344 1 98.75 74 ARG B CA 1
ATOM 2582 C C . ARG B 1 74 ? 16.297 26.375 15.18 1 98.75 74 ARG B C 1
ATOM 2584 O O . ARG B 1 74 ? 16.906 25.312 15.289 1 98.75 74 ARG B O 1
ATOM 2591 N N . LYS B 1 75 ? 16.344 27.109 14.102 1 98.56 75 LYS B N 1
ATOM 2592 C CA . LYS B 1 75 ? 17.109 26.766 12.906 1 98.56 75 LYS B CA 1
ATOM 2593 C C . LYS B 1 75 ? 16.75 25.359 12.414 1 98.56 75 LYS B C 1
ATOM 2595 O O . LYS B 1 75 ? 17.641 24.531 12.188 1 98.56 75 LYS B O 1
ATOM 2600 N N . VAL B 1 76 ? 15.531 25.094 12.273 1 98.69 76 VAL B N 1
ATOM 2601 C CA . VAL B 1 76 ? 15.047 23.812 11.781 1 98.69 76 VAL B CA 1
ATOM 2602 C C . VAL B 1 76 ? 14.156 24.031 10.562 1 98.69 76 VAL B C 1
ATOM 2604 O O . VAL B 1 76 ? 13.602 25.109 10.383 1 98.69 76 VAL B O 1
ATOM 2607 N N . THR B 1 77 ? 14.109 23.047 9.672 1 98.88 77 THR B N 1
ATOM 2608 C CA . THR B 1 77 ? 13.023 22.984 8.703 1 98.88 77 THR B CA 1
ATOM 2609 C C . THR B 1 77 ? 11.719 22.578 9.383 1 98.88 77 THR B C 1
ATOM 2611 O O . THR B 1 77 ? 11.695 21.641 10.18 1 98.88 77 THR B O 1
ATOM 2614 N N . LEU B 1 78 ? 10.688 23.344 9.156 1 98.94 78 LEU B N 1
ATOM 2615 C CA . LEU B 1 78 ? 9.422 23.078 9.844 1 98.94 78 LEU B CA 1
ATOM 2616 C C . LEU B 1 78 ? 8.297 22.875 8.844 1 98.94 78 LEU B C 1
ATOM 2618 O O . LEU B 1 78 ? 8.008 23.75 8.023 1 98.94 78 LEU B O 1
ATOM 2622 N N . LEU B 1 79 ? 7.734 21.672 8.789 1 98.94 79 LEU B N 1
ATOM 2623 C CA . LEU B 1 79 ? 6.43 21.438 8.172 1 98.94 79 LEU B CA 1
ATOM 2624 C C . LEU B 1 79 ? 5.309 21.906 9.094 1 98.94 79 LEU B C 1
ATOM 2626 O O . LEU B 1 79 ? 5.023 21.25 10.109 1 98.94 79 LEU B O 1
ATOM 2630 N N . ALA B 1 80 ? 4.699 22.938 8.812 1 98.69 80 ALA B N 1
ATOM 2631 C CA . ALA B 1 80 ? 3.66 23.516 9.656 1 98.69 80 ALA B CA 1
ATOM 2632 C C . ALA B 1 80 ? 2.318 22.812 9.438 1 98.69 80 ALA B C 1
ATOM 2634 O O . ALA B 1 80 ? 1.329 23.469 9.086 1 98.69 80 ALA B O 1
ATOM 2635 N N . GLY B 1 81 ? 2.324 21.438 9.711 1 98.44 81 GLY B N 1
ATOM 2636 C CA . GLY B 1 81 ? 1.08 20.703 9.57 1 98.44 81 GLY B CA 1
ATOM 2637 C C . GLY B 1 81 ? 0.185 21.25 8.469 1 98.44 81 GLY B C 1
ATOM 2638 O O . GLY B 1 81 ? 0.597 21.328 7.312 1 98.44 81 GLY B O 1
ATOM 2639 N N . SER B 1 82 ? -1.026 21.516 8.922 1 98.75 82 SER B N 1
ATOM 2640 C CA . SER B 1 82 ? -1.856 22.266 7.988 1 98.75 82 SER B CA 1
ATOM 2641 C C . SER B 1 82 ? -2.783 23.234 8.719 1 98.75 82 SER B C 1
ATOM 2643 O O . SER B 1 82 ? -3.025 23.078 9.922 1 98.75 82 SER B O 1
ATOM 2645 N N . ILE B 1 83 ? -3.162 24.281 8.055 1 98.69 83 ILE B N 1
ATOM 2646 C CA . ILE B 1 83 ? -4.117 25.281 8.555 1 98.69 83 ILE B CA 1
ATOM 2647 C C . ILE B 1 83 ? -5.277 25.406 7.57 1 98.69 83 ILE B C 1
ATOM 2649 O O . ILE B 1 83 ? -5.195 24.938 6.434 1 98.69 83 ILE B O 1
ATOM 2653 N N . LEU B 1 84 ? -6.312 26.047 8.109 1 98.5 84 LEU B N 1
ATOM 2654 C CA . LEU B 1 84 ? -7.391 26.5 7.234 1 98.5 84 LEU B CA 1
ATOM 2655 C C . LEU B 1 84 ? -7.035 27.844 6.594 1 98.5 84 LEU B C 1
ATOM 2657 O O . LEU B 1 84 ? -6.859 28.844 7.289 1 98.5 84 LEU B O 1
ATOM 2661 N N . GLU B 1 85 ? -6.906 27.781 5.297 1 98.81 85 GLU B N 1
ATOM 2662 C CA . GLU B 1 85 ? -6.484 28.969 4.551 1 98.81 85 GLU B CA 1
ATOM 2663 C C . GLU B 1 85 ? -7.668 29.641 3.859 1 98.81 85 GLU B C 1
ATOM 2665 O O . GLU B 1 85 ? -8.414 28.984 3.129 1 98.81 85 GLU B O 1
ATOM 2670 N N . GLN B 1 86 ? -7.758 30.875 4.07 1 98.06 86 GLN B N 1
ATOM 2671 C CA . GLN B 1 86 ? -8.781 31.656 3.387 1 98.06 86 GLN B CA 1
ATOM 2672 C C . GLN B 1 86 ? -8.461 31.812 1.904 1 98.06 86 GLN B C 1
ATOM 2674 O O . GLN B 1 86 ? -7.305 31.656 1.496 1 98.06 86 GLN B O 1
ATOM 2679 N N . GLY B 1 87 ? -9.578 32.031 1.065 1 95.25 87 GLY B N 1
ATOM 2680 C CA . GLY B 1 87 ? -9.352 32.5 -0.293 1 95.25 87 GLY B CA 1
ATOM 2681 C C . GLY B 1 87 ? -9.664 31.453 -1.345 1 95.25 87 GLY B C 1
ATOM 2682 O O . GLY B 1 87 ? -9.477 31.688 -2.539 1 95.25 87 GLY B O 1
ATOM 2683 N N . ALA B 1 88 ? -10.078 30.344 -0.928 1 96.31 88 ALA B N 1
ATOM 2684 C CA . ALA B 1 88 ? -10.492 29.344 -1.921 1 96.31 88 ALA B CA 1
ATOM 2685 C C . ALA B 1 88 ? -11.773 29.781 -2.629 1 96.31 88 ALA B C 1
ATOM 2687 O O . ALA B 1 88 ? -12.531 30.609 -2.104 1 96.31 88 ALA B O 1
ATOM 2688 N N . PRO B 1 89 ? -11.992 29.266 -3.812 1 93.88 89 PRO B N 1
ATOM 2689 C CA . PRO B 1 89 ? -13.195 29.641 -4.559 1 93.88 89 PRO B CA 1
ATOM 2690 C C . PRO B 1 89 ? -14.484 29.312 -3.811 1 93.88 89 PRO B C 1
ATOM 2692 O O . PRO B 1 89 ? -14.523 28.344 -3.049 1 93.88 89 PRO B O 1
ATOM 2695 N N . GLY B 1 90 ? -15.578 30.125 -4.066 1 92.81 90 GLY B N 1
ATOM 2696 C CA . GLY B 1 90 ? -16.922 29.844 -3.574 1 92.81 90 GLY B CA 1
ATOM 2697 C C . GLY B 1 90 ? -17.047 30.016 -2.074 1 92.81 90 GLY B C 1
ATOM 2698 O O . GLY B 1 90 ? -17.875 29.359 -1.436 1 92.81 90 GLY B O 1
ATOM 2699 N N . GLY B 1 91 ? -16.109 30.875 -1.503 1 92.56 91 GLY B N 1
ATOM 2700 C CA . GLY B 1 91 ? -16.156 31.109 -0.069 1 92.56 91 GLY B CA 1
ATOM 2701 C C . GLY B 1 91 ? -15.625 29.953 0.75 1 92.56 91 GLY B C 1
ATOM 2702 O O . GLY B 1 91 ? -15.742 29.938 1.977 1 92.56 91 GLY B O 1
ATOM 2703 N N . ARG B 1 92 ? -15.141 29.016 0.138 1 95.94 92 ARG B N 1
ATOM 2704 C CA . ARG B 1 92 ? -14.555 27.875 0.818 1 95.94 92 ARG B CA 1
ATOM 2705 C C . ARG B 1 92 ? -13.141 28.188 1.298 1 95.94 92 ARG B C 1
ATOM 2707 O O . ARG B 1 92 ? -12.664 29.312 1.141 1 95.94 92 ARG B O 1
ATOM 2714 N N . LEU B 1 93 ? -12.523 27.219 1.949 1 98.56 93 LEU B N 1
ATOM 2715 C CA . LEU B 1 93 ? -11.164 27.312 2.465 1 98.56 93 LEU B CA 1
ATOM 2716 C C . LEU B 1 93 ? -10.258 26.266 1.807 1 98.56 93 LEU B C 1
ATOM 2718 O O . LEU B 1 93 ? -10.75 25.375 1.108 1 98.56 93 LEU B O 1
ATOM 2722 N N . TYR B 1 94 ? -8.984 26.438 1.924 1 98.75 94 TYR B N 1
ATOM 2723 C CA . TYR B 1 94 ? -8.031 25.375 1.631 1 98.75 94 TYR B CA 1
ATOM 2724 C C . TYR B 1 94 ? -7.52 24.734 2.914 1 98.75 94 TYR B C 1
ATOM 2726 O O . TYR B 1 94 ? -7.496 25.375 3.969 1 98.75 94 TYR B O 1
ATOM 2734 N N . ASN B 1 95 ? -7.289 23.469 2.857 1 98.81 95 ASN B N 1
ATOM 2735 C CA . ASN B 1 95 ? -6.434 22.797 3.83 1 98.81 95 ASN B CA 1
ATOM 2736 C C . ASN B 1 95 ? -4.973 22.797 3.389 1 98.81 95 ASN B C 1
ATOM 2738 O O . ASN B 1 95 ? -4.598 22.078 2.463 1 98.81 95 ASN B O 1
ATOM 2742 N N . THR B 1 96 ? -4.152 23.609 4.098 1 98.94 96 THR B N 1
ATOM 2743 C CA . THR B 1 96 ? -2.887 24.016 3.494 1 98.94 96 THR B CA 1
ATOM 2744 C C . THR B 1 96 ? -1.719 23.688 4.422 1 98.94 96 THR B C 1
ATOM 2746 O O . THR B 1 96 ? -1.756 24.016 5.613 1 98.94 96 THR B O 1
ATOM 2749 N N . THR B 1 97 ? -0.78 23 3.869 1 98.75 97 THR B N 1
ATOM 2750 C CA . THR B 1 97 ? 0.508 22.781 4.516 1 98.75 97 THR B CA 1
ATOM 2751 C C . THR B 1 97 ? 1.541 23.797 4.023 1 98.75 97 THR B C 1
ATOM 2753 O O . THR B 1 97 ? 1.627 24.062 2.824 1 98.75 97 THR B O 1
ATOM 2756 N N . VAL B 1 98 ? 2.338 24.359 4.93 1 98.88 98 VAL B N 1
ATOM 2757 C CA . VAL B 1 98 ? 3.441 25.25 4.582 1 98.88 98 VAL B CA 1
ATOM 2758 C C . VAL B 1 98 ? 4.742 24.719 5.18 1 98.88 98 VAL B C 1
ATOM 2760 O O . VAL B 1 98 ? 4.766 24.266 6.324 1 98.88 98 VAL B O 1
ATOM 2763 N N . VAL B 1 99 ? 5.793 24.766 4.379 1 98.94 99 VAL B N 1
ATOM 2764 C CA . VAL B 1 99 ? 7.117 24.375 4.844 1 98.94 99 VAL B CA 1
ATOM 2765 C C . VAL B 1 99 ? 7.988 25.625 5.027 1 98.94 99 VAL B C 1
ATOM 2767 O O . VAL B 1 99 ? 8.094 26.453 4.125 1 98.94 99 VAL B O 1
ATOM 2770 N N . PHE B 1 100 ? 8.586 25.734 6.191 1 98.88 100 PHE B N 1
ATOM 2771 C CA . PHE B 1 100 ? 9.531 26.812 6.469 1 98.88 100 PHE B CA 1
ATOM 2772 C C . PHE B 1 100 ? 10.953 26.281 6.582 1 98.88 100 PHE B C 1
ATOM 2774 O O . PHE B 1 100 ? 11.18 25.219 7.16 1 98.88 100 PHE B O 1
ATOM 2781 N N . GLY B 1 101 ? 11.875 27.047 6.039 1 98.75 101 GLY B N 1
ATOM 2782 C CA . GLY B 1 101 ? 13.273 26.703 6.203 1 98.75 101 GLY B CA 1
ATOM 2783 C C . GLY B 1 101 ? 13.859 27.172 7.52 1 98.75 101 GLY B C 1
ATOM 2784 O O . GLY B 1 101 ? 13.172 27.844 8.305 1 98.75 101 GLY B O 1
ATOM 2785 N N . PRO B 1 102 ? 15.117 26.797 7.758 1 98.5 102 PRO B N 1
ATOM 2786 C CA . PRO B 1 102 ? 15.773 27.156 9.016 1 98.5 102 PRO B CA 1
ATOM 2787 C C . PRO B 1 102 ? 15.969 28.656 9.172 1 98.5 102 PRO B C 1
ATOM 2789 O O . PRO B 1 102 ? 16.312 29.125 10.258 1 98.5 102 PRO B O 1
ATOM 2792 N N . ASP B 1 103 ? 15.773 29.391 8.133 1 98.44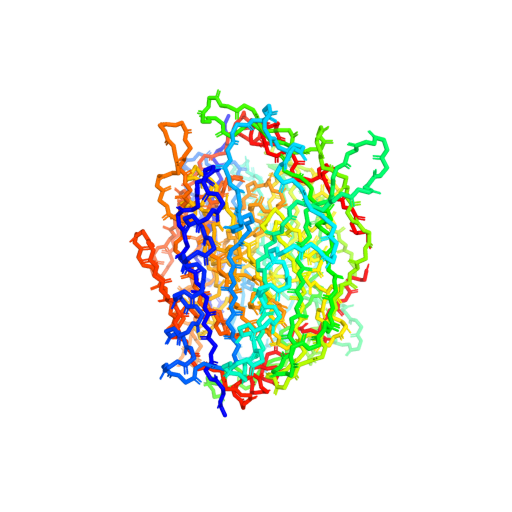 103 ASP B N 1
ATOM 2793 C CA . ASP B 1 103 ? 15.875 30.844 8.211 1 98.44 103 ASP B CA 1
ATOM 2794 C C . ASP B 1 103 ? 14.492 31.484 8.359 1 98.44 103 ASP B C 1
ATOM 2796 O O . ASP B 1 103 ? 14.367 32.719 8.367 1 98.44 103 ASP B O 1
ATOM 2800 N N . GLY B 1 104 ? 13.469 30.625 8.406 1 98.44 104 GLY B N 1
ATOM 2801 C CA . GLY B 1 104 ? 12.109 31.125 8.57 1 98.44 104 GLY B CA 1
ATOM 2802 C C . GLY B 1 104 ? 11.43 31.422 7.246 1 98.44 104 GLY B C 1
ATOM 2803 O O . GLY B 1 104 ? 10.25 31.781 7.219 1 98.44 104 GLY B O 1
ATOM 2804 N N . ALA B 1 105 ? 12.172 31.312 6.145 1 98.44 105 ALA B N 1
ATOM 2805 C CA . ALA B 1 105 ? 11.578 31.562 4.832 1 98.44 105 ALA B CA 1
ATOM 2806 C C . ALA B 1 105 ? 10.609 30.453 4.445 1 98.44 105 ALA B C 1
ATOM 2808 O O . ALA B 1 105 ? 10.859 29.281 4.723 1 98.44 105 ALA B O 1
ATOM 2809 N N . ARG B 1 106 ? 9.555 30.828 3.76 1 98.62 106 ARG B N 1
ATOM 2810 C CA . ARG B 1 106 ? 8.617 29.844 3.219 1 98.62 106 ARG B CA 1
ATOM 2811 C C . ARG B 1 106 ? 9.227 29.109 2.027 1 98.62 106 ARG B C 1
ATOM 2813 O O . ARG B 1 106 ? 9.609 29.734 1.037 1 98.62 106 ARG B O 1
ATOM 2820 N N . LEU B 1 107 ? 9.312 27.828 2.082 1 98.69 107 LEU B N 1
ATOM 2821 C CA . LEU B 1 107 ? 9.93 27.016 1.035 1 98.69 107 LEU B CA 1
ATOM 2822 C C . LEU B 1 107 ? 8.883 26.453 0.084 1 98.69 107 LEU B C 1
ATOM 2824 O O . LEU B 1 107 ? 9.164 26.234 -1.096 1 98.69 107 LEU B O 1
ATOM 2828 N N . ALA B 1 108 ? 7.703 26.172 0.59 1 98.88 108 ALA B N 1
ATOM 2829 C CA . ALA B 1 108 ? 6.668 25.547 -0.231 1 98.88 108 ALA B CA 1
ATOM 2830 C C . ALA B 1 108 ? 5.289 25.719 0.402 1 98.88 108 ALA B C 1
ATOM 2832 O O . ALA B 1 108 ? 5.176 25.906 1.615 1 98.88 108 ALA B O 1
ATOM 2833 N N . VAL B 1 109 ? 4.316 25.734 -0.375 1 98.88 109 VAL B N 1
ATOM 2834 C CA . VAL B 1 109 ? 2.902 25.703 -0.007 1 98.88 109 VAL B CA 1
ATOM 2835 C C . VAL B 1 109 ? 2.197 24.562 -0.758 1 98.88 109 VAL B C 1
ATOM 2837 O O . VAL B 1 109 ? 2.344 24.438 -1.976 1 98.88 109 VAL B O 1
ATOM 2840 N N . TYR B 1 110 ? 1.49 23.719 -0.036 1 98.88 110 TYR B N 1
ATOM 2841 C CA . TYR B 1 110 ? 0.697 22.641 -0.608 1 98.88 110 TYR B CA 1
ATOM 2842 C C . TYR B 1 110 ? -0.739 22.688 -0.102 1 98.88 110 TYR B C 1
ATOM 2844 O O . TYR B 1 110 ? -0.975 22.812 1.104 1 98.88 110 TYR B O 1
ATOM 2852 N N . ARG B 1 111 ? -1.646 22.656 -0.993 1 98.94 111 ARG B N 1
ATOM 2853 C CA . ARG B 1 111 ? -3.068 22.578 -0.677 1 98.94 111 ARG B CA 1
ATOM 2854 C C . ARG B 1 111 ? -3.623 21.188 -0.967 1 98.94 111 ARG B C 1
ATOM 2856 O O . ARG B 1 111 ? -3.438 20.656 -2.062 1 98.94 111 ARG B O 1
ATOM 2863 N N . LYS B 1 112 ? -4.309 20.688 0.018 1 98.81 112 LYS B N 1
ATOM 2864 C CA . LYS B 1 112 ? -4.793 19.312 -0.02 1 98.81 112 LYS B CA 1
ATOM 2865 C C . LYS B 1 112 ? -5.59 19.047 -1.294 1 98.81 112 LYS B C 1
ATOM 2867 O O . LYS B 1 112 ? -6.465 19.828 -1.662 1 98.81 112 LYS B O 1
ATOM 2872 N N . ILE B 1 113 ? -5.234 17.891 -1.886 1 98.56 113 ILE B N 1
ATOM 2873 C CA . ILE B 1 113 ? -5.84 17.594 -3.178 1 98.56 113 ILE B CA 1
ATOM 2874 C C . ILE B 1 113 ? -7.086 16.734 -2.975 1 98.56 113 ILE B C 1
ATOM 2876 O O . ILE B 1 113 ? -8.133 17 -3.574 1 98.56 113 ILE B O 1
ATOM 2880 N N . HIS B 1 114 ? -6.984 15.688 -2.213 1 98.5 114 HIS B N 1
ATOM 2881 C CA . HIS B 1 114 ? -8.094 14.766 -1.99 1 98.5 114 HIS B CA 1
ATOM 2882 C C . HIS B 1 114 ? -8.844 15.109 -0.708 1 98.5 114 HIS B C 1
ATOM 2884 O O . HIS B 1 114 ? -8.25 15.156 0.371 1 98.5 114 HIS B O 1
ATOM 2890 N N . LEU B 1 115 ? -10.102 15.266 -0.852 1 98 115 LEU B N 1
ATOM 2891 C CA . LEU B 1 115 ? -10.906 15.711 0.279 1 98 115 LEU B CA 1
ATOM 2892 C C . LEU B 1 115 ? -11.695 14.547 0.875 1 98 115 LEU B C 1
ATOM 2894 O O . LEU B 1 115 ? -12.18 13.68 0.143 1 98 115 LEU B O 1
ATOM 2898 N N . PHE B 1 116 ? -11.859 14.508 2.15 1 96.56 116 PHE B N 1
ATOM 2899 C CA . PHE B 1 116 ? -12.406 13.414 2.945 1 96.56 116 PHE B CA 1
ATOM 2900 C C . PHE B 1 116 ? -13.93 13.492 3.012 1 96.56 116 PHE B C 1
ATOM 2902 O O . PHE B 1 116 ? -14.484 14 3.986 1 96.56 116 PHE B O 1
ATOM 2909 N N . ASP B 1 117 ? -14.609 13.031 2.023 1 96.31 117 ASP B N 1
ATOM 2910 C CA . ASP B 1 117 ? -16.062 12.898 1.958 1 96.31 117 ASP B CA 1
ATOM 2911 C C . ASP B 1 117 ? -16.484 11.445 2.145 1 96.31 117 ASP B C 1
ATOM 2913 O O . ASP B 1 117 ? -16.625 10.703 1.17 1 96.31 117 ASP B O 1
ATOM 2917 N N . VAL B 1 118 ? -16.688 11.055 3.436 1 94.94 118 VAL B N 1
ATOM 2918 C CA . VAL B 1 118 ? -16.891 9.641 3.717 1 94.94 118 VAL B CA 1
ATOM 2919 C C . VAL B 1 118 ? -17.922 9.477 4.832 1 94.94 118 VAL B C 1
ATOM 2921 O O . VAL B 1 118 ? -18.266 10.445 5.508 1 94.94 118 VAL B O 1
ATOM 2924 N N . ASP B 1 119 ? -18.422 8.258 4.941 1 91.75 119 ASP B N 1
ATOM 2925 C CA . ASP B 1 119 ? -19.234 7.789 6.062 1 91.75 119 ASP B CA 1
ATOM 2926 C C . ASP B 1 119 ? -18.625 6.535 6.691 1 91.75 119 ASP B C 1
ATOM 2928 O O . ASP B 1 119 ? -19 5.414 6.336 1 91.75 119 ASP B O 1
ATOM 2932 N N . VAL B 1 120 ? -17.797 6.695 7.672 1 80.69 120 VAL B N 1
ATOM 2933 C CA . VAL B 1 120 ? -16.984 5.566 8.117 1 80.69 120 VAL B CA 1
ATOM 2934 C C . VAL B 1 120 ? -17.672 4.867 9.289 1 80.69 120 VAL B C 1
ATOM 2936 O O . VAL B 1 120 ? -17.078 3.99 9.922 1 80.69 120 VAL B O 1
ATOM 2939 N N . GLY B 1 121 ? -18.812 5.188 9.57 1 74.5 121 GLY B N 1
ATOM 2940 C CA . GLY B 1 121 ? -19.609 4.422 10.508 1 74.5 121 GLY B CA 1
ATOM 2941 C C . GLY B 1 121 ? -19.422 4.863 11.953 1 74.5 121 GLY B C 1
ATOM 2942 O O . GLY B 1 121 ? -19.688 4.098 12.875 1 74.5 121 GLY B O 1
ATOM 2943 N N . ASP B 1 122 ? -18.828 5.973 12.117 1 71.31 122 ASP B N 1
ATOM 2944 C CA . ASP B 1 122 ? -18.656 6.461 13.484 1 71.31 122 ASP B CA 1
ATOM 2945 C C . ASP B 1 122 ? -19.812 7.367 13.891 1 71.31 122 ASP B C 1
ATOM 2947 O O . ASP B 1 122 ? -19.766 8.008 14.938 1 71.31 122 ASP B O 1
ATOM 2951 N N . GLY B 1 123 ? -20.828 7.293 13.07 1 73.44 123 GLY B N 1
ATOM 2952 C CA . GLY B 1 123 ? -22.016 8.062 13.391 1 73.44 123 GLY B CA 1
ATOM 2953 C C . GLY B 1 123 ? -21.984 9.469 12.828 1 73.44 123 GLY B C 1
ATOM 2954 O O . GLY B 1 123 ? -22.969 10.203 12.922 1 73.44 123 GLY B O 1
ATOM 2955 N N . THR B 1 124 ? -20.922 9.875 12.242 1 77.88 124 THR B N 1
ATOM 2956 C CA . THR B 1 124 ? -20.781 11.227 11.711 1 77.88 124 THR B CA 1
ATOM 2957 C C . THR B 1 124 ? -20.344 11.188 10.25 1 77.88 124 THR B C 1
ATOM 2959 O O . THR B 1 124 ? -19.234 10.727 9.938 1 77.88 124 THR B O 1
ATOM 2962 N N . PRO B 1 125 ? -21.188 11.617 9.367 1 85.5 125 PRO B N 1
ATOM 2963 C CA . PRO B 1 125 ? -20.719 11.781 7.992 1 85.5 125 PRO B CA 1
ATOM 2964 C C . PRO B 1 125 ? -19.719 12.922 7.836 1 85.5 125 PRO B C 1
ATOM 2966 O O . PRO B 1 125 ? -19.906 13.984 8.438 1 85.5 125 PRO B O 1
ATOM 2969 N N . TYR B 1 126 ? -18.656 12.594 7.176 1 90.62 126 TYR B N 1
ATOM 2970 C CA . TYR B 1 126 ? -17.672 13.625 6.867 1 90.62 126 TYR B CA 1
ATOM 2971 C C . TYR B 1 126 ? -17.859 14.156 5.449 1 90.62 126 TYR B C 1
ATOM 2973 O O . TYR B 1 126 ? -18.016 13.383 4.504 1 90.62 126 TYR B O 1
ATOM 2981 N N . ARG B 1 127 ? -17.906 15.461 5.367 1 93.12 127 ARG B N 1
ATOM 2982 C CA . ARG B 1 127 ? -18.031 16.156 4.09 1 93.12 127 ARG B CA 1
ATOM 2983 C C . ARG B 1 127 ? -17.062 17.328 4.012 1 93.12 127 ARG B C 1
ATOM 2985 O O . ARG B 1 127 ? -17.484 18.484 3.969 1 93.12 127 ARG B O 1
ATOM 2992 N N . GLU B 1 128 ? -15.82 17 3.924 1 94.94 128 GLU B N 1
ATOM 2993 C CA . GLU B 1 128 ? -14.773 18.016 3.904 1 94.94 128 GLU B CA 1
ATOM 2994 C C . GLU B 1 128 ? -14.953 18.969 2.727 1 94.94 128 GLU B C 1
ATOM 2996 O O . GLU B 1 128 ? -14.672 20.172 2.84 1 94.94 128 GLU B O 1
ATOM 3001 N N . SER B 1 129 ? -15.461 18.484 1.626 1 95.31 129 SER B N 1
ATOM 3002 C CA . SER B 1 129 ? -15.578 19.266 0.398 1 95.31 129 SER B CA 1
ATOM 3003 C C . SER B 1 129 ? -16.609 20.391 0.547 1 95.31 129 SER B C 1
ATOM 3005 O O . SER B 1 129 ? -16.656 21.312 -0.265 1 95.31 129 SER B O 1
ATOM 3007 N N . ALA B 1 130 ? -17.453 20.266 1.51 1 93.94 130 ALA B N 1
ATOM 3008 C CA . ALA B 1 130 ? -18.453 21.312 1.755 1 93.94 130 ALA B CA 1
ATOM 3009 C C . ALA B 1 130 ? -17.781 22.609 2.197 1 93.94 130 ALA B C 1
ATOM 3011 O O . ALA B 1 130 ? -18.281 23.703 1.897 1 93.94 130 ALA B O 1
ATOM 3012 N N . ALA B 1 131 ? -16.609 22.516 2.852 1 95.69 131 ALA B N 1
ATOM 3013 C CA . ALA B 1 131 ? -15.984 23.703 3.436 1 95.69 131 ALA B CA 1
ATOM 3014 C C . ALA B 1 131 ? -14.602 23.938 2.848 1 95.69 131 ALA B C 1
ATOM 3016 O O . ALA B 1 131 ? -14.039 25.031 2.969 1 95.69 131 ALA B O 1
ATOM 3017 N N . VAL B 1 132 ? -14.039 22.922 2.248 1 97.69 132 VAL B N 1
ATOM 3018 C CA . VAL B 1 132 ? -12.656 22.984 1.778 1 97.69 132 VAL B CA 1
ATOM 3019 C C . VAL B 1 132 ? -12.609 22.688 0.279 1 97.69 132 VAL B C 1
ATOM 3021 O O . VAL B 1 132 ? -13.258 21.766 -0.203 1 97.69 132 VAL B O 1
ATOM 3024 N N . ALA B 1 133 ? -11.914 23.547 -0.441 1 98.06 133 ALA B N 1
ATOM 3025 C CA . ALA B 1 133 ? -11.695 23.328 -1.869 1 98.06 133 ALA B CA 1
ATOM 3026 C C . ALA B 1 133 ? -10.43 22.5 -2.111 1 98.06 133 ALA B C 1
ATOM 3028 O O . ALA B 1 133 ? -9.453 22.625 -1.369 1 98.06 133 ALA B O 1
ATOM 3029 N N . PRO B 1 134 ? -10.445 21.688 -3.162 1 98.06 134 PRO B N 1
ATOM 3030 C CA . PRO B 1 134 ? -9.258 20.875 -3.465 1 98.06 134 PRO B CA 1
ATOM 3031 C C . PRO B 1 134 ? -8.125 21.703 -4.07 1 98.06 134 PRO B C 1
ATOM 3033 O O . PRO B 1 134 ? -8.375 22.609 -4.867 1 98.06 134 PRO B O 1
ATOM 3036 N N . GLY B 1 135 ? -6.906 21.438 -3.592 1 98.06 135 GLY B N 1
ATOM 3037 C CA . GLY B 1 135 ? -5.75 21.891 -4.344 1 98.06 135 GLY B CA 1
ATOM 3038 C C . GLY B 1 135 ? -5.543 21.141 -5.641 1 98.06 135 GLY B C 1
ATOM 3039 O O . GLY B 1 135 ? -6.254 20.172 -5.922 1 98.06 135 GLY B O 1
ATOM 3040 N N . THR B 1 136 ? -4.594 21.609 -6.449 1 96.88 136 THR B N 1
ATOM 3041 C CA . THR B 1 136 ? -4.387 20.953 -7.734 1 96.88 136 THR B CA 1
ATOM 3042 C C . THR B 1 136 ? -2.902 20.703 -7.984 1 96.88 136 THR B C 1
ATOM 3044 O O . THR B 1 136 ? -2.533 20.016 -8.938 1 96.88 136 THR B O 1
ATOM 3047 N N . GLU B 1 137 ? -2.064 21.188 -7.16 1 98.12 137 GLU B N 1
ATOM 3048 C CA . GLU B 1 137 ? -0.633 21.141 -7.441 1 98.12 137 GLU B CA 1
ATOM 3049 C C . GLU B 1 137 ? 0.056 20.047 -6.617 1 98.12 137 GLU B C 1
ATOM 3051 O O . GLU B 1 137 ? -0.173 19.938 -5.41 1 98.12 137 GLU B O 1
ATOM 3056 N N . VAL B 1 138 ? 0.842 19.234 -7.328 1 98.75 138 VAL B N 1
ATOM 3057 C CA . VAL B 1 138 ? 1.752 18.297 -6.66 1 98.75 138 VAL B CA 1
ATOM 3058 C C . VAL B 1 138 ? 3.039 19.031 -6.277 1 98.75 138 VAL B C 1
ATOM 3060 O O . VAL B 1 138 ? 3.703 19.625 -7.133 1 98.75 138 VAL B O 1
ATOM 3063 N N . VAL B 1 139 ? 3.49 19 -5.004 1 98.88 139 VAL B N 1
ATOM 3064 C CA . VAL B 1 139 ? 4.551 19.891 -4.547 1 98.88 139 VAL B CA 1
ATOM 3065 C C . VAL B 1 139 ? 5.656 19.078 -3.877 1 98.88 139 VAL B C 1
ATOM 3067 O O . VAL B 1 139 ? 5.387 18.25 -2.992 1 98.88 139 VAL B O 1
ATOM 3070 N N . VAL B 1 140 ? 6.844 19.219 -4.344 1 98.88 140 VAL B N 1
ATOM 3071 C CA . VAL B 1 140 ? 8.062 18.75 -3.693 1 98.88 140 VAL B CA 1
ATOM 3072 C C . VAL B 1 140 ? 8.914 19.938 -3.266 1 98.88 140 VAL B C 1
ATOM 3074 O O . VAL B 1 140 ? 9.266 20.781 -4.09 1 98.88 140 VAL B O 1
ATOM 3077 N N . ALA B 1 141 ? 9.258 20.016 -2.004 1 98.75 141 ALA B N 1
ATOM 3078 C CA . ALA B 1 141 ? 10.031 21.141 -1.462 1 98.75 141 ALA B CA 1
ATOM 3079 C C . ALA B 1 141 ? 11.508 20.766 -1.326 1 98.75 141 ALA B C 1
ATOM 3081 O O . ALA B 1 141 ? 11.844 19.719 -0.789 1 98.75 141 ALA B O 1
ATOM 3082 N N . ASP B 1 142 ? 12.391 21.656 -1.75 1 98.25 142 ASP B N 1
ATOM 3083 C CA . ASP B 1 142 ? 13.812 21.484 -1.483 1 98.25 142 ASP B CA 1
ATOM 3084 C C . ASP B 1 142 ? 14.156 21.906 -0.056 1 98.25 142 ASP B C 1
ATOM 3086 O O . ASP B 1 142 ? 13.891 23.047 0.347 1 98.25 142 ASP B O 1
ATOM 3090 N N . THR B 1 143 ? 14.711 20.984 0.705 1 97.69 143 THR B N 1
ATOM 3091 C CA . THR B 1 143 ? 15.133 21.281 2.07 1 97.69 143 THR B CA 1
ATOM 3092 C C . THR B 1 143 ? 16.562 20.828 2.314 1 97.69 143 THR B C 1
ATOM 3094 O O . THR B 1 143 ? 17.141 20.109 1.487 1 97.69 143 THR B O 1
ATOM 3097 N N . GLU B 1 144 ? 17.094 21.219 3.428 1 93.5 144 GLU B N 1
ATOM 3098 C CA . GLU B 1 144 ? 18.453 20.797 3.779 1 93.5 144 GLU B CA 1
ATOM 3099 C C . GLU B 1 144 ? 18.5 19.312 4.141 1 93.5 144 GLU B C 1
ATOM 3101 O O . GLU B 1 144 ? 19.562 18.688 4.09 1 93.5 144 GLU B O 1
ATOM 3106 N N . VAL B 1 145 ? 17.359 18.781 4.441 1 94.56 145 VAL B N 1
ATOM 3107 C CA . VAL B 1 145 ? 17.312 17.391 4.871 1 94.56 145 VAL B CA 1
ATOM 3108 C C . VAL B 1 145 ? 16.984 16.484 3.682 1 94.56 145 VAL B C 1
ATOM 3110 O O . VAL B 1 145 ? 17 15.266 3.799 1 94.56 145 VAL B O 1
ATOM 3113 N N . GLY B 1 146 ? 16.672 17.047 2.57 1 95.56 146 GLY B N 1
ATOM 3114 C CA . GLY B 1 146 ? 16.281 16.328 1.373 1 95.56 146 GLY B CA 1
ATOM 3115 C C . GLY B 1 146 ? 15.102 16.953 0.66 1 95.56 146 GLY B C 1
ATOM 3116 O O . GLY B 1 146 ? 14.609 18 1.063 1 95.56 146 GLY B O 1
ATOM 3117 N N . ARG B 1 147 ? 14.703 16.328 -0.409 1 98.25 147 ARG B N 1
ATOM 3118 C CA . ARG B 1 147 ? 13.531 16.781 -1.15 1 98.25 147 ARG B CA 1
ATOM 3119 C C . ARG B 1 147 ? 12.258 16.188 -0.555 1 98.25 147 ARG B C 1
ATOM 3121 O O . ARG B 1 147 ? 12.055 14.977 -0.564 1 98.25 147 ARG B O 1
ATOM 3128 N N . LEU B 1 148 ? 11.414 17.078 -0.103 1 98.75 148 LEU B N 1
ATOM 3129 C CA . LEU B 1 148 ? 10.258 16.719 0.715 1 98.75 148 LEU B CA 1
ATOM 3130 C C . LEU B 1 148 ? 8.977 16.75 -0.108 1 98.75 148 LEU B C 1
ATOM 3132 O O . LEU B 1 148 ? 8.547 17.828 -0.555 1 98.75 148 LEU B O 1
ATOM 3136 N N . GLY B 1 149 ? 8.359 15.523 -0.34 1 98.94 149 GLY B N 1
ATOM 3137 C CA . GLY B 1 149 ? 7.047 15.469 -0.959 1 98.94 149 GLY B CA 1
ATOM 3138 C C . GLY B 1 149 ? 5.918 15.75 0.015 1 98.94 149 GLY B C 1
ATOM 3139 O O . GLY B 1 149 ? 5.922 15.242 1.14 1 98.94 149 GLY B O 1
ATOM 3140 N N . LEU B 1 150 ? 4.938 16.531 -0.413 1 98.94 150 LEU B N 1
ATOM 3141 C CA . LEU B 1 150 ? 3.922 17 0.523 1 98.94 150 LEU B CA 1
ATOM 3142 C C . LEU B 1 150 ? 2.576 16.344 0.243 1 98.94 150 LEU B C 1
ATOM 3144 O O . LEU B 1 150 ? 2.199 16.156 -0.917 1 98.94 150 LEU B O 1
ATOM 3148 N N . SER B 1 151 ? 1.893 15.922 1.236 1 98.94 151 SER B N 1
ATOM 3149 C CA . SER B 1 151 ? 0.521 15.422 1.243 1 98.94 151 SER B CA 1
ATOM 3150 C C . SER B 1 151 ? -0.175 15.742 2.562 1 98.94 151 SER B C 1
ATOM 3152 O O . SER B 1 151 ? 0.45 16.25 3.492 1 98.94 151 SER B O 1
ATOM 3154 N N . ILE B 1 152 ? -1.481 15.523 2.613 1 98.94 152 ILE B N 1
ATOM 3155 C CA . ILE B 1 152 ? -2.225 15.727 3.852 1 98.94 152 ILE B CA 1
ATOM 3156 C C . ILE B 1 152 ? -3.254 14.609 4.023 1 98.94 152 ILE B C 1
ATOM 3158 O O . ILE B 1 152 ? -4.184 14.484 3.223 1 98.94 152 ILE B O 1
ATOM 3162 N N . CYS B 1 153 ? -3.105 13.828 4.953 1 98.69 153 CYS B N 1
ATOM 3163 C CA . CYS B 1 153 ? -4.09 12.93 5.535 1 98.69 153 CYS B CA 1
ATOM 3164 C C . CYS B 1 153 ? -4.75 12.07 4.461 1 98.69 153 CYS B C 1
ATOM 3166 O O . CYS B 1 153 ? -4.133 11.133 3.941 1 98.69 153 CYS B O 1
ATOM 3168 N N . TYR B 1 154 ? -5.973 12.422 3.949 1 98.69 154 TYR B N 1
ATOM 3169 C CA . TYR B 1 154 ? -6.75 11.641 2.992 1 98.69 154 TYR B CA 1
ATOM 3170 C C . TYR B 1 154 ? -5.949 11.383 1.722 1 98.69 154 TYR B C 1
ATOM 3172 O O . TYR B 1 154 ? -6.137 10.359 1.057 1 98.69 154 TYR B O 1
ATOM 3180 N N . ASP B 1 155 ? -5.012 12.266 1.351 1 98.81 155 ASP B N 1
ATOM 3181 C CA . ASP B 1 155 ? -4.098 12.07 0.229 1 98.81 155 ASP B CA 1
ATOM 3182 C C . ASP B 1 155 ? -3.393 10.719 0.321 1 98.81 155 ASP B C 1
ATOM 3184 O O . ASP B 1 155 ? -3.033 10.133 -0.701 1 98.81 155 ASP B O 1
ATOM 3188 N N . LEU B 1 156 ? -3.273 10.234 1.556 1 98.81 156 LEU B N 1
ATOM 3189 C CA . LEU B 1 156 ? -2.533 9.008 1.825 1 98.81 156 LEU B CA 1
ATOM 3190 C C . LEU B 1 156 ? -3.131 7.836 1.059 1 98.81 156 LEU B C 1
ATOM 3192 O O . LEU B 1 156 ? -2.418 6.895 0.701 1 98.81 156 LEU B O 1
ATOM 3196 N N . ARG B 1 157 ? -4.383 7.902 0.771 1 98.5 157 ARG B N 1
ATOM 3197 C CA . ARG B 1 157 ? -5.102 6.773 0.188 1 98.5 157 ARG B CA 1
ATOM 3198 C C . ARG B 1 157 ? -4.879 6.703 -1.319 1 98.5 157 ARG B C 1
ATOM 3200 O O . ARG B 1 157 ? -5.328 5.762 -1.975 1 98.5 157 ARG B O 1
ATOM 3207 N N . PHE B 1 158 ? -4.191 7.652 -1.904 1 98.5 158 PHE B N 1
ATOM 3208 C CA . PHE B 1 158 ? -4.07 7.762 -3.354 1 98.5 158 PHE B CA 1
ATOM 3209 C C . PHE B 1 158 ? -2.615 7.633 -3.787 1 98.5 158 PHE B C 1
ATOM 3211 O O . PHE B 1 158 ? -1.888 8.625 -3.846 1 98.5 158 PHE B O 1
ATOM 3218 N N . PRO B 1 159 ? -2.24 6.395 -4.199 1 97.88 159 PRO B N 1
ATOM 3219 C CA . PRO B 1 159 ? -0.84 6.16 -4.559 1 97.88 159 PRO B CA 1
ATOM 3220 C C . PRO B 1 159 ? -0.384 7.012 -5.742 1 97.88 159 PRO B C 1
ATOM 3222 O O . PRO B 1 159 ? 0.812 7.266 -5.898 1 97.88 159 PRO B O 1
ATOM 3225 N N . GLU B 1 160 ? -1.311 7.539 -6.547 1 97.25 160 GLU B N 1
ATOM 3226 C CA . GLU B 1 160 ? -0.983 8.383 -7.691 1 97.25 160 GLU B CA 1
ATOM 3227 C C . GLU B 1 160 ? -0.182 9.609 -7.262 1 97.25 160 GLU B C 1
ATOM 3229 O O . GLU B 1 160 ? 0.796 9.977 -7.914 1 97.25 160 GLU B O 1
ATOM 3234 N N . LEU B 1 161 ? -0.57 10.164 -6.176 1 98.56 161 LEU B N 1
ATOM 3235 C CA . LEU B 1 161 ? 0.119 11.352 -5.68 1 98.56 161 LEU B CA 1
ATOM 3236 C C . LEU B 1 161 ? 1.561 11.023 -5.305 1 98.56 161 LEU B C 1
ATOM 3238 O O . LEU B 1 161 ? 2.486 11.734 -5.711 1 98.56 161 LEU B O 1
ATOM 3242 N N . TYR B 1 162 ? 1.773 10.008 -4.641 1 98.56 162 TYR B N 1
ATOM 3243 C CA . TYR B 1 162 ? 3.094 9.664 -4.117 1 98.56 162 TYR B CA 1
ATOM 3244 C C . TYR B 1 162 ? 4.031 9.242 -5.242 1 98.56 162 TYR B C 1
ATOM 3246 O O . TYR B 1 162 ? 5.238 9.484 -5.18 1 98.56 162 TYR B O 1
ATOM 3254 N N . ARG B 1 163 ? 3.455 8.602 -6.258 1 97.5 163 ARG B N 1
ATOM 3255 C CA . ARG B 1 163 ? 4.266 8.297 -7.43 1 97.5 163 ARG B CA 1
ATOM 3256 C C . ARG B 1 163 ? 4.73 9.57 -8.125 1 97.5 163 ARG B C 1
ATOM 3258 O O . ARG B 1 163 ? 5.879 9.664 -8.562 1 97.5 163 ARG B O 1
ATOM 3265 N N . ARG B 1 164 ? 3.82 10.531 -8.195 1 97.69 164 ARG B N 1
ATOM 3266 C CA . ARG B 1 164 ? 4.207 11.812 -8.781 1 97.69 164 ARG B CA 1
ATOM 3267 C C . ARG B 1 164 ? 5.262 12.508 -7.934 1 97.69 164 ARG B C 1
ATOM 3269 O O . ARG B 1 164 ? 6.176 13.148 -8.469 1 97.69 164 ARG B O 1
ATOM 3276 N N . LEU B 1 165 ? 5.137 12.422 -6.637 1 98.69 165 LEU B N 1
ATOM 3277 C CA . LEU B 1 165 ? 6.133 13 -5.742 1 98.69 165 LEU B CA 1
ATOM 3278 C C . LEU B 1 165 ? 7.496 12.344 -5.945 1 98.69 165 LEU B C 1
ATOM 3280 O O . LEU B 1 165 ? 8.516 13.031 -6.035 1 98.69 165 LEU B O 1
ATOM 3284 N N . ALA B 1 166 ? 7.492 11.031 -6.02 1 97.38 166 ALA B N 1
ATOM 3285 C CA . ALA B 1 166 ? 8.734 10.305 -6.266 1 97.38 166 ALA B CA 1
ATOM 3286 C C . ALA B 1 166 ? 9.344 10.695 -7.609 1 97.38 166 ALA B C 1
ATOM 3288 O O . ALA B 1 166 ? 10.555 10.891 -7.715 1 97.38 166 ALA B O 1
ATOM 3289 N N . ALA B 1 167 ? 8.492 10.797 -8.609 1 95.88 167 ALA B N 1
ATOM 3290 C CA . ALA B 1 167 ? 8.945 11.211 -9.93 1 95.88 167 ALA B CA 1
ATOM 3291 C C . ALA B 1 167 ? 9.547 12.609 -9.891 1 95.88 167 ALA B C 1
ATOM 3293 O O . ALA B 1 167 ? 10.461 12.93 -10.664 1 95.88 167 ALA B O 1
ATOM 3294 N N . GLY B 1 168 ? 9.016 13.406 -8.984 1 97.38 168 GLY B N 1
ATOM 3295 C CA . GLY B 1 168 ? 9.539 14.75 -8.797 1 97.38 168 GLY B CA 1
ATOM 3296 C C . GLY B 1 168 ? 10.828 14.781 -7.996 1 97.38 168 GLY B C 1
ATOM 3297 O O . GLY B 1 168 ? 11.375 15.852 -7.73 1 97.38 168 GLY B O 1
ATOM 3298 N N . GLY B 1 169 ? 11.273 13.633 -7.559 1 97.75 169 GLY B N 1
ATOM 3299 C CA . GLY B 1 169 ? 12.57 13.531 -6.914 1 97.75 169 GLY B CA 1
ATOM 3300 C C . GLY B 1 169 ? 12.484 13.469 -5.402 1 97.75 169 GLY B C 1
ATOM 3301 O O . GLY B 1 169 ? 13.5 13.594 -4.711 1 97.75 169 GLY B O 1
ATOM 3302 N N . ALA B 1 170 ? 11.359 13.242 -4.852 1 98.62 170 ALA B N 1
ATOM 3303 C CA . ALA B 1 170 ? 11.211 13.195 -3.398 1 98.62 170 ALA B CA 1
ATOM 3304 C C . ALA B 1 170 ? 12.07 12.086 -2.797 1 98.62 170 ALA B C 1
ATOM 3306 O O . ALA B 1 170 ? 12.133 10.984 -3.338 1 98.62 170 ALA B O 1
ATOM 3307 N N . THR B 1 171 ? 12.758 12.383 -1.755 1 98.12 171 THR B N 1
ATOM 3308 C CA . THR B 1 171 ? 13.508 11.414 -0.961 1 98.12 171 THR B CA 1
ATOM 3309 C C . THR B 1 171 ? 12.852 11.219 0.403 1 98.12 171 THR B C 1
ATOM 3311 O O . THR B 1 171 ? 13.18 10.266 1.122 1 98.12 171 THR B O 1
ATOM 3314 N N . LEU B 1 172 ? 11.945 12.086 0.698 1 98.12 172 LEU B N 1
ATOM 3315 C CA . LEU B 1 172 ? 11.164 12.117 1.932 1 98.12 172 LEU B CA 1
ATOM 3316 C C . LEU B 1 172 ? 9.711 12.484 1.649 1 98.12 172 LEU B C 1
ATOM 3318 O O . LEU B 1 172 ? 9.438 13.328 0.792 1 98.12 172 LEU B O 1
ATOM 3322 N N . LEU B 1 173 ? 8.812 11.805 2.354 1 98.88 173 LEU B N 1
ATOM 3323 C CA . LEU B 1 173 ? 7.391 12.094 2.211 1 98.88 173 LEU B CA 1
ATOM 3324 C C . LEU B 1 173 ? 6.793 12.555 3.535 1 98.88 173 LEU B C 1
ATOM 3326 O O . LEU B 1 173 ? 7.078 11.977 4.586 1 98.88 173 LEU B O 1
ATOM 3330 N N . ALA B 1 174 ? 6.027 13.586 3.527 1 98.88 174 ALA B N 1
ATOM 3331 C CA . ALA B 1 174 ? 5.332 14.086 4.715 1 98.88 174 ALA B CA 1
ATOM 3332 C C . ALA B 1 174 ? 3.836 13.789 4.637 1 98.88 174 ALA B C 1
ATOM 3334 O O . ALA B 1 174 ? 3.205 14.031 3.604 1 98.88 174 ALA B O 1
ATOM 3335 N N . VAL B 1 175 ? 3.293 13.297 5.711 1 98.94 175 VAL B N 1
ATOM 3336 C CA . VAL B 1 175 ? 1.863 13.008 5.77 1 98.94 175 VAL B CA 1
ATOM 3337 C C . VAL B 1 175 ? 1.276 13.555 7.07 1 98.94 175 VAL B C 1
ATOM 3339 O O . VAL B 1 175 ? 0.882 12.781 7.949 1 98.94 175 VAL B O 1
ATOM 3342 N N . PRO B 1 176 ? 1.184 14.891 7.238 1 98.94 176 PRO B N 1
ATOM 3343 C CA . PRO B 1 176 ? 0.412 15.391 8.383 1 98.94 176 PRO B CA 1
ATOM 3344 C C . PRO B 1 176 ? -1.048 14.945 8.344 1 98.94 176 PRO B C 1
ATOM 3346 O O . PRO B 1 176 ? -1.689 15 7.293 1 98.94 176 PRO B O 1
ATOM 3349 N N . ALA B 1 177 ? -1.506 14.492 9.531 1 98.88 177 ALA B N 1
ATOM 3350 C CA . ALA B 1 177 ? -2.816 13.859 9.406 1 98.88 177 ALA B CA 1
ATOM 3351 C C . ALA B 1 177 ? -3.613 14 10.703 1 98.88 177 ALA B C 1
ATOM 3353 O O . ALA B 1 177 ? -3.043 14.234 11.766 1 98.88 177 ALA B O 1
ATOM 3354 N N . ALA B 1 178 ? -4.898 13.891 10.578 1 98.19 178 ALA B N 1
ATOM 3355 C CA . ALA B 1 178 ? -5.887 13.695 11.633 1 98.19 178 ALA B CA 1
ATOM 3356 C C . ALA B 1 178 ? -6.781 12.5 11.336 1 98.19 178 ALA B C 1
ATOM 3358 O O . ALA B 1 178 ? -8.008 12.617 11.312 1 98.19 178 ALA B O 1
ATOM 3359 N N . PHE B 1 179 ? -6.215 11.359 11.242 1 96.81 179 PHE B N 1
ATOM 3360 C CA . PHE B 1 179 ? -6.961 10.148 10.93 1 96.81 179 PHE B CA 1
ATOM 3361 C C . PHE B 1 179 ? -7.988 9.852 12.023 1 96.81 179 PHE B C 1
ATOM 3363 O O . PHE B 1 179 ? -7.668 9.906 13.211 1 96.81 179 PHE B O 1
ATOM 3370 N N . THR B 1 180 ? -9.148 9.477 11.578 1 94.88 180 THR B N 1
ATOM 3371 C CA . THR B 1 180 ? -10.148 9.047 12.555 1 94.88 180 THR B CA 1
ATOM 3372 C C . THR B 1 180 ? -9.703 7.762 13.25 1 94.88 180 THR B C 1
ATOM 3374 O O . THR B 1 180 ? -8.891 7.008 12.719 1 94.88 180 THR B O 1
ATOM 3377 N N . LEU B 1 181 ? -10.258 7.559 14.383 1 94.38 181 LEU B N 1
ATOM 3378 C CA . LEU B 1 181 ? -9.977 6.324 15.109 1 94.38 181 LEU B CA 1
ATOM 3379 C C . LEU B 1 181 ? -10.367 5.105 14.273 1 94.38 181 LEU B C 1
ATOM 3381 O O . LEU B 1 181 ? -9.609 4.137 14.188 1 94.38 181 LEU B O 1
ATOM 3385 N N . MET B 1 182 ? -11.516 5.109 13.602 1 92.25 182 MET B N 1
ATOM 3386 C CA . MET B 1 182 ? -12.102 3.977 12.898 1 92.25 182 MET B CA 1
ATOM 3387 C C . MET B 1 182 ? -11.227 3.551 11.727 1 92.25 182 MET B C 1
ATOM 3389 O O . MET B 1 182 ? -10.977 2.359 11.523 1 92.25 182 MET B O 1
ATOM 3393 N N . THR B 1 183 ? -10.727 4.48 10.953 1 94.81 183 THR B N 1
ATOM 3394 C CA . THR B 1 183 ? -9.883 4.117 9.82 1 94.81 183 THR B CA 1
ATOM 3395 C C . THR B 1 183 ? -8.422 3.975 10.25 1 94.81 183 THR B C 1
ATOM 3397 O O . THR B 1 183 ? -7.684 3.16 9.695 1 94.81 183 THR B O 1
ATOM 3400 N N . GLY B 1 184 ? -8.062 4.801 11.227 1 96.62 184 GLY B N 1
ATOM 3401 C CA . GLY B 1 184 ? -6.672 4.824 11.641 1 96.62 184 GLY B CA 1
ATOM 3402 C C . GLY B 1 184 ? -6.184 3.486 12.164 1 96.62 184 GLY B C 1
ATOM 3403 O O . GLY B 1 184 ? -5.082 3.047 11.828 1 96.62 184 GLY B O 1
ATOM 3404 N N . LYS B 1 185 ? -7.008 2.826 12.922 1 95.94 185 LYS B N 1
ATOM 3405 C CA . LYS B 1 185 ? -6.586 1.587 13.57 1 95.94 185 LYS B CA 1
ATOM 3406 C C . LYS B 1 185 ? -6.254 0.514 12.539 1 95.94 185 LYS B C 1
ATOM 3408 O O . LYS B 1 185 ? -5.422 -0.36 12.789 1 95.94 185 LYS B O 1
ATOM 3413 N N . ASP B 1 186 ? -6.875 0.581 11.391 1 97.25 186 ASP B N 1
ATOM 3414 C CA . ASP B 1 186 ? -6.734 -0.499 10.414 1 97.25 186 ASP B CA 1
ATOM 3415 C C . ASP B 1 186 ? -5.902 -0.05 9.211 1 97.25 186 ASP B C 1
ATOM 3417 O O . ASP B 1 186 ? -5.238 -0.867 8.578 1 97.25 186 ASP B O 1
ATOM 3421 N N . HIS B 1 187 ? -5.855 1.257 8.867 1 98.5 187 HIS B N 1
ATOM 3422 C CA . HIS B 1 187 ? -5.34 1.687 7.574 1 98.5 187 HIS B CA 1
ATOM 3423 C C . HIS B 1 187 ? -4.059 2.496 7.734 1 98.5 187 HIS B C 1
ATOM 3425 O O . HIS B 1 187 ? -3.189 2.473 6.859 1 98.5 187 HIS B O 1
ATOM 3431 N N . TRP B 1 188 ? -3.875 3.188 8.852 1 98.69 188 TRP B N 1
ATOM 3432 C CA . TRP B 1 188 ? -2.865 4.23 9.008 1 98.69 188 TRP B CA 1
ATOM 3433 C C . TRP B 1 188 ? -1.466 3.67 8.781 1 98.69 188 TRP B C 1
ATOM 3435 O O . TRP B 1 188 ? -0.799 4.031 7.809 1 98.69 188 TRP B O 1
ATOM 3445 N N . GLU B 1 189 ? -1.083 2.729 9.547 1 98.81 189 GLU B N 1
ATOM 3446 C CA . GLU B 1 189 ? 0.27 2.186 9.461 1 98.81 189 GLU B CA 1
ATOM 3447 C C . GLU B 1 189 ? 0.486 1.46 8.133 1 98.81 189 GLU B C 1
ATOM 3449 O O . GLU B 1 189 ? 1.526 1.625 7.492 1 98.81 189 GLU B O 1
ATOM 3454 N N . VAL B 1 190 ? -0.475 0.709 7.711 1 98.88 190 VAL B N 1
ATOM 3455 C CA . VAL B 1 190 ? -0.373 -0.082 6.488 1 98.88 190 VAL B CA 1
ATOM 3456 C C . VAL B 1 190 ? -0.096 0.835 5.301 1 98.88 190 VAL B C 1
ATOM 3458 O O . VAL B 1 190 ? 0.83 0.591 4.523 1 98.88 190 VAL B O 1
ATOM 3461 N N . LEU B 1 191 ? -0.844 1.859 5.191 1 98.94 191 LEU B N 1
ATOM 3462 C CA . LEU B 1 191 ? -0.731 2.738 4.035 1 98.94 191 LEU B CA 1
ATOM 3463 C C . LEU B 1 191 ? 0.556 3.555 4.094 1 98.94 191 LEU B C 1
ATOM 3465 O O . LEU B 1 191 ? 1.198 3.785 3.068 1 98.94 191 LEU B O 1
ATOM 3469 N N . LEU B 1 192 ? 0.938 4.02 5.281 1 98.94 192 LEU B N 1
ATOM 3470 C CA . LEU B 1 192 ? 2.188 4.762 5.418 1 98.94 192 LEU B CA 1
ATOM 3471 C C . LEU B 1 192 ? 3.377 3.906 4.992 1 98.94 192 LEU B C 1
ATOM 3473 O O . LEU B 1 192 ? 4.219 4.355 4.211 1 98.94 192 LEU B O 1
ATOM 3477 N N . ARG B 1 193 ? 3.414 2.707 5.492 1 98.94 193 ARG B N 1
ATOM 3478 C CA . ARG B 1 193 ? 4.516 1.812 5.152 1 98.94 193 ARG B CA 1
ATOM 3479 C C . ARG B 1 193 ? 4.512 1.482 3.664 1 98.94 193 ARG B C 1
ATOM 3481 O O . ARG B 1 193 ? 5.57 1.424 3.033 1 98.94 193 ARG B O 1
ATOM 3488 N N . ALA B 1 194 ? 3.35 1.265 3.139 1 98.94 194 ALA B N 1
ATOM 3489 C CA . ALA B 1 194 ? 3.26 0.961 1.713 1 98.94 194 ALA B CA 1
ATOM 3490 C C . ALA B 1 194 ? 3.828 2.102 0.873 1 98.94 194 ALA B C 1
ATOM 3492 O O . ALA B 1 194 ? 4.559 1.865 -0.092 1 98.94 194 ALA B O 1
ATOM 3493 N N . ARG B 1 195 ? 3.443 3.354 1.233 1 98.94 195 ARG B N 1
ATOM 3494 C CA . ARG B 1 195 ? 3.953 4.5 0.486 1 98.94 195 ARG B CA 1
ATOM 3495 C C . ARG B 1 195 ? 5.473 4.586 0.584 1 98.94 195 ARG B C 1
ATOM 3497 O O . ARG B 1 195 ? 6.148 4.898 -0.4 1 98.94 195 ARG B O 1
ATOM 3504 N N . ALA B 1 196 ? 5.988 4.32 1.755 1 98.88 196 ALA B N 1
ATOM 3505 C CA . ALA B 1 196 ? 7.441 4.336 1.911 1 98.88 196 ALA B CA 1
ATOM 3506 C C . ALA B 1 196 ? 8.094 3.252 1.06 1 98.88 196 ALA B C 1
ATOM 3508 O O . ALA B 1 196 ? 9.07 3.516 0.349 1 98.88 196 ALA B O 1
ATOM 3509 N N . ILE B 1 197 ? 7.562 2.049 1.095 1 98.69 197 ILE B N 1
ATOM 3510 C CA . ILE B 1 197 ? 8.117 0.892 0.401 1 98.69 197 ILE B CA 1
ATOM 3511 C C . ILE B 1 197 ? 8.102 1.141 -1.105 1 98.69 197 ILE B C 1
ATOM 3513 O O . ILE B 1 197 ? 9.148 1.051 -1.763 1 98.69 197 ILE B O 1
ATOM 3517 N N . GLU B 1 198 ? 6.957 1.524 -1.652 1 98.19 198 GLU B N 1
ATOM 3518 C CA . GLU B 1 198 ? 6.793 1.512 -3.104 1 98.19 198 GLU B CA 1
ATOM 3519 C C . GLU B 1 198 ? 7.445 2.736 -3.742 1 98.19 198 GLU B C 1
ATOM 3521 O O . GLU B 1 198 ? 7.691 2.756 -4.949 1 98.19 198 GLU B O 1
ATOM 3526 N N . ASN B 1 199 ? 7.691 3.768 -2.918 1 98.56 199 ASN B N 1
ATOM 3527 C CA . ASN B 1 199 ? 8.352 4.949 -3.457 1 98.56 199 ASN B CA 1
ATOM 3528 C C . ASN B 1 199 ? 9.797 5.055 -2.98 1 98.56 199 ASN B C 1
ATOM 3530 O O . ASN B 1 199 ? 10.523 5.965 -3.383 1 98.56 199 ASN B O 1
ATOM 3534 N N . GLN B 1 200 ? 10.164 4.125 -2.105 1 97.56 200 GLN B N 1
ATOM 3535 C CA . GLN B 1 200 ? 11.516 4.062 -1.564 1 97.56 200 GLN B CA 1
ATOM 3536 C C . GLN B 1 200 ? 11.961 5.426 -1.041 1 97.56 200 GLN B C 1
ATOM 3538 O O . GLN B 1 200 ? 13.016 5.93 -1.436 1 97.56 200 GLN B O 1
ATOM 3543 N N . CYS B 1 201 ? 11.18 5.938 -0.18 1 98.56 201 CYS B N 1
ATOM 3544 C CA . CYS B 1 201 ? 11.398 7.199 0.515 1 98.56 201 CYS B CA 1
ATOM 3545 C C . CYS B 1 201 ? 11.266 7.023 2.023 1 98.56 201 CYS B C 1
ATOM 3547 O O . CYS B 1 201 ? 10.555 6.137 2.488 1 98.56 201 CYS B O 1
ATOM 3549 N N . TYR B 1 202 ? 12.023 7.82 2.752 1 98.75 202 TYR B N 1
ATOM 3550 C CA . TYR B 1 202 ? 11.602 8.023 4.137 1 98.75 202 TYR B CA 1
ATOM 3551 C C . TYR B 1 202 ? 10.227 8.672 4.203 1 98.75 202 TYR B C 1
ATOM 3553 O O . TYR B 1 202 ? 9.844 9.414 3.295 1 98.75 202 TYR B O 1
ATOM 3561 N N . LEU B 1 203 ? 9.531 8.336 5.211 1 98.81 203 LEU B N 1
ATOM 3562 C CA . LEU B 1 203 ? 8.219 8.93 5.422 1 98.81 203 LEU B CA 1
ATOM 3563 C C . LEU B 1 203 ? 8.031 9.336 6.883 1 98.81 203 LEU B C 1
ATOM 3565 O O . LEU B 1 203 ? 8.367 8.562 7.789 1 98.81 203 LEU B O 1
ATOM 3569 N N . PHE B 1 204 ? 7.672 10.555 7.145 1 98.31 204 PHE B N 1
ATOM 3570 C CA . PHE B 1 204 ? 7.266 10.906 8.5 1 98.31 204 PHE B CA 1
ATOM 3571 C C . PHE B 1 204 ? 5.844 11.453 8.516 1 98.31 204 PHE B C 1
ATOM 3573 O O . PHE B 1 204 ? 5.441 12.172 7.594 1 98.31 204 PHE B O 1
ATOM 3580 N N . ALA B 1 205 ? 5.148 11.047 9.492 1 98.88 205 ALA B N 1
ATOM 3581 C CA . ALA B 1 205 ? 3.705 11.281 9.555 1 98.88 205 ALA B CA 1
ATOM 3582 C C . ALA B 1 205 ? 3.301 11.867 10.906 1 98.88 205 ALA B C 1
ATOM 3584 O O . ALA B 1 205 ? 2.91 11.133 11.812 1 98.88 205 ALA B O 1
ATOM 3585 N N . PRO B 1 206 ? 3.377 13.227 11 1 98.94 206 PRO B N 1
ATOM 3586 C CA . PRO B 1 206 ? 2.76 13.836 12.18 1 98.94 206 PRO B CA 1
ATOM 3587 C C . PRO B 1 206 ? 1.253 13.602 12.25 1 98.94 206 PRO B C 1
ATOM 3589 O O . PRO B 1 206 ? 0.592 13.508 11.211 1 98.94 206 PRO B O 1
ATOM 3592 N N . ALA B 1 207 ? 0.75 13.555 13.508 1 98.88 207 ALA B N 1
ATOM 3593 C CA . ALA B 1 207 ? -0.646 13.133 13.578 1 98.88 207 ALA B CA 1
ATOM 3594 C C . ALA B 1 207 ? -1.361 13.789 14.75 1 98.88 207 ALA B C 1
ATOM 3596 O O . ALA B 1 207 ? -0.765 14 15.812 1 98.88 207 ALA B O 1
ATOM 3597 N N . GLN B 1 208 ? -2.619 14.07 14.5 1 98.75 208 GLN B N 1
ATOM 3598 C CA . GLN B 1 208 ? -3.514 14.266 15.641 1 98.75 208 GLN B CA 1
ATOM 3599 C C . GLN B 1 208 ? -3.811 12.945 16.344 1 98.75 208 GLN B C 1
ATOM 3601 O O . GLN B 1 208 ? -4.141 11.953 15.688 1 98.75 208 GLN B O 1
ATOM 3606 N N . GLY B 1 209 ? -3.666 12.93 17.672 1 98.19 209 GLY B N 1
ATOM 3607 C CA . GLY B 1 209 ? -3.861 11.68 18.391 1 98.19 209 GLY B CA 1
ATOM 3608 C C . GLY B 1 209 ? -4.449 11.875 19.781 1 98.19 209 GLY B C 1
ATOM 3609 O O . GLY B 1 209 ? -3.746 12.281 20.703 1 98.19 209 GLY B O 1
ATOM 3610 N N . GLY B 1 210 ? -5.547 11.398 19.953 1 97.12 210 GLY B N 1
ATOM 3611 C CA . GLY B 1 210 ? -6.23 11.547 21.234 1 97.12 210 GLY B CA 1
ATOM 3612 C C . GLY B 1 210 ? -7.617 12.141 21.094 1 97.12 210 GLY B C 1
ATOM 3613 O O . GLY B 1 210 ? -8.203 12.133 20.016 1 97.12 210 GLY B O 1
ATOM 3614 N N . ARG B 1 211 ? -8.203 12.555 22.219 1 96.94 211 ARG B N 1
ATOM 3615 C CA . ARG B 1 211 ? -9.547 13.125 22.25 1 96.94 211 ARG B CA 1
ATOM 3616 C C . ARG B 1 211 ? -9.5 14.648 22.156 1 96.94 211 ARG B C 1
ATOM 3618 O O . ARG B 1 211 ? -8.945 15.305 23.047 1 96.94 211 ARG B O 1
ATOM 3625 N N . HIS B 1 212 ? -10.094 15.172 21.125 1 96.44 212 HIS B N 1
ATOM 3626 C CA . HIS B 1 212 ? -10.062 16.609 20.844 1 96.44 212 HIS B CA 1
ATOM 3627 C C . HIS B 1 212 ? -11.273 17.312 21.453 1 96.44 212 HIS B C 1
ATOM 3629 O O . HIS B 1 212 ? -11.227 18.516 21.719 1 96.44 212 HIS B O 1
ATOM 3635 N N . SER B 1 213 ? -12.367 16.594 21.547 1 93.81 213 SER B N 1
ATOM 3636 C CA . SER B 1 213 ? -13.656 16.984 22.109 1 93.81 213 SER B CA 1
ATOM 3637 C C . SER B 1 213 ? -14.477 15.758 22.5 1 93.81 213 SER B C 1
ATOM 3639 O O . SER B 1 213 ? -14.047 14.625 22.297 1 93.81 213 SER B O 1
ATOM 3641 N N . PRO B 1 214 ? -15.609 15.977 23.141 1 90.56 214 PRO B N 1
ATOM 3642 C CA . PRO B 1 214 ? -16.453 14.82 23.469 1 90.56 214 PRO B CA 1
ATOM 3643 C C . PRO B 1 214 ? -16.797 13.977 22.25 1 90.56 214 PRO B C 1
ATOM 3645 O O . PRO B 1 214 ? -17.016 12.773 22.359 1 90.56 214 PRO B O 1
ATOM 3648 N N . GLN B 1 215 ? -16.766 14.562 21.047 1 86.94 215 GLN B N 1
ATOM 3649 C CA . GLN B 1 215 ? -17.297 13.891 19.859 1 86.94 215 GLN B CA 1
ATOM 3650 C C . GLN B 1 215 ? -16.172 13.516 18.906 1 86.94 215 GLN B C 1
ATOM 3652 O O . GLN B 1 215 ? -16.406 12.812 17.906 1 86.94 215 GLN B O 1
ATOM 3657 N N . ARG B 1 216 ? -14.969 13.969 19.188 1 92 216 ARG B N 1
ATOM 3658 C CA . ARG B 1 216 ? -13.93 13.805 18.172 1 92 216 ARG B CA 1
ATOM 3659 C C . ARG B 1 216 ? -12.688 13.156 18.766 1 92 216 ARG B C 1
ATOM 3661 O O . ARG B 1 216 ? -12.086 13.688 19.703 1 92 216 ARG B O 1
ATOM 3668 N N . VAL B 1 217 ? -12.32 11.969 18.219 1 94.88 217 VAL B N 1
ATOM 3669 C CA . VAL B 1 217 ? -11.109 11.242 18.594 1 94.88 217 VAL B CA 1
ATOM 3670 C C . VAL B 1 217 ? -10.32 10.867 17.344 1 94.88 217 VAL B C 1
ATOM 3672 O O . VAL B 1 217 ? -10.898 10.484 16.328 1 94.88 217 VAL B O 1
ATOM 3675 N N . THR B 1 218 ? -9.078 11.062 17.359 1 96.81 218 THR B N 1
ATOM 3676 C CA . THR B 1 218 ? -8.203 10.672 16.266 1 96.81 218 THR B CA 1
ATOM 3677 C C . THR B 1 218 ? -7.258 9.555 16.688 1 96.81 218 THR B C 1
ATOM 3679 O O . THR B 1 218 ? -7.051 9.336 17.891 1 96.81 218 THR B O 1
ATOM 3682 N N . TRP B 1 219 ? -6.707 8.859 15.781 1 97.44 219 TRP B N 1
ATOM 3683 C CA . TRP B 1 219 ? -5.953 7.625 15.977 1 97.44 219 TRP B CA 1
ATOM 3684 C C . TRP B 1 219 ? -4.582 7.918 16.578 1 97.44 219 TRP B C 1
ATOM 3686 O O . TRP B 1 219 ? -4.152 7.242 17.516 1 97.44 219 TRP B O 1
ATOM 3696 N N . GLY B 1 220 ? -3.938 9.016 16 1 98.38 220 GLY B N 1
ATOM 3697 C CA . GLY B 1 220 ? -2.578 9.312 16.422 1 98.38 220 GLY B CA 1
ATOM 3698 C C . GLY B 1 220 ? -1.545 8.383 15.812 1 98.38 220 GLY B C 1
ATOM 3699 O O . GLY B 1 220 ? -1.535 8.172 14.602 1 98.38 220 GLY B O 1
ATOM 3700 N N . HIS B 1 221 ? -0.557 7.988 16.703 1 98.69 221 HIS B N 1
ATOM 3701 C CA . HIS B 1 221 ? 0.531 7.113 16.281 1 98.69 221 HIS B CA 1
ATOM 3702 C C . HIS B 1 221 ? 1.382 7.77 15.195 1 98.69 221 HIS B C 1
ATOM 3704 O O . HIS B 1 221 ? 1.668 7.156 14.164 1 98.69 221 HIS B O 1
ATOM 3710 N N . ALA B 1 222 ? 1.681 9.062 15.414 1 98.94 222 ALA B N 1
ATOM 3711 C CA . ALA B 1 222 ? 2.693 9.68 14.562 1 98.94 222 ALA B CA 1
ATOM 3712 C C . ALA B 1 222 ? 3.916 8.773 14.422 1 98.94 222 ALA B C 1
ATOM 3714 O O . ALA B 1 222 ? 4.32 8.109 15.375 1 98.94 222 ALA B O 1
ATOM 3715 N N . MET B 1 223 ? 4.477 8.773 13.211 1 98.88 223 MET B N 1
ATOM 3716 C CA . MET B 1 223 ? 5.566 7.809 13.07 1 98.88 223 MET B CA 1
ATOM 3717 C C . MET B 1 223 ? 6.523 8.227 11.961 1 98.88 223 MET B C 1
ATOM 3719 O O . MET B 1 223 ? 6.23 9.148 11.195 1 98.88 223 MET B O 1
ATOM 3723 N N . VAL B 1 224 ? 7.672 7.602 11.992 1 98.88 224 VAL B N 1
ATOM 3724 C CA . VAL B 1 224 ? 8.656 7.668 10.922 1 98.88 224 VAL B CA 1
ATOM 3725 C C . VAL B 1 224 ? 8.875 6.277 10.336 1 98.88 224 VAL B C 1
ATOM 3727 O O . VAL B 1 224 ? 8.961 5.289 11.07 1 98.88 224 VAL B O 1
ATOM 3730 N N . VAL B 1 225 ? 8.852 6.168 9.047 1 98.88 225 VAL B N 1
ATOM 3731 C CA . VAL B 1 225 ? 9.062 4.922 8.32 1 98.88 225 VAL B CA 1
ATOM 3732 C C . VAL B 1 225 ? 10.289 5.055 7.422 1 98.88 225 VAL B C 1
ATOM 3734 O O . VAL B 1 225 ? 10.453 6.059 6.723 1 98.88 225 VAL B O 1
ATOM 3737 N N . ASP B 1 226 ? 11.18 4.121 7.445 1 98.75 226 ASP B N 1
ATOM 3738 C CA . ASP B 1 226 ? 12.359 4.195 6.586 1 98.75 226 ASP B CA 1
ATOM 3739 C C . ASP B 1 226 ? 12.039 3.703 5.176 1 98.75 226 ASP B C 1
ATOM 3741 O O . ASP B 1 226 ? 10.922 3.256 4.902 1 98.75 226 ASP B O 1
ATOM 3745 N N . PRO B 1 227 ? 12.992 3.811 4.23 1 98.44 227 PRO B N 1
ATOM 3746 C CA . PRO B 1 227 ? 12.68 3.498 2.836 1 98.44 227 PRO B CA 1
ATOM 3747 C C . PRO B 1 227 ? 12.422 2.01 2.605 1 98.44 227 PRO B C 1
ATOM 3749 O O . PRO B 1 227 ? 11.914 1.624 1.551 1 98.44 227 PRO B O 1
ATOM 3752 N N . TRP B 1 228 ? 12.797 1.172 3.537 1 97.88 228 TRP B N 1
ATOM 3753 C CA . TRP B 1 228 ? 12.523 -0.257 3.445 1 97.88 228 TRP B CA 1
ATOM 3754 C C . TRP B 1 228 ? 11.102 -0.566 3.912 1 97.88 228 TRP B C 1
ATOM 3756 O O . TRP B 1 228 ? 10.555 -1.621 3.59 1 97.88 228 TRP B O 1
ATOM 3766 N N . GLY B 1 229 ? 10.547 0.341 4.668 1 98.5 229 GLY B N 1
ATOM 3767 C CA . GLY B 1 229 ? 9.18 0.168 5.141 1 98.5 229 GLY B CA 1
ATOM 3768 C C . GLY B 1 229 ? 9.102 -0.146 6.621 1 98.5 229 GLY B C 1
ATOM 3769 O O . GLY B 1 229 ? 8.023 -0.467 7.133 1 98.5 229 GLY B O 1
ATOM 3770 N N . LEU B 1 230 ? 10.172 -0.038 7.32 1 98.44 230 LEU B N 1
ATOM 3771 C CA . LEU B 1 230 ? 10.164 -0.3 8.758 1 98.44 230 LEU B CA 1
ATOM 3772 C C . LEU B 1 230 ? 9.789 0.956 9.539 1 98.44 230 LEU B C 1
ATOM 3774 O O . LEU B 1 230 ? 10.266 2.049 9.227 1 98.44 230 LEU B O 1
ATOM 3778 N N . VAL B 1 231 ? 8.914 0.782 10.531 1 98.81 231 VAL B N 1
ATOM 3779 C CA . VAL B 1 231 ? 8.617 1.87 11.453 1 98.81 231 VAL B CA 1
ATOM 3780 C C . VAL B 1 231 ? 9.781 2.053 12.422 1 98.81 231 VAL B C 1
ATOM 3782 O O . VAL B 1 231 ? 10.047 1.184 13.258 1 98.81 231 VAL B O 1
ATOM 3785 N N . THR B 1 232 ? 10.438 3.158 12.289 1 98.69 232 THR B N 1
ATOM 3786 C CA . THR B 1 232 ? 11.656 3.346 13.078 1 98.69 232 THR B CA 1
ATOM 3787 C C . THR B 1 232 ? 11.367 4.172 14.328 1 98.69 232 THR B C 1
ATOM 3789 O O . THR B 1 232 ? 12.18 4.211 15.25 1 98.69 232 THR B O 1
ATOM 3792 N N . ALA B 1 233 ? 10.266 4.887 14.383 1 98.81 233 ALA B N 1
ATOM 3793 C CA . ALA B 1 233 ? 9.781 5.613 15.555 1 98.81 233 ALA B CA 1
ATOM 3794 C C . ALA B 1 233 ? 8.258 5.754 15.516 1 98.81 233 ALA B C 1
ATOM 3796 O O . ALA B 1 233 ? 7.668 5.898 14.445 1 98.81 233 ALA B O 1
ATOM 3797 N N . ARG B 1 234 ? 7.625 5.773 16.656 1 98.69 234 ARG B N 1
ATOM 3798 C CA . ARG B 1 234 ? 6.18 5.922 16.766 1 98.69 234 ARG B CA 1
ATOM 3799 C C . ARG B 1 234 ? 5.797 6.566 18.094 1 98.69 234 ARG B C 1
ATOM 3801 O O . ARG B 1 234 ? 6.352 6.219 19.141 1 98.69 234 ARG B O 1
ATOM 3808 N N . ALA B 1 235 ? 4.887 7.512 17.969 1 98.19 235 ALA B N 1
ATOM 3809 C CA . ALA B 1 235 ? 4.316 8.07 19.188 1 98.19 235 ALA B CA 1
ATOM 3810 C C . ALA B 1 235 ? 3.174 7.199 19.703 1 98.19 235 ALA B C 1
ATOM 3812 O O . ALA B 1 235 ? 2.408 6.637 18.922 1 98.19 235 ALA B O 1
ATOM 3813 N N . SER B 1 236 ? 3.061 7.109 21.016 1 94.25 236 SER B N 1
ATOM 3814 C CA . SER B 1 236 ? 1.939 6.406 21.625 1 94.25 236 SER B CA 1
ATOM 3815 C C . SER B 1 236 ? 0.692 7.285 21.672 1 94.25 236 SER B C 1
ATOM 3817 O O . SER B 1 236 ? 0.476 8.109 20.781 1 94.25 236 SER B O 1
ATOM 3819 N N . GLU B 1 237 ? -0.066 7.246 22.719 1 91.94 237 GLU B N 1
ATOM 3820 C CA . GLU B 1 237 ? -1.296 8.023 22.844 1 91.94 237 GLU B CA 1
ATOM 3821 C C . GLU B 1 237 ? -1.015 9.422 23.391 1 91.94 237 GLU B C 1
ATOM 3823 O O . GLU B 1 237 ? -0.153 9.594 24.25 1 91.94 237 GLU B O 1
ATOM 3828 N N . GLY B 1 238 ? -1.734 10.406 22.875 1 96.81 238 GLY B N 1
ATOM 3829 C CA . GLY B 1 238 ? -1.613 11.766 23.375 1 96.81 238 GLY B CA 1
ATOM 3830 C C . GLY B 1 238 ? -0.462 12.531 22.734 1 96.81 238 GLY B C 1
ATOM 3831 O O . GLY B 1 238 ? 0.112 12.086 21.75 1 96.81 238 GLY B O 1
ATOM 3832 N N . GLU B 1 239 ? -0.201 13.719 23.25 1 98.25 239 GLU B N 1
ATOM 3833 C CA . GLU B 1 239 ? 0.858 14.586 22.734 1 98.25 239 GLU B CA 1
ATOM 3834 C C . GLU B 1 239 ? 2.219 13.898 22.812 1 98.25 239 GLU B C 1
ATOM 3836 O O . GLU B 1 239 ? 2.529 13.234 23.812 1 98.25 239 GLU B O 1
ATOM 3841 N N . GLY B 1 240 ? 3.012 14.016 21.781 1 98.44 240 GLY B N 1
ATOM 3842 C CA . GLY B 1 240 ? 4.316 13.375 21.781 1 98.44 240 GLY B CA 1
ATOM 3843 C C . GLY B 1 240 ? 5.105 13.625 20.516 1 98.44 240 GLY B C 1
ATOM 3844 O O . GLY B 1 240 ? 4.742 14.484 19.703 1 98.44 240 GLY B O 1
ATOM 3845 N N . LEU B 1 241 ? 6.27 12.977 20.438 1 98.81 241 LEU B N 1
ATOM 3846 C CA . LEU B 1 241 ? 7.16 13.07 19.281 1 98.81 241 LEU B CA 1
ATOM 3847 C C . LEU B 1 241 ? 7.621 11.688 18.844 1 98.81 241 LEU B C 1
ATOM 3849 O O . LEU B 1 241 ? 7.914 10.828 19.672 1 98.81 241 LEU B O 1
ATOM 3853 N N . ALA B 1 242 ? 7.613 11.43 17.609 1 98.88 242 ALA B N 1
ATOM 3854 C CA . ALA B 1 242 ? 8.367 10.336 17 1 98.88 242 ALA B CA 1
ATOM 3855 C C . ALA B 1 242 ? 9.625 10.859 16.297 1 98.88 242 ALA B C 1
ATOM 3857 O O . ALA B 1 242 ? 9.531 11.547 15.281 1 98.88 242 ALA B O 1
ATOM 3858 N N . VAL B 1 243 ? 10.773 10.523 16.828 1 98.75 243 VAL B N 1
ATOM 3859 C CA . VAL B 1 243 ? 12.039 11.055 16.328 1 98.75 243 VAL B CA 1
ATOM 3860 C C . VAL B 1 243 ? 12.914 9.914 15.805 1 98.75 243 VAL B C 1
ATOM 3862 O O . VAL B 1 243 ? 13.086 8.898 16.484 1 98.75 243 VAL B O 1
ATOM 3865 N N . ALA B 1 244 ? 13.391 10.062 14.633 1 98.44 244 ALA B N 1
ATOM 3866 C CA . ALA B 1 244 ? 14.234 9.016 14.062 1 98.44 244 ALA B CA 1
ATOM 3867 C C . ALA B 1 244 ? 15.297 9.609 13.141 1 98.44 244 ALA B C 1
ATOM 3869 O O . ALA B 1 244 ? 15.188 10.758 12.711 1 98.44 244 ALA B O 1
ATOM 3870 N N . ALA B 1 245 ? 16.297 8.805 12.914 1 97.62 245 ALA B N 1
ATOM 3871 C CA . ALA B 1 245 ? 17.359 9.211 12 1 97.62 245 ALA B CA 1
ATOM 3872 C C . ALA B 1 245 ? 17.016 8.867 10.555 1 97.62 245 ALA B C 1
ATOM 3874 O O . ALA B 1 245 ? 16.422 7.824 10.289 1 97.62 245 ALA B O 1
ATOM 3875 N N . MET B 1 246 ? 17.375 9.758 9.727 1 96.38 246 MET B N 1
ATOM 3876 C CA . MET B 1 246 ? 17.375 9.477 8.297 1 96.38 246 MET B CA 1
ATOM 3877 C C . MET B 1 246 ? 18.781 9.234 7.781 1 96.38 246 MET B C 1
ATOM 3879 O O . MET B 1 246 ? 19.703 10.016 8.062 1 96.38 246 MET B O 1
ATOM 3883 N N . ASP B 1 247 ? 18.922 8.148 7.098 1 95.56 247 ASP B N 1
ATOM 3884 C CA . ASP B 1 247 ? 20.219 7.727 6.555 1 95.56 247 ASP B CA 1
ATOM 3885 C C . ASP B 1 247 ? 20.188 7.719 5.027 1 95.56 247 ASP B C 1
ATOM 3887 O O . ASP B 1 247 ? 19.625 6.805 4.414 1 95.56 247 ASP B O 1
ATOM 3891 N N . THR B 1 248 ? 20.891 8.703 4.492 1 94.31 248 THR B N 1
ATOM 3892 C CA . THR B 1 248 ? 20.891 8.828 3.041 1 94.31 248 THR B CA 1
ATOM 3893 C C . THR B 1 248 ? 21.562 7.621 2.393 1 94.31 248 THR B C 1
ATOM 3895 O O . THR B 1 248 ? 21.25 7.262 1.257 1 94.31 248 THR B O 1
ATOM 3898 N N . GLU B 1 249 ? 22.438 7.043 3.1 1 96.06 249 GLU B N 1
ATOM 3899 C CA . GLU B 1 249 ? 23.094 5.855 2.566 1 96.06 249 GLU B CA 1
ATOM 3900 C C . GLU B 1 249 ? 22.125 4.676 2.496 1 96.06 249 GLU B C 1
ATOM 3902 O O . GLU B 1 249 ? 22.172 3.883 1.553 1 96.06 249 GLU B O 1
ATOM 3907 N N . LEU B 1 250 ? 21.359 4.586 3.535 1 96.44 250 LEU B N 1
ATOM 3908 C CA . LEU B 1 250 ? 20.344 3.537 3.512 1 96.44 250 LEU B CA 1
ATOM 3909 C C . LEU B 1 250 ? 19.391 3.729 2.336 1 96.44 250 LEU B C 1
ATOM 3911 O O . LEU B 1 250 ? 19.062 2.768 1.633 1 96.44 250 LEU B O 1
ATOM 3915 N N . LEU B 1 251 ? 18.984 4.922 2.166 1 96.88 251 LEU B N 1
ATOM 3916 C CA . LEU B 1 251 ? 18.109 5.23 1.048 1 96.88 251 LEU B CA 1
ATOM 3917 C C . LEU B 1 251 ? 18.734 4.816 -0.277 1 96.88 251 LEU B C 1
ATOM 3919 O O . LEU B 1 251 ? 18.094 4.156 -1.096 1 96.88 251 LEU B O 1
ATOM 3923 N N . ALA B 1 252 ? 19.953 5.23 -0.477 1 96.25 252 ALA B N 1
ATOM 3924 C CA . ALA B 1 252 ? 20.656 4.906 -1.71 1 96.25 252 ALA B CA 1
ATOM 3925 C C . ALA B 1 252 ? 20.781 3.398 -1.897 1 96.25 252 ALA B C 1
ATOM 3927 O O . ALA B 1 252 ? 20.609 2.889 -3.008 1 96.25 252 ALA B O 1
ATOM 3928 N N . ARG B 1 253 ? 21.062 2.719 -0.855 1 96.25 253 ARG B N 1
ATOM 3929 C CA . ARG B 1 253 ? 21.219 1.27 -0.906 1 96.25 253 ARG B CA 1
ATOM 3930 C C . ARG B 1 253 ? 19.906 0.588 -1.276 1 96.25 253 ARG B C 1
ATOM 3932 O O . ARG B 1 253 ? 19.891 -0.324 -2.105 1 96.25 253 ARG B O 1
ATOM 3939 N N . VAL B 1 254 ? 18.844 1.005 -0.655 1 96.75 254 VAL B N 1
ATOM 3940 C CA . VAL B 1 254 ? 17.531 0.425 -0.939 1 96.75 254 VAL B CA 1
ATOM 3941 C C . VAL B 1 254 ? 17.188 0.636 -2.41 1 96.75 254 VAL B C 1
ATOM 3943 O O . VAL B 1 254 ? 16.75 -0.298 -3.092 1 96.75 254 VAL B O 1
ATOM 3946 N N . ARG B 1 255 ? 17.391 1.826 -2.912 1 96.5 255 ARG B N 1
ATOM 3947 C CA . ARG B 1 255 ? 17.047 2.148 -4.293 1 96.5 255 ARG B CA 1
ATOM 3948 C C . ARG B 1 255 ? 17.938 1.385 -5.27 1 96.5 255 ARG B C 1
ATOM 3950 O O . ARG B 1 255 ? 17.484 1.011 -6.355 1 96.5 255 ARG B O 1
ATOM 3957 N N . ARG B 1 256 ? 19.141 1.128 -4.871 1 95.06 256 ARG B N 1
ATOM 3958 C CA . ARG B 1 256 ? 20.062 0.368 -5.711 1 95.06 256 ARG B CA 1
ATOM 3959 C C . ARG B 1 256 ? 19.688 -1.11 -5.734 1 95.06 256 ARG B C 1
ATOM 3961 O O . ARG B 1 256 ? 19.672 -1.736 -6.797 1 95.06 256 ARG B O 1
ATOM 3968 N N . ASN B 1 257 ? 19.391 -1.636 -4.582 1 94.81 257 ASN B N 1
ATOM 3969 C CA . ASN B 1 257 ? 19.188 -3.074 -4.43 1 94.81 257 ASN B CA 1
ATOM 3970 C C . ASN B 1 257 ? 17.812 -3.51 -4.914 1 94.81 257 ASN B C 1
ATOM 3972 O O . ASN B 1 257 ? 17.625 -4.648 -5.344 1 94.81 257 ASN B O 1
ATOM 3976 N N . LEU B 1 258 ? 16.844 -2.695 -4.809 1 95.5 258 LEU B N 1
ATOM 3977 C CA . LEU B 1 258 ? 15.461 -2.932 -5.238 1 95.5 258 LEU B CA 1
ATOM 3978 C C . LEU B 1 258 ? 14.945 -1.765 -6.07 1 95.5 258 LEU B C 1
ATOM 3980 O O . LEU B 1 258 ? 14.078 -1.015 -5.621 1 95.5 258 LEU B O 1
ATOM 3984 N N . PRO B 1 259 ? 15.43 -1.679 -7.301 1 94.69 259 PRO B N 1
ATOM 3985 C CA . PRO B 1 259 ? 15.125 -0.488 -8.094 1 94.69 259 PRO B CA 1
ATOM 3986 C C . PRO B 1 259 ? 13.711 -0.518 -8.68 1 94.69 259 PRO B C 1
ATOM 3988 O O . PRO B 1 259 ? 13.539 -0.357 -9.891 1 94.69 259 PRO B O 1
ATOM 3991 N N . CYS B 1 260 ? 12.695 -0.599 -7.84 1 93.69 260 CYS B N 1
ATOM 3992 C CA . CYS B 1 260 ? 11.305 -0.736 -8.25 1 93.69 260 CYS B CA 1
ATOM 3993 C C . CYS B 1 260 ? 10.852 0.482 -9.047 1 93.69 260 CYS B C 1
ATOM 3995 O O . CYS B 1 260 ? 10.055 0.356 -9.984 1 93.69 260 CYS B O 1
ATOM 3997 N N . LEU B 1 261 ? 11.336 1.669 -8.688 1 94.56 261 LEU B N 1
ATOM 3998 C CA . LEU B 1 261 ? 10.93 2.883 -9.391 1 94.56 261 LEU B CA 1
ATOM 3999 C C . LEU B 1 261 ? 11.375 2.842 -10.852 1 94.56 261 LEU B C 1
ATOM 4001 O O . LEU B 1 261 ? 10.672 3.342 -11.734 1 94.56 261 LEU B O 1
ATOM 4005 N N . GLN B 1 262 ? 12.469 2.217 -11.07 1 93.94 262 GLN B N 1
ATOM 4006 C CA . GLN B 1 262 ? 12.984 2.098 -12.422 1 93.94 262 GLN B CA 1
ATOM 4007 C C . GLN B 1 262 ? 12.258 1.01 -13.203 1 93.94 262 GLN B C 1
ATOM 4009 O O . GLN B 1 262 ? 12.289 0.988 -14.438 1 93.94 262 GLN B O 1
ATOM 4014 N N . HIS B 1 263 ? 11.609 0.071 -12.531 1 95.06 263 HIS B N 1
ATOM 4015 C CA . HIS B 1 263 ? 10.977 -1.089 -13.156 1 95.06 263 HIS B CA 1
ATOM 4016 C C . HIS B 1 263 ? 9.539 -0.788 -13.555 1 95.06 263 HIS B C 1
ATOM 4018 O O . HIS B 1 263 ? 8.859 -1.643 -14.125 1 95.06 263 HIS B O 1
ATOM 4024 N N . ARG B 1 264 ? 9.055 0.42 -13.297 1 93.69 264 ARG B N 1
ATOM 4025 C CA . ARG B 1 264 ? 7.688 0.781 -13.656 1 93.69 264 ARG B CA 1
ATOM 4026 C C . ARG B 1 264 ? 7.445 0.616 -15.148 1 93.69 264 ARG B C 1
ATOM 4028 O O . ARG B 1 264 ? 8.305 0.955 -15.969 1 93.69 264 ARG B O 1
ATOM 4035 N N . ARG B 1 265 ? 6.262 0.098 -15.477 1 91.38 265 ARG B N 1
ATOM 4036 C CA . ARG B 1 265 ? 5.938 -0.124 -16.875 1 91.38 265 ARG B CA 1
ATOM 4037 C C . ARG B 1 265 ? 4.594 0.5 -17.234 1 91.38 265 ARG B C 1
ATOM 4039 O O . ARG B 1 265 ? 4.281 0.68 -18.422 1 91.38 265 ARG B O 1
ATOM 4046 N N . LEU B 1 266 ? 3.738 0.811 -16.25 1 84.62 266 LEU B N 1
ATOM 4047 C CA . LEU B 1 266 ? 2.402 1.331 -16.531 1 84.62 266 LEU B CA 1
ATOM 4048 C C . LEU B 1 266 ? 2.305 2.803 -16.141 1 84.62 266 LEU B C 1
ATOM 4050 O O . LEU B 1 266 ? 2.742 3.193 -15.055 1 84.62 266 LEU B O 1
ATOM 4054 N N . GLU B 1 267 ? 2.402 3.732 -17.234 1 70.62 267 GLU B N 1
ATOM 4055 C CA . GLU B 1 267 ? 2.34 5.172 -17 1 70.62 267 GLU B CA 1
ATOM 4056 C C . GLU B 1 267 ? 0.907 5.621 -16.719 1 70.62 267 GLU B C 1
ATOM 4058 O O . GLU B 1 267 ? -0.046 5.016 -17.219 1 70.62 267 GLU B O 1
#

Solvent-accessible surface area (backbone atoms only — not comparable to full-atom values): 25845 Å² total; per-residue (Å²): 117,45,32,34,28,10,25,19,37,57,31,21,67,46,41,67,62,19,47,53,52,51,51,50,50,50,52,52,38,38,73,73,56,27,46,34,36,28,34,11,32,38,37,49,47,40,65,60,75,89,49,47,74,78,69,34,33,52,90,82,24,70,69,54,48,52,50,21,48,49,16,32,74,62,52,16,31,29,37,55,20,16,40,46,25,57,80,30,75,95,82,20,21,26,47,29,29,40,32,22,31,37,79,26,46,78,63,41,75,39,38,33,54,41,68,56,59,33,42,78,76,80,83,56,76,39,56,40,60,78,50,29,41,65,33,87,65,88,44,67,29,81,51,96,90,39,29,34,16,65,52,38,40,60,36,65,62,40,64,57,56,52,52,52,27,36,72,70,55,26,48,28,36,39,36,18,12,58,43,42,41,80,53,26,77,66,42,46,65,36,38,54,29,34,52,12,39,54,50,47,13,32,29,37,24,7,8,22,7,34,69,44,49,100,88,39,52,26,48,30,52,6,23,28,28,37,32,80,30,47,74,69,24,62,22,64,84,35,67,44,61,9,60,38,77,44,49,68,64,56,40,52,48,50,47,67,24,50,38,58,75,76,55,64,81,71,131,119,44,33,35,29,10,26,19,37,56,31,22,66,46,41,67,62,18,47,52,52,50,52,50,48,50,51,50,39,37,73,74,54,26,45,33,37,29,34,12,33,37,36,49,47,41,64,60,77,90,51,47,74,78,69,34,33,51,90,82,23,70,69,54,49,51,51,22,48,50,16,31,74,63,52,16,31,29,38,54,21,15,39,49,25,58,80,31,75,94,81,20,19,28,47,28,31,40,31,23,30,38,78,26,47,81,62,41,73,39,37,34,54,41,66,54,58,32,40,78,75,80,84,57,76,40,57,42,59,80,51,31,43,66,32,87,66,88,45,65,29,82,50,96,89,40,30,36,16,65,52,40,40,60,35,66,63,40,65,56,57,52,52,52,28,36,74,71,57,26,47,29,37,41,36,19,13,58,42,41,41,78,54,26,78,66,42,46,66,36,37,54,28,33,53,12,40,54,48,49,12,33,29,37,24,7,7,21,7,34,70,44,49,100,87,40,52,26,48,30,50,7,22,28,26,37,33,79,28,48,75,69,24,60,23,66,85,35,66,44,62,9,60,39,76,43,50,68,65,56,42,52,48,49,47,66,25,50,39,56,76,76,54,64,83,71,130

Organism: Cystobacter fuscus (strain ATCC 25194 / DSM 2262 / NBRC 100088 / M29) (NCBI:txid1242864)

Sequence (534 aa):
MHLIAAAQMVSTSDKTHNLDSALRLVRRAADLGARLVGLPENFSWMGPEAERAAAAETLEGPTLSRMAEVARERKVTLLAGSILEQGAPGGRLYNTTVVFGPDGARLAVYRKIHLFDVDVGDGTPYRESAAVAPGTEVVVADTEVGRLGLSICYDLRFPELYRRLAAGGATLLAVPAAFTLMTGKDHWEVLLRARAIENQCYLFAPAQGGRHSPQRVTWGHAMVVDPWGLVTARASEGEGLAVAAMDTELLARVRRNLPCLQHRRLEMHLIAAAQMVSTSDKTHNLDSALRLVRRAADLGARLVGLPENFSWMGPEAERAAAAETLEGPTLSRMAEVARERKVTLLAGSILEQGAPGGRLYNTTVVFGPDGARLAVYRKIHLFDVDVGDGTPYRESAAVAPGTEVVVADTEVGRLGLSICYDLRFPELYRRLAAGGATLLAVPAAFTLMTGKDHWEVLLRARAIENQCYLFAPAQGGRHSPQRVTWGHAMVVDPWGLVTARASEGEGLAVAAMDTELLARVRRNLPCLQHRRLE